Protein AF-0000000071356794 (afdb_homodimer)

Radius of gyration: 21.39 Å; Cα contacts (8 Å, |Δi|>4): 807; chains: 2; bounding box: 58×71×44 Å

InterPro domains:
  IPR003680 Flavodoxin-like fold [PF02525] (21-190)
  IPR029039 Flavoprotein-like superfamily [G3DSA:3.40.50.360] (2-197)
  IPR029039 Flavoprotein-like superfamily [SSF52218] (3-197)
  IPR052397 NADPH:quinone oxidoreductase MdaB [PTHR46305] (3-197)

Sequence (396 aa):
MIMTNVFIINGGHPFAHSPGEFNATLLEKTSSYLSSKDCYAVQTSSVGEKYDVLEEVEKFKWADIIVYHTPIWWFQLPFGFKEYIDRVITAGHQRGIYDSDGRSSKNPAINYGTGGRLQGKKYIVTTSWNAPKEAFELEGEFFRQQSVDDSILFGFHRMNAFIGLERLASMHFHDVEKNADIPQELERYALFLEKMFSMIMTNVFIINGGHPFAHSPGEFNATLLEKTSSYLSSKDCYAVQTSSVGEKYDVLEEVEKFKWADIIVYHTPIWWFQLPFGFKEYIDRVITAGHQRGIYDSDGRSSKNPAINYGTGGRLQGKKYIVTTSWNAPKEAFELEGEFFRQQSVDDSILFGFHRMNAFIGLERLASMHFHDVEKNADIPQELERYALFLEKMFS

Secondary structure (DSSP, 8-state):
--PEEEEEEE----BTTB--HHHHHHHHHHHHHHHTSTTEEEEEEETTS---HHHHHHHHHH-SEEEEEEE-BTTB--HHHHHHHHHHHHHTBTTTSBSS-S-BTTBTTS-TT--BS-TT-EEEEEEE-SS-THHHHSTTSTTTT--TTTTTTHHHHHHHHHTT-EEEEEEEE-STTTT--HHHHHHHHHHHHHHHH-/--PEEEEEEE----BTTB--HHHHHHHHHHHHHHHTSTTEEEEEEETTS---HHHHHHHHHH-SEEEEEEE-BTTB--HHHHHHHHHHHHHTBTTTSBSS-S-BTTBTTS-TT--BS-TT-EEEEEEE-SS-THHHHSTTSTTTT--TTTTTTHHHHHHHHHTT-EEEEEEEE-STTTT--HHHHHHHHHHHHHHHH-

Structure (mmCIF, N/CA/C/O backbone):
data_AF-0000000071356794-model_v1
#
loop_
_entity.id
_entity.type
_entity.pdbx_description
1 polymer 'Flavodoxin-like fold domain-containing protein'
#
loop_
_atom_site.group_PDB
_atom_site.id
_atom_site.type_symbol
_atom_site.label_atom_id
_atom_site.label_alt_id
_atom_site.label_comp_id
_atom_site.label_asym_id
_atom_site.label_entity_id
_atom_site.label_seq_id
_atom_site.pdbx_PDB_ins_code
_atom_site.Cartn_x
_atom_site.Cartn_y
_atom_site.Cartn_z
_atom_site.occupancy
_atom_site.B_iso_or_equiv
_atom_site.auth_seq_id
_atom_site.auth_comp_id
_atom_site.auth_asym_id
_atom_site.auth_atom_id
_atom_site.pdbx_PDB_model_num
ATOM 1 N N . MET A 1 1 ? -1.212 35.719 18.172 1 58.97 1 MET A N 1
ATOM 2 C CA . MET A 1 1 ? -0.994 35.25 16.797 1 58.97 1 MET A CA 1
ATOM 3 C C . MET A 1 1 ? -1.526 33.812 16.609 1 58.97 1 MET A C 1
ATOM 5 O O . MET A 1 1 ? -1.427 33 17.516 1 58.97 1 MET A O 1
ATOM 9 N N . ILE A 1 2 ? -2.414 33.562 15.688 1 79.19 2 ILE A N 1
ATOM 10 C CA . ILE A 1 2 ? -3.072 32.281 15.57 1 79.19 2 ILE A CA 1
ATOM 11 C C . ILE A 1 2 ? -2.043 31.203 15.227 1 79.19 2 ILE A C 1
ATOM 13 O O . ILE A 1 2 ? -1.243 31.375 14.305 1 79.19 2 ILE A O 1
ATOM 17 N N . MET A 1 3 ? -1.744 30.25 16.094 1 92.19 3 MET A N 1
ATOM 18 C CA . MET A 1 3 ? -0.764 29.188 15.953 1 92.19 3 MET A CA 1
ATOM 19 C C . MET A 1 3 ? -1.291 28.078 15.047 1 92.19 3 MET A C 1
ATOM 21 O O . MET A 1 3 ? -2.475 27.734 15.094 1 92.19 3 MET A O 1
ATOM 25 N N . THR A 1 4 ? -0.493 27.719 14.023 1 97.62 4 THR A N 1
ATOM 26 C CA . THR A 1 4 ? -0.786 26.547 13.211 1 97.62 4 THR A CA 1
ATOM 27 C C . THR A 1 4 ? -0.14 25.297 13.797 1 97.62 4 THR A C 1
ATOM 29 O O . THR A 1 4 ? 1.067 25.281 14.047 1 97.62 4 THR A O 1
ATOM 32 N N . ASN A 1 5 ? -0.929 24.25 14.094 1 98.69 5 ASN A N 1
ATOM 33 C CA . ASN A 1 5 ? -0.444 22.984 14.641 1 98.69 5 ASN A CA 1
ATOM 34 C C . ASN A 1 5 ? 0.005 22.031 13.531 1 98.69 5 ASN A C 1
ATOM 36 O O . ASN A 1 5 ? -0.785 21.672 12.656 1 98.69 5 ASN A O 1
ATOM 40 N N . VAL A 1 6 ? 1.29 21.609 13.562 1 98.88 6 VAL A N 1
ATOM 41 C CA . VAL A 1 6 ? 1.816 20.719 12.531 1 98.88 6 VAL A CA 1
ATOM 42 C C . VAL A 1 6 ? 2.252 19.391 13.156 1 98.88 6 VAL A C 1
ATOM 44 O O . VAL A 1 6 ? 3.033 19.375 14.117 1 98.88 6 VAL A O 1
ATOM 47 N N . PHE A 1 7 ? 1.711 18.297 12.648 1 98.94 7 PHE A N 1
ATOM 48 C CA . PHE A 1 7 ? 2.078 16.938 13.031 1 98.94 7 PHE A CA 1
ATOM 49 C C . PHE A 1 7 ? 2.951 16.297 11.961 1 98.94 7 PHE A C 1
ATOM 51 O O . PHE A 1 7 ? 2.529 16.156 10.812 1 98.94 7 PHE A O 1
ATOM 58 N N . ILE A 1 8 ? 4.203 15.984 12.281 1 98.94 8 ILE A N 1
ATOM 59 C CA . ILE A 1 8 ? 5.164 15.422 11.336 1 98.94 8 ILE A CA 1
ATOM 60 C C . ILE A 1 8 ? 5.387 13.945 11.648 1 98.94 8 ILE A C 1
ATOM 62 O O . ILE A 1 8 ? 5.715 13.578 12.773 1 98.94 8 ILE A O 1
ATOM 66 N N . ILE A 1 9 ? 5.242 13.109 10.641 1 98.94 9 ILE A N 1
ATOM 67 C CA . ILE A 1 9 ? 5.355 11.664 10.805 1 98.94 9 ILE A CA 1
ATOM 68 C C . ILE A 1 9 ? 6.496 11.133 9.938 1 98.94 9 ILE A C 1
ATOM 70 O O . ILE A 1 9 ? 6.516 11.359 8.727 1 98.94 9 ILE A O 1
ATOM 74 N N . ASN A 1 10 ? 7.438 10.484 10.57 1 98.81 10 ASN A N 1
ATOM 75 C CA . ASN A 1 10 ? 8.422 9.68 9.859 1 98.81 10 ASN A CA 1
ATOM 76 C C . ASN A 1 10 ? 7.93 8.25 9.648 1 98.81 10 ASN A C 1
ATOM 78 O O . ASN A 1 10 ? 7.902 7.449 10.586 1 98.81 10 ASN A O 1
ATOM 82 N N . GLY A 1 11 ? 7.594 7.949 8.367 1 98.44 11 GLY A N 1
ATOM 83 C CA . GLY A 1 11 ? 7.074 6.633 8.031 1 98.44 11 GLY A CA 1
ATOM 84 C C . GLY A 1 11 ? 8.164 5.617 7.73 1 98.44 11 GLY A C 1
ATOM 85 O O . GLY A 1 11 ? 7.871 4.449 7.473 1 98.44 11 GLY A O 1
ATOM 86 N N . GLY A 1 12 ? 9.398 6.082 7.715 1 97.38 12 GLY A N 1
ATOM 87 C CA . GLY A 1 12 ? 10.523 5.176 7.539 1 97.38 12 GLY A CA 1
ATOM 88 C C . GLY A 1 12 ? 10.977 4.52 8.828 1 97.38 12 GLY A C 1
ATOM 89 O O . GLY A 1 12 ? 10.695 5.023 9.922 1 97.38 12 GLY A O 1
ATOM 90 N N . HIS A 1 13 ? 11.562 3.375 8.75 1 96.81 13 HIS A N 1
ATOM 91 C CA . HIS A 1 13 ? 12.156 2.66 9.875 1 96.81 13 HIS A CA 1
ATOM 92 C C . HIS A 1 13 ? 13.234 1.688 9.398 1 96.81 13 HIS A C 1
ATOM 94 O O . HIS A 1 13 ? 13.273 1.329 8.219 1 96.81 13 HIS A O 1
ATOM 100 N N . PRO A 1 14 ? 14.133 1.339 10.281 1 93.75 14 PRO A N 1
ATOM 101 C CA . PRO A 1 14 ? 15.18 0.407 9.867 1 93.75 14 PRO A CA 1
ATOM 102 C C . PRO A 1 14 ? 14.625 -0.919 9.359 1 93.75 14 PRO A C 1
ATOM 104 O O . PRO A 1 14 ? 13.664 -1.449 9.922 1 93.75 14 PRO A O 1
ATOM 107 N N . PHE A 1 15 ? 15.164 -1.354 8.281 1 92.75 15 PHE A N 1
ATOM 108 C CA . PHE A 1 15 ? 14.781 -2.627 7.68 1 92.75 15 PHE A CA 1
ATOM 109 C C . PHE A 1 15 ? 15.867 -3.125 6.727 1 92.75 15 PHE A C 1
ATOM 111 O O . PHE A 1 15 ? 16.375 -2.361 5.902 1 92.75 15 PHE A O 1
ATOM 118 N N . ALA A 1 16 ? 16.234 -4.367 6.922 1 87.38 16 ALA A N 1
ATOM 119 C CA . ALA A 1 16 ? 17.266 -4.988 6.102 1 87.38 16 ALA A CA 1
ATOM 120 C C . ALA A 1 16 ? 18.516 -4.133 6.062 1 87.38 16 ALA A C 1
ATOM 122 O O . ALA A 1 16 ? 19.094 -3.822 7.105 1 87.38 16 ALA A O 1
ATOM 123 N N . HIS A 1 17 ? 19 -3.697 4.965 1 77.88 17 HIS A N 1
ATOM 124 C CA . HIS A 1 17 ? 20.25 -2.967 4.859 1 77.88 17 HIS A CA 1
ATOM 125 C C . HIS A 1 17 ? 20.016 -1.461 4.859 1 77.88 17 HIS A C 1
ATOM 127 O O . HIS A 1 17 ? 20.953 -0.683 4.637 1 77.88 17 HIS A O 1
ATOM 133 N N . SER A 1 18 ? 18.75 -1.131 5.172 1 78.06 18 SER A N 1
ATOM 134 C CA . SER A 1 18 ? 18.453 0.297 5.137 1 78.06 18 SER A CA 1
ATOM 135 C C . SER A 1 18 ? 18.281 0.856 6.547 1 78.06 18 SER A C 1
ATOM 137 O O . SER A 1 18 ? 17.391 0.426 7.281 1 78.06 18 SER A O 1
ATOM 139 N N . PRO A 1 19 ? 19.031 1.803 6.891 1 80.12 19 PRO A N 1
ATOM 140 C CA . PRO A 1 19 ? 18.938 2.35 8.242 1 80.12 19 PRO A CA 1
ATOM 141 C C . PRO A 1 19 ? 17.828 3.391 8.391 1 80.12 19 PRO A C 1
ATOM 143 O O . PRO A 1 19 ? 17.531 3.844 9.5 1 80.12 19 PRO A O 1
ATOM 146 N N . GLY A 1 20 ? 17.219 3.756 7.312 1 83.75 20 GLY A N 1
ATOM 147 C CA . GLY A 1 20 ? 16.125 4.715 7.379 1 83.75 20 GLY A CA 1
ATOM 148 C C . GLY A 1 20 ? 16.594 6.133 7.656 1 83.75 20 GLY A C 1
ATOM 149 O O . GLY A 1 20 ? 15.867 6.93 8.25 1 83.75 20 GLY A O 1
ATOM 150 N N . GLU A 1 21 ? 17.719 6.52 7.227 1 90 21 GLU A N 1
ATOM 151 C CA . GLU A 1 21 ? 18.359 7.762 7.633 1 90 21 GLU A CA 1
ATOM 152 C C . GLU A 1 21 ? 17.781 8.961 6.879 1 90 21 GLU A C 1
ATOM 154 O O . GLU A 1 21 ? 17.625 10.039 7.453 1 90 21 GLU A O 1
ATOM 159 N N . PHE A 1 22 ? 17.5 8.797 5.613 1 94.88 22 PHE A N 1
ATOM 160 C CA . PHE A 1 22 ? 17.078 9.938 4.801 1 94.88 22 PHE A CA 1
ATOM 161 C C . PHE A 1 22 ? 15.773 10.523 5.324 1 94.88 22 PHE A C 1
ATOM 163 O O . PHE A 1 22 ? 15.672 11.734 5.539 1 94.88 22 PHE A O 1
ATOM 170 N N . ASN A 1 23 ? 14.82 9.719 5.691 1 96.56 23 ASN A N 1
ATOM 171 C CA . ASN A 1 23 ? 13.531 10.203 6.168 1 96.56 23 ASN A CA 1
ATOM 172 C C . ASN A 1 23 ? 13.625 10.758 7.582 1 96.56 23 ASN A C 1
ATOM 174 O O . ASN A 1 23 ? 12.906 11.703 7.934 1 96.56 23 ASN A O 1
ATOM 178 N N . ALA A 1 24 ? 14.477 10.18 8.344 1 96.81 24 ALA A N 1
ATOM 179 C CA . ALA A 1 24 ? 14.75 10.758 9.656 1 96.81 24 ALA A CA 1
ATOM 180 C C . ALA A 1 24 ? 15.305 12.18 9.523 1 96.81 24 ALA A C 1
ATOM 182 O O . ALA A 1 24 ? 14.945 13.062 10.297 1 96.81 24 ALA A O 1
ATOM 183 N N . THR A 1 25 ? 16.188 12.344 8.555 1 97.19 25 THR A N 1
ATOM 184 C CA . THR A 1 25 ? 16.75 13.664 8.289 1 97.19 25 THR A CA 1
ATOM 185 C C . THR A 1 25 ? 15.672 14.641 7.852 1 97.19 25 THR A C 1
ATOM 187 O O . THR A 1 25 ? 15.664 15.797 8.281 1 97.19 25 THR A O 1
ATOM 190 N N . LEU A 1 26 ? 14.758 14.203 7.004 1 98.38 26 LEU A N 1
ATOM 191 C CA . LEU A 1 26 ? 13.656 15.055 6.574 1 98.38 26 LEU A CA 1
ATOM 192 C C . LEU A 1 26 ? 12.805 15.484 7.766 1 98.38 26 LEU A C 1
ATOM 194 O O . LEU A 1 26 ? 12.406 16.656 7.859 1 98.38 26 LEU A O 1
ATOM 198 N N . LEU A 1 27 ? 12.484 14.539 8.672 1 98.62 27 LEU A N 1
ATOM 199 C CA . LEU A 1 27 ? 11.734 14.859 9.875 1 98.62 27 LEU A CA 1
ATOM 200 C C . LEU A 1 27 ? 12.43 15.953 10.68 1 98.62 27 LEU A C 1
ATOM 202 O O . LEU A 1 27 ? 11.797 16.922 11.086 1 98.62 27 LEU A O 1
ATOM 206 N N . GLU A 1 28 ? 13.688 15.781 10.883 1 98.25 28 GLU A N 1
ATOM 207 C CA . GLU A 1 28 ? 14.461 16.734 11.68 1 98.25 28 GLU A CA 1
ATOM 208 C C . GLU A 1 28 ? 14.492 18.109 11.023 1 98.25 28 GLU A C 1
ATOM 210 O O . GLU A 1 28 ? 14.336 19.125 11.695 1 98.25 28 GLU A O 1
ATOM 215 N N . LYS A 1 29 ? 14.734 18.109 9.766 1 98.31 29 LYS A N 1
ATOM 216 C CA . LYS A 1 29 ? 14.789 19.359 9.023 1 98.31 29 LYS A CA 1
ATOM 217 C C . LYS A 1 29 ? 13.445 20.094 9.086 1 98.31 29 LYS A C 1
ATOM 219 O O . LYS A 1 29 ? 13.398 21.297 9.297 1 98.31 29 LYS A O 1
ATOM 224 N N . THR A 1 30 ? 12.359 19.359 8.883 1 98.81 30 THR A N 1
ATOM 225 C CA . THR A 1 30 ? 11.023 19.938 8.938 1 98.81 30 THR A CA 1
ATOM 226 C C . THR A 1 30 ? 10.734 20.5 10.328 1 98.81 30 THR A C 1
ATOM 228 O O . THR A 1 30 ? 10.297 21.641 10.461 1 98.81 30 THR A O 1
ATOM 231 N N . SER A 1 31 ? 11.008 19.656 11.32 1 98.69 31 SER A N 1
ATOM 232 C CA . SER A 1 31 ? 10.75 20.047 12.703 1 98.69 31 SER A CA 1
ATOM 233 C C . SER A 1 31 ? 11.547 21.281 13.086 1 98.69 31 SER A C 1
ATOM 235 O O . SER A 1 31 ? 11.008 22.219 13.68 1 98.69 31 SER A O 1
ATOM 237 N N . SER A 1 32 ? 12.82 21.312 12.719 1 98.06 32 SER A N 1
ATOM 238 C CA . SER A 1 32 ? 13.688 22.438 13.039 1 98.06 32 SER A CA 1
ATOM 239 C C . SER A 1 32 ? 13.219 23.719 12.352 1 98.06 32 SER A C 1
ATOM 241 O O . SER A 1 32 ? 13.18 24.781 12.961 1 98.06 32 SER A O 1
ATOM 243 N N . TYR A 1 33 ? 12.906 23.562 11.102 1 98.12 33 TYR A N 1
ATOM 244 C CA . TYR A 1 33 ? 12.445 24.719 10.336 1 98.12 33 TYR A CA 1
ATOM 245 C C . TYR A 1 33 ? 11.195 25.328 10.961 1 98.12 33 TYR A C 1
ATOM 247 O O . TYR A 1 33 ? 11.141 26.547 11.195 1 98.12 33 TYR A O 1
ATOM 255 N N . LEU A 1 34 ? 10.227 24.531 11.281 1 98.19 34 LEU A N 1
ATOM 256 C CA . LEU A 1 34 ? 8.945 25.016 11.773 1 98.19 34 LEU A CA 1
ATOM 257 C C . LEU A 1 34 ? 9.07 25.531 13.211 1 98.19 34 LEU A C 1
ATOM 259 O O . LEU A 1 34 ? 8.438 26.516 13.57 1 98.19 34 LEU A O 1
ATOM 263 N N . SER A 1 35 ? 9.906 24.828 13.977 1 96.81 35 SER A N 1
ATOM 264 C CA . SER A 1 35 ? 10.078 25.234 15.375 1 96.81 35 SER A CA 1
ATOM 265 C C . SER A 1 35 ? 10.812 26.562 15.484 1 96.81 35 SER A C 1
ATOM 267 O O . SER A 1 35 ? 10.766 27.219 16.516 1 96.81 35 SER A O 1
ATOM 269 N N . SER A 1 36 ? 11.539 26.922 14.469 1 95.75 36 SER A N 1
ATOM 270 C CA . SER A 1 36 ? 12.258 28.188 14.461 1 95.75 36 SER A CA 1
ATOM 271 C C . SER A 1 36 ? 11.312 29.359 14.195 1 95.75 36 SER A C 1
ATOM 273 O O . SER A 1 36 ? 11.688 30.516 14.375 1 95.75 36 SER A O 1
ATOM 275 N N . LYS A 1 37 ? 10.148 28.984 13.828 1 95 37 LYS A N 1
ATOM 276 C CA . LYS A 1 37 ? 9.125 29.984 13.578 1 95 37 LYS A CA 1
ATOM 277 C C . LYS A 1 37 ? 8.148 30.094 14.742 1 95 37 LYS A C 1
ATOM 279 O O . LYS A 1 37 ? 7.809 29.078 15.367 1 95 37 LYS A O 1
ATOM 284 N N . ASP A 1 38 ? 7.648 31.266 15.07 1 92.31 38 ASP A N 1
ATOM 285 C CA . ASP A 1 38 ? 6.82 31.516 16.25 1 92.31 38 ASP A CA 1
ATOM 286 C C . ASP A 1 38 ? 5.359 31.172 15.977 1 92.31 38 ASP A C 1
ATOM 288 O O . ASP A 1 38 ? 4.555 31.062 16.906 1 92.31 38 ASP A O 1
ATOM 292 N N . CYS A 1 39 ? 5.047 30.922 14.781 1 95.5 39 CYS A N 1
ATOM 293 C CA . CYS A 1 39 ? 3.637 30.766 14.438 1 95.5 39 CYS A CA 1
ATOM 294 C C . CYS A 1 39 ? 3.27 29.297 14.273 1 95.5 39 CYS A C 1
ATOM 296 O O . CYS A 1 39 ? 2.156 28.984 13.852 1 95.5 39 CYS A O 1
ATOM 298 N N . TYR A 1 40 ? 4.172 28.375 14.609 1 97.69 40 TYR A N 1
ATOM 299 C CA . TYR A 1 40 ? 3.873 26.953 14.484 1 97.69 40 TYR A CA 1
ATOM 300 C C . TYR A 1 40 ? 4.098 26.234 15.805 1 97.69 40 TYR A C 1
ATOM 302 O O . TYR A 1 40 ? 5.059 26.516 16.516 1 97.69 40 TYR A O 1
ATOM 310 N N . ALA A 1 41 ? 3.252 25.297 16.125 1 98.25 41 ALA A N 1
ATOM 311 C CA . ALA A 1 41 ? 3.451 24.25 17.125 1 98.25 41 ALA A CA 1
ATOM 312 C C . ALA A 1 41 ? 3.689 22.891 16.484 1 98.25 41 ALA A C 1
ATOM 314 O O . ALA A 1 41 ? 3.016 22.547 15.508 1 98.25 41 ALA A O 1
ATOM 315 N N . VAL A 1 42 ? 4.668 22.125 17.031 1 98.62 42 VAL A N 1
ATOM 316 C CA . VAL A 1 42 ? 5.078 20.938 16.297 1 98.62 42 VAL A CA 1
ATOM 317 C C . VAL A 1 42 ? 4.992 19.719 17.219 1 98.62 42 VAL A C 1
ATOM 319 O O . VAL A 1 42 ? 5.41 19.781 18.375 1 98.62 42 VAL A O 1
ATOM 322 N N . GLN A 1 43 ? 4.418 18.641 16.766 1 98.81 43 GLN A N 1
ATOM 323 C CA . GLN A 1 43 ? 4.5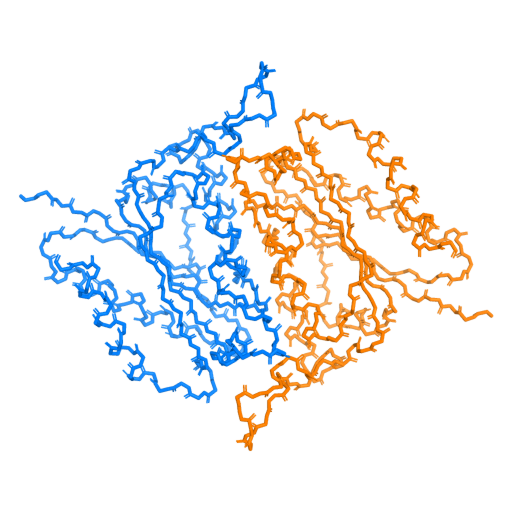27 17.297 17.312 1 98.81 43 GLN A CA 1
ATOM 324 C C . GLN A 1 43 ? 5.055 16.312 16.266 1 98.81 43 GLN A C 1
ATOM 326 O O . GLN A 1 43 ? 4.836 16.516 15.07 1 98.81 43 GLN A O 1
ATOM 331 N N . THR A 1 44 ? 5.766 15.32 16.734 1 98.88 44 THR A N 1
ATOM 332 C CA . THR A 1 44 ? 6.367 14.383 15.797 1 98.88 44 THR A CA 1
ATOM 333 C C . THR A 1 44 ? 6.113 12.945 16.234 1 98.88 44 THR A C 1
ATOM 335 O O . THR A 1 44 ? 5.867 12.68 17.422 1 98.88 44 THR A O 1
ATOM 338 N N . SER A 1 45 ? 6.074 12.039 15.305 1 98.81 45 SER A N 1
ATOM 339 C CA . SER A 1 45 ? 6.09 10.594 15.531 1 98.81 45 SER A CA 1
ATOM 340 C C . SER A 1 45 ? 6.996 9.883 14.539 1 98.81 45 SER A C 1
ATOM 342 O O . SER A 1 45 ? 7.133 10.328 13.391 1 98.81 45 SER A O 1
ATOM 344 N N . SER A 1 46 ? 7.617 8.883 14.984 1 98.38 46 SER A N 1
ATOM 345 C CA . SER A 1 46 ? 8.375 7.977 14.133 1 98.38 46 SER A CA 1
ATOM 346 C C . SER A 1 46 ? 7.883 6.543 14.273 1 98.38 46 SER A C 1
ATOM 348 O O . SER A 1 46 ? 7.879 5.988 15.375 1 98.38 46 SER A O 1
ATOM 350 N N . VAL A 1 47 ? 7.605 5.891 13.156 1 97.5 47 VAL A N 1
ATOM 351 C CA . VAL A 1 47 ? 6.938 4.594 13.227 1 97.5 47 VAL A CA 1
ATOM 352 C C . VAL A 1 47 ? 7.934 3.523 13.672 1 97.5 47 VAL A C 1
ATOM 354 O O . VAL A 1 47 ? 7.539 2.426 14.07 1 97.5 47 VAL A O 1
ATOM 357 N N . GLY A 1 48 ? 9.164 3.809 13.609 1 95.12 48 GLY A N 1
ATOM 358 C CA . GLY A 1 48 ? 10.188 2.904 14.102 1 95.12 48 GLY A CA 1
ATOM 359 C C . GLY A 1 48 ? 10.305 2.898 15.609 1 95.12 48 GLY A C 1
ATOM 360 O O . GLY A 1 48 ? 11.008 2.062 16.188 1 95.12 48 GLY A O 1
ATOM 361 N N . GLU A 1 49 ? 9.609 3.816 16.234 1 96.5 49 GLU A N 1
ATOM 362 C CA . GLU A 1 49 ? 9.609 3.924 17.688 1 96.5 49 GLU A CA 1
ATOM 363 C C . GLU A 1 49 ? 8.273 3.471 18.281 1 96.5 49 GLU A C 1
ATOM 365 O O . GLU A 1 49 ? 7.297 3.301 17.547 1 96.5 49 GLU A O 1
ATOM 370 N N . LYS A 1 50 ? 8.312 3.27 19.625 1 97 50 LYS A N 1
ATOM 371 C CA . LYS A 1 50 ? 7.07 2.928 20.297 1 97 50 LYS A CA 1
ATOM 372 C C . LYS A 1 50 ? 6.098 4.105 20.297 1 97 50 LYS A C 1
ATOM 374 O O . LYS A 1 50 ? 6.508 5.258 20.422 1 97 50 LYS A O 1
ATOM 379 N N . TYR A 1 51 ? 4.852 3.816 20.109 1 98.31 51 TYR A N 1
ATOM 380 C CA . TYR A 1 51 ? 3.814 4.84 20.141 1 98.31 51 TYR A CA 1
ATOM 381 C C . TYR A 1 51 ? 2.537 4.297 20.781 1 98.31 51 TYR A C 1
ATOM 383 O O . TYR A 1 51 ? 2.301 3.088 20.766 1 98.31 51 TYR A O 1
ATOM 391 N N . ASP A 1 52 ? 1.807 5.184 21.375 1 98.62 52 ASP A N 1
ATOM 392 C CA . ASP A 1 52 ? 0.468 4.891 21.875 1 98.62 52 ASP A CA 1
ATOM 393 C C . ASP A 1 52 ? -0.599 5.262 20.859 1 98.62 52 ASP A C 1
ATOM 395 O O . ASP A 1 52 ? -0.705 6.422 20.453 1 98.62 52 ASP A O 1
ATOM 399 N N . VAL A 1 53 ? -1.342 4.32 20.484 1 98.69 53 VAL A N 1
ATOM 400 C CA . VAL A 1 53 ? -2.289 4.453 19.391 1 98.69 53 VAL A CA 1
ATOM 401 C C . VAL A 1 53 ? -3.252 5.605 19.672 1 98.69 53 VAL A C 1
ATOM 403 O O . VAL A 1 53 ? -3.514 6.434 18.797 1 98.69 53 VAL A O 1
ATOM 406 N N . LEU A 1 54 ? -3.805 5.637 20.859 1 98.69 54 LEU A N 1
ATOM 407 C CA . LEU A 1 54 ? -4.785 6.668 21.188 1 98.69 54 LEU A CA 1
ATOM 408 C C . LEU A 1 54 ? -4.121 8.039 21.25 1 98.69 54 LEU A C 1
ATOM 410 O O . LEU A 1 54 ? -4.734 9.055 20.906 1 98.69 54 LEU A O 1
ATOM 414 N N . GLU A 1 55 ? -2.852 8.117 21.688 1 98.88 55 GLU A N 1
ATOM 415 C CA . GLU A 1 55 ? -2.111 9.375 21.625 1 98.88 55 GLU A CA 1
ATOM 416 C C . GLU A 1 55 ? -1.937 9.844 20.188 1 98.88 55 GLU A C 1
ATOM 418 O O . GLU A 1 55 ? -2.018 11.039 19.906 1 98.88 55 GLU A O 1
ATOM 423 N N . GLU A 1 56 ? -1.676 8.93 19.328 1 98.94 56 GLU A N 1
ATOM 424 C CA . GLU A 1 56 ? -1.531 9.273 17.922 1 98.94 56 GLU A CA 1
ATOM 425 C C . GLU A 1 56 ? -2.846 9.797 17.344 1 98.94 56 GLU A C 1
ATOM 427 O O . GLU A 1 56 ? -2.85 10.734 16.547 1 98.94 56 GLU A O 1
ATOM 432 N N . VAL A 1 57 ? -3.945 9.164 17.75 1 98.94 57 VAL A N 1
ATOM 433 C CA . VAL A 1 57 ? -5.254 9.664 17.344 1 98.94 57 VAL A CA 1
ATOM 434 C C . VAL A 1 57 ? -5.395 11.125 17.734 1 98.94 57 VAL A C 1
ATOM 436 O O . VAL A 1 57 ? -5.828 11.953 16.922 1 98.94 57 VAL A O 1
ATOM 439 N N . GLU A 1 58 ? -5.004 11.453 18.922 1 98.94 58 GLU A N 1
ATOM 440 C CA . GLU A 1 58 ? -5.105 12.82 19.406 1 98.94 58 GLU A CA 1
ATOM 441 C C . GLU A 1 58 ? -4.211 13.758 18.609 1 98.94 58 GLU A C 1
ATOM 443 O O . GLU A 1 58 ? -4.562 14.922 18.375 1 98.94 58 GLU A O 1
ATOM 448 N N . LYS A 1 59 ? -3.062 13.266 18.172 1 98.94 59 LYS A N 1
ATOM 449 C CA . LYS A 1 59 ? -2.184 14.094 17.344 1 98.94 59 LYS A CA 1
ATOM 450 C C . LYS A 1 59 ? -2.828 14.414 16 1 98.94 59 LYS A C 1
ATOM 452 O O . LYS A 1 59 ? -2.697 15.523 15.492 1 98.94 59 LYS A O 1
ATOM 457 N N . PHE A 1 60 ? -3.486 13.477 15.422 1 98.94 60 PHE A N 1
ATOM 458 C CA . PHE A 1 60 ? -4.211 13.711 14.18 1 98.94 60 PHE A CA 1
ATOM 459 C C . PHE A 1 60 ? -5.277 14.781 14.367 1 98.94 60 PHE A C 1
ATOM 461 O O . PHE A 1 60 ? -5.402 15.688 13.539 1 98.94 60 PHE A O 1
ATOM 468 N N . LYS A 1 61 ? -5.984 14.664 15.461 1 98.88 61 LYS A N 1
ATOM 469 C CA . LYS A 1 61 ? -7.047 15.617 15.75 1 98.88 61 LYS A CA 1
ATOM 470 C C . LYS A 1 61 ? -6.48 17.016 16 1 98.88 61 LYS A C 1
ATOM 472 O O . LYS A 1 61 ? -7.074 18.016 15.586 1 98.88 61 LYS A O 1
ATOM 477 N N . TRP A 1 62 ? -5.371 17.047 16.594 1 98.81 62 TRP A N 1
ATOM 478 C CA . TRP A 1 62 ? -4.707 18.266 17.016 1 98.81 62 TRP A CA 1
ATOM 479 C C . TRP A 1 62 ? -4.172 19.047 15.82 1 98.81 62 TRP A C 1
ATOM 481 O O . TRP A 1 62 ? -4.23 20.281 15.797 1 98.81 62 TRP A O 1
ATOM 491 N N . ALA A 1 63 ? -3.811 18.438 14.797 1 98.88 63 ALA A N 1
ATOM 492 C CA . ALA A 1 63 ? -3.025 19.016 13.711 1 98.88 63 ALA A CA 1
ATOM 493 C C . ALA A 1 63 ? -3.914 19.797 12.742 1 98.88 63 ALA A C 1
ATOM 495 O O . ALA A 1 63 ? -5.027 19.359 12.43 1 98.88 63 ALA A O 1
ATOM 496 N N . ASP A 1 64 ? -3.406 20.891 12.289 1 98.75 64 ASP A N 1
ATOM 497 C CA . ASP A 1 64 ? -3.967 21.609 11.148 1 98.75 64 ASP A CA 1
ATOM 498 C C . ASP A 1 64 ? -3.357 21.109 9.836 1 98.75 64 ASP A C 1
ATOM 500 O O . ASP A 1 64 ? -4.027 21.094 8.797 1 98.75 64 ASP A O 1
ATOM 504 N N . ILE A 1 65 ? -2.078 20.766 9.898 1 98.88 65 ILE A N 1
ATOM 505 C CA . ILE A 1 65 ? -1.331 20.203 8.781 1 98.88 65 ILE A CA 1
ATOM 506 C C . ILE A 1 65 ? -0.575 18.953 9.242 1 98.88 65 ILE A C 1
ATOM 508 O O . ILE A 1 65 ? 0.065 18.969 10.297 1 98.88 65 ILE A O 1
ATOM 512 N N . ILE A 1 66 ? -0.69 17.922 8.523 1 98.94 66 ILE A N 1
ATOM 513 C CA . ILE A 1 66 ? 0.08 16.703 8.75 1 98.94 66 ILE A CA 1
ATOM 514 C C . ILE A 1 66 ? 1.13 16.547 7.652 1 98.94 66 ILE A C 1
ATOM 516 O O . ILE A 1 66 ? 0.819 16.672 6.465 1 98.94 66 ILE A O 1
ATOM 520 N N . VAL A 1 67 ? 2.387 16.359 8 1 98.94 67 VAL A N 1
ATOM 521 C CA . VAL A 1 67 ? 3.477 16.125 7.059 1 98.94 67 VAL A CA 1
ATOM 522 C C . VAL A 1 67 ? 3.959 14.672 7.18 1 98.94 67 VAL A C 1
ATOM 524 O O . VAL A 1 67 ? 4.434 14.258 8.242 1 98.94 67 VAL A O 1
ATOM 527 N N . TYR A 1 68 ? 3.846 13.961 6.102 1 98.94 68 TYR A N 1
ATOM 528 C CA . TYR A 1 68 ? 4.344 12.594 6.039 1 98.94 68 TYR A CA 1
ATOM 529 C C . TYR A 1 68 ? 5.68 12.531 5.312 1 98.94 68 TYR A C 1
ATOM 531 O O . TYR A 1 68 ? 5.809 13.031 4.191 1 98.94 68 TYR A O 1
ATOM 539 N N . HIS A 1 69 ? 6.664 11.945 5.93 1 98.88 69 HIS A N 1
ATOM 540 C CA . HIS A 1 69 ? 7.883 11.508 5.25 1 98.88 69 HIS A CA 1
ATOM 541 C C . HIS A 1 69 ? 7.969 9.984 5.188 1 98.88 69 HIS A C 1
ATOM 543 O O . HIS A 1 69 ? 7.945 9.32 6.227 1 98.88 69 HIS A O 1
ATOM 549 N N . THR A 1 70 ? 8.07 9.445 3.975 1 98.56 70 THR A N 1
ATOM 550 C CA . THR A 1 70 ? 8.102 7.984 3.941 1 98.56 70 THR A CA 1
ATOM 551 C C . THR A 1 70 ? 8.875 7.488 2.725 1 98.56 70 THR A C 1
ATOM 553 O O . THR A 1 70 ? 8.773 8.062 1.64 1 98.56 70 THR A O 1
ATOM 556 N N . PRO A 1 71 ? 9.734 6.496 2.924 1 97.56 71 PRO A N 1
ATOM 557 C CA . PRO A 1 71 ? 10.211 5.758 1.752 1 97.56 71 PRO A CA 1
ATOM 558 C C . PRO A 1 71 ? 9.117 4.895 1.12 1 97.56 71 PRO A C 1
ATOM 560 O O . PRO A 1 71 ? 8.047 4.719 1.708 1 97.56 71 PRO A O 1
ATOM 563 N N . ILE A 1 72 ? 9.336 4.48 -0.092 1 97.88 72 ILE A N 1
ATOM 564 C CA . ILE A 1 72 ? 8.461 3.512 -0.747 1 97.88 72 ILE A CA 1
ATOM 565 C C . ILE A 1 72 ? 9.203 2.182 -0.907 1 97.88 72 ILE A C 1
ATOM 567 O O . ILE A 1 72 ? 10.297 2.137 -1.473 1 97.88 72 ILE A O 1
ATOM 571 N N . TRP A 1 73 ? 8.633 1.099 -0.285 1 97.69 73 TRP A N 1
ATOM 572 C CA . TRP A 1 73 ? 9.188 -0.248 -0.354 1 97.69 73 TRP A CA 1
ATOM 573 C C . TRP A 1 73 ? 8.328 -1.147 -1.236 1 97.69 73 TRP A C 1
ATOM 575 O O . TRP A 1 73 ? 7.145 -1.35 -0.961 1 97.69 73 TRP A O 1
ATOM 585 N N . TRP A 1 74 ? 8.977 -1.591 -2.316 1 98.25 74 TRP A N 1
ATOM 586 C CA . 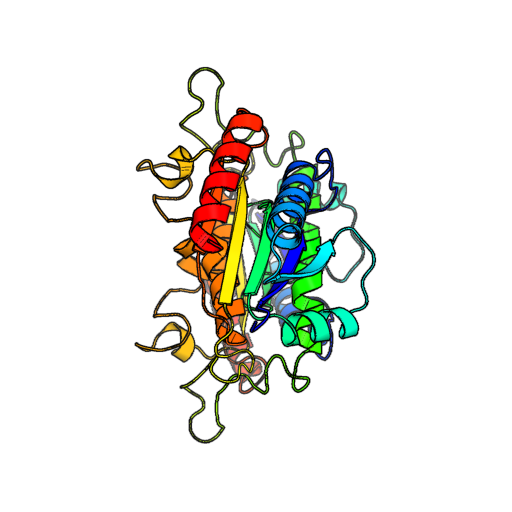TRP A 1 74 ? 8.273 -2.455 -3.254 1 98.25 74 TRP A CA 1
ATOM 587 C C . TRP A 1 74 ? 6.98 -1.797 -3.73 1 98.25 74 TRP A C 1
ATOM 589 O O . TRP A 1 74 ? 5.918 -2.424 -3.721 1 98.25 74 TRP A O 1
ATOM 599 N N . PHE A 1 75 ? 7.051 -0.537 -4.012 1 98.56 75 PHE A N 1
ATOM 600 C CA . PHE A 1 75 ? 6.074 0.318 -4.676 1 98.56 75 PHE A CA 1
ATOM 601 C C . PHE A 1 75 ? 4.812 0.455 -3.832 1 98.56 75 PHE A C 1
ATOM 603 O O . PHE A 1 75 ? 3.709 0.556 -4.367 1 98.56 75 PHE A O 1
ATOM 610 N N . GLN A 1 76 ? 4.961 0.39 -2.502 1 98.5 76 GLN A N 1
ATOM 611 C CA . GLN A 1 76 ? 3.939 0.614 -1.485 1 98.5 76 GLN A CA 1
ATOM 612 C C . GLN A 1 76 ? 4.543 1.221 -0.222 1 98.5 76 GLN A C 1
ATOM 614 O O . GLN A 1 76 ? 5.766 1.306 -0.091 1 98.5 76 GLN A O 1
ATOM 619 N N . LEU A 1 77 ? 3.68 1.664 0.678 1 98.75 77 LEU A N 1
ATOM 620 C CA . LEU A 1 77 ? 4.18 2.121 1.97 1 98.75 77 LEU A CA 1
ATOM 621 C C . LEU A 1 77 ? 4.898 0.995 2.705 1 98.75 77 LEU A C 1
ATOM 623 O O . LEU A 1 77 ? 4.496 -0.167 2.613 1 98.75 77 LEU A O 1
ATOM 627 N N . PRO A 1 78 ? 5.922 1.362 3.473 1 98.25 78 PRO A N 1
ATOM 628 C CA . PRO A 1 78 ? 6.57 0.35 4.309 1 98.25 78 PRO A CA 1
ATOM 629 C C . PRO A 1 78 ? 5.613 -0.294 5.309 1 98.25 78 PRO A C 1
ATOM 631 O O . PRO A 1 78 ? 4.715 0.372 5.824 1 98.25 78 PRO A O 1
ATOM 634 N N . PHE A 1 79 ? 5.883 -1.524 5.637 1 98.38 79 PHE A N 1
ATOM 635 C CA . PHE A 1 79 ? 4.949 -2.289 6.453 1 98.38 79 PHE A CA 1
ATOM 636 C C . PHE A 1 79 ? 4.766 -1.637 7.82 1 98.38 79 PHE A C 1
ATOM 638 O O . PHE A 1 79 ? 3.664 -1.637 8.367 1 98.38 79 PHE A O 1
ATOM 645 N N . GLY A 1 80 ? 5.832 -1.106 8.406 1 98.19 80 GLY A N 1
ATOM 646 C CA . GLY A 1 80 ? 5.691 -0.453 9.695 1 98.19 80 GLY A CA 1
ATOM 647 C C . GLY A 1 80 ? 4.797 0.771 9.648 1 98.19 80 GLY A C 1
ATOM 648 O O . GLY A 1 80 ? 4.008 1.004 10.57 1 98.19 80 GLY A O 1
ATOM 649 N N . PHE A 1 81 ? 4.949 1.583 8.602 1 98.81 81 PHE A N 1
ATOM 650 C CA . PHE A 1 81 ? 4.09 2.75 8.438 1 98.81 81 PHE A CA 1
ATOM 651 C C . PHE A 1 81 ? 2.648 2.33 8.18 1 98.81 81 PHE A C 1
ATOM 653 O O . PHE A 1 81 ? 1.715 2.93 8.719 1 98.81 81 PHE A O 1
ATOM 660 N N . LYS A 1 82 ? 2.465 1.275 7.379 1 98.75 82 LYS A N 1
ATOM 661 C CA . LYS A 1 82 ? 1.117 0.779 7.113 1 98.75 82 LYS A CA 1
ATOM 662 C C . LYS A 1 82 ? 0.462 0.259 8.391 1 98.75 82 LYS A C 1
ATOM 664 O O . LYS A 1 82 ? -0.75 0.395 8.57 1 98.75 82 LYS A O 1
ATOM 669 N N . GLU A 1 83 ? 1.228 -0.38 9.203 1 98.56 83 GLU A N 1
ATOM 670 C CA . GLU A 1 83 ? 0.688 -0.823 10.492 1 98.56 83 GLU A CA 1
ATOM 671 C C . GLU A 1 83 ? 0.224 0.361 11.328 1 98.56 83 GLU A C 1
ATOM 673 O O . GLU A 1 83 ? -0.862 0.329 11.914 1 98.56 83 GLU A O 1
ATOM 678 N N . TYR A 1 84 ? 1.07 1.376 11.422 1 98.88 84 TYR A N 1
ATOM 679 C CA . TYR A 1 84 ? 0.722 2.609 12.117 1 98.88 84 TYR A CA 1
ATOM 680 C C . TYR A 1 84 ? -0.598 3.172 11.602 1 98.88 84 TYR A C 1
ATOM 682 O O . TYR A 1 84 ? -1.495 3.482 12.391 1 98.88 84 TYR A O 1
ATOM 690 N N . ILE A 1 85 ? -0.742 3.271 10.297 1 98.81 85 ILE A N 1
ATOM 691 C CA . ILE A 1 85 ? -1.936 3.814 9.656 1 98.81 85 ILE A CA 1
ATOM 692 C C . ILE A 1 85 ? -3.143 2.941 9.992 1 98.81 85 ILE A C 1
ATOM 694 O O . ILE A 1 85 ? -4.18 3.445 10.43 1 98.81 85 ILE A O 1
ATOM 698 N N . ASP A 1 86 ? -2.992 1.632 9.781 1 98.56 86 ASP A N 1
ATOM 699 C CA . ASP A 1 86 ? -4.102 0.718 10.039 1 98.56 86 ASP A CA 1
ATOM 700 C C . ASP A 1 86 ? -4.578 0.828 11.484 1 98.56 86 ASP A C 1
ATOM 702 O O . ASP A 1 86 ? -5.781 0.897 11.75 1 98.56 86 ASP A O 1
ATOM 706 N N . ARG A 1 87 ? -3.688 0.898 12.406 1 98.5 87 ARG A N 1
ATOM 707 C CA . ARG A 1 87 ? -4.027 0.906 13.828 1 98.5 87 ARG A CA 1
ATOM 708 C C . ARG A 1 87 ? -4.605 2.254 14.242 1 98.5 87 ARG A C 1
ATOM 710 O O . ARG A 1 87 ? -5.648 2.314 14.891 1 98.5 87 ARG A O 1
ATOM 717 N N . VAL A 1 88 ? -3.984 3.34 13.844 1 98.88 88 VAL A N 1
ATOM 718 C CA . VAL A 1 88 ? -4.328 4.668 14.344 1 98.88 88 VAL A CA 1
ATOM 719 C C . VAL A 1 88 ? -5.648 5.125 13.719 1 98.88 88 VAL A C 1
ATOM 721 O O . VAL A 1 88 ? -6.531 5.621 14.422 1 98.88 88 VAL A O 1
ATOM 724 N N . ILE A 1 89 ? -5.82 4.941 12.414 1 98.75 89 ILE A N 1
ATOM 725 C CA . ILE A 1 89 ? -7.039 5.406 11.758 1 98.75 89 ILE A CA 1
ATOM 726 C C . ILE A 1 89 ? -8.219 4.555 12.211 1 98.75 89 ILE A C 1
ATOM 728 O O . ILE A 1 89 ? -9.312 5.078 12.445 1 98.75 89 ILE A O 1
ATOM 732 N N . THR A 1 90 ? -8.016 3.236 12.367 1 98.31 90 THR A N 1
ATOM 733 C CA . THR A 1 90 ? -9.078 2.385 12.883 1 98.31 90 THR A CA 1
ATOM 734 C C . THR A 1 90 ? -9.492 2.816 14.289 1 98.31 90 THR A C 1
ATOM 736 O O . THR A 1 90 ? -10.68 2.92 14.586 1 98.31 90 THR A O 1
ATOM 739 N N . ALA A 1 91 ? -8.523 3.111 15.141 1 98.44 91 ALA A N 1
ATOM 740 C CA . ALA A 1 91 ? -8.797 3.537 16.516 1 98.44 91 ALA A CA 1
ATOM 741 C C . ALA A 1 91 ? -9.484 4.898 16.547 1 98.44 91 ALA A C 1
ATOM 743 O O . ALA A 1 91 ? -10.117 5.262 17.531 1 98.44 91 ALA A O 1
ATOM 744 N N . GLY A 1 92 ? -9.359 5.621 15.461 1 98.69 92 GLY A N 1
ATOM 745 C CA . GLY A 1 92 ? -9.93 6.949 15.359 1 98.69 92 GLY A CA 1
ATOM 746 C C . GLY A 1 92 ? -11.414 6.938 15.047 1 98.69 92 GLY A C 1
ATOM 747 O O . GLY A 1 92 ? -12.062 7.984 15.055 1 98.69 92 GLY A O 1
ATOM 748 N N . HIS A 1 93 ? -11.984 5.781 14.742 1 98.38 93 HIS A N 1
ATOM 749 C CA . HIS A 1 93 ? -13.406 5.641 14.453 1 98.38 93 HIS A CA 1
ATOM 750 C C . HIS A 1 93 ? -14.258 6.148 15.609 1 98.38 93 HIS A C 1
ATOM 752 O O . HIS A 1 93 ? -14.148 5.656 16.734 1 98.38 93 HIS A O 1
ATOM 758 N N . GLN A 1 94 ? -15.07 7.133 15.336 1 98.19 94 GLN A N 1
ATOM 759 C CA . GLN A 1 94 ? -15.953 7.758 16.312 1 98.19 94 GLN A CA 1
ATOM 760 C C . GLN A 1 94 ? -15.148 8.367 17.469 1 98.19 94 GLN A C 1
ATOM 762 O O . GLN A 1 94 ? -15.633 8.469 18.594 1 98.19 94 GLN A O 1
ATOM 767 N N . ARG A 1 95 ? -13.914 8.633 17.219 1 98.44 95 ARG A N 1
ATOM 768 C CA . ARG A 1 95 ? -13.031 9.305 18.172 1 98.44 95 ARG A CA 1
ATOM 769 C C . ARG A 1 95 ? -12.398 10.547 17.547 1 98.44 95 ARG A C 1
ATOM 771 O O . ARG A 1 95 ? -11.25 10.883 17.859 1 98.44 95 ARG A O 1
ATOM 778 N N . GLY A 1 96 ? -13.102 11.016 16.547 1 98.75 96 GLY A N 1
ATOM 779 C CA . GLY A 1 96 ? -12.711 12.328 16.047 1 98.75 96 GLY A CA 1
ATOM 780 C C . GLY A 1 96 ? -12 12.273 14.711 1 98.75 96 GLY A C 1
ATOM 781 O O . GLY A 1 96 ? -11.781 13.305 14.078 1 98.75 96 GLY A O 1
ATOM 782 N N . ILE A 1 97 ? -11.648 11.102 14.188 1 98.88 97 ILE A N 1
ATOM 783 C CA . ILE A 1 97 ? -10.992 11.008 12.891 1 98.88 97 ILE A CA 1
ATOM 784 C C . ILE A 1 97 ? -12.031 10.75 11.805 1 98.88 97 ILE A C 1
ATOM 786 O O . ILE A 1 97 ? -12 11.383 10.742 1 98.88 97 ILE A O 1
ATOM 790 N N . TYR A 1 98 ? -12.969 9.852 12.008 1 98.75 98 TYR A N 1
ATOM 791 C CA . TYR A 1 98 ? -14.109 9.641 11.125 1 98.75 98 TYR A CA 1
ATOM 792 C C . TYR A 1 98 ? -15.273 8.992 11.875 1 98.75 98 TYR A C 1
ATOM 794 O O . TYR A 1 98 ? -15.062 8.336 12.898 1 98.75 98 TYR A O 1
ATOM 802 N N . ASP A 1 99 ? -16.516 9.078 11.336 1 98.06 99 ASP A N 1
ATOM 803 C CA . ASP A 1 99 ? -17.703 8.578 12.008 1 98.06 99 ASP A CA 1
ATOM 804 C C . ASP A 1 99 ? -18.234 7.316 11.328 1 98.06 99 ASP A C 1
ATOM 806 O O . ASP A 1 99 ? -18.75 6.418 11.992 1 98.06 99 ASP A O 1
ATOM 810 N N . SER A 1 100 ? -18.172 7.316 10.023 1 96.06 100 SER A N 1
ATOM 811 C CA . SER A 1 100 ? -18.672 6.234 9.18 1 96.06 100 SER A CA 1
ATOM 812 C C . SER A 1 100 ? -18.062 6.285 7.789 1 96.06 100 SER A C 1
ATOM 814 O O . SER A 1 100 ? -17.172 7.105 7.52 1 96.06 100 SER A O 1
ATOM 816 N N . ASP A 1 101 ? -18.406 5.418 6.98 1 96.12 101 ASP A N 1
ATOM 817 C CA . ASP A 1 101 ? -17.906 5.477 5.609 1 96.12 101 ASP A CA 1
ATOM 818 C C . ASP A 1 101 ? -18.734 6.453 4.766 1 96.12 101 ASP A C 1
ATOM 820 O O . ASP A 1 101 ? -18.516 6.578 3.561 1 96.12 101 ASP A O 1
ATOM 824 N N . GLY A 1 102 ? -19.641 7.168 5.352 1 95.88 102 GLY A N 1
ATOM 825 C CA . GLY A 1 102 ? -20.391 8.25 4.73 1 95.88 102 GLY A CA 1
ATOM 826 C C . GLY A 1 102 ? -21.703 7.793 4.098 1 95.88 102 GLY A C 1
ATOM 827 O O . GLY A 1 102 ? -22.562 8.617 3.773 1 95.88 102 GLY A O 1
ATOM 828 N N . ARG A 1 103 ? -21.938 6.465 3.941 1 94.44 103 ARG A N 1
ATOM 829 C CA . ARG A 1 103 ? -23.141 5.938 3.285 1 94.44 103 ARG A CA 1
ATOM 830 C C . ARG A 1 103 ? -24.297 5.836 4.266 1 94.44 103 ARG A C 1
ATOM 832 O O . ARG A 1 103 ? -24.094 5.746 5.477 1 94.44 103 ARG A O 1
ATOM 839 N N . SER A 1 104 ? -25.484 5.922 3.662 1 91.12 104 SER A N 1
ATOM 840 C CA . SER A 1 104 ? -26.703 5.691 4.414 1 91.12 104 SER A CA 1
ATOM 841 C C . SER A 1 104 ? -27.438 4.457 3.904 1 91.12 104 SER A C 1
ATOM 843 O O . SER A 1 104 ? -27.297 4.074 2.74 1 91.12 104 SER A O 1
ATOM 845 N N . SER A 1 105 ? -28.219 3.855 4.82 1 87.81 105 SER A N 1
ATOM 846 C CA . SER A 1 105 ? -29 2.699 4.414 1 87.81 105 SER A CA 1
ATOM 847 C C . SER A 1 105 ? -30.031 3.08 3.352 1 87.81 105 SER A C 1
ATOM 849 O O . SER A 1 105 ? -30.453 2.236 2.555 1 87.81 105 SER A O 1
ATOM 851 N N . LYS A 1 106 ? -30.422 4.316 3.355 1 90.81 106 LYS A N 1
ATOM 852 C CA . LYS A 1 106 ? -31.391 4.809 2.383 1 90.81 106 LYS A CA 1
ATOM 853 C C . LYS A 1 106 ? -30.75 4.973 1.006 1 90.81 106 LYS A C 1
ATOM 855 O O . LYS A 1 106 ? -31.438 4.887 -0.016 1 90.81 106 LYS A O 1
ATOM 860 N N . ASN A 1 107 ? -29.469 5.254 0.929 1 88.94 107 ASN A N 1
ATOM 861 C CA . ASN A 1 107 ? -28.719 5.418 -0.306 1 88.94 107 ASN A CA 1
ATOM 862 C C . ASN A 1 107 ? -27.344 4.766 -0.208 1 88.94 107 ASN A C 1
ATOM 864 O O . ASN A 1 107 ? -26.328 5.457 -0.131 1 88.94 107 ASN A O 1
ATOM 868 N N . PRO A 1 108 ? -27.359 3.469 -0.256 1 88.88 108 PRO A N 1
ATOM 869 C CA . PRO A 1 108 ? -26.125 2.734 0.039 1 88.88 108 PRO A CA 1
ATOM 870 C C . PRO A 1 108 ? -25.094 2.828 -1.087 1 88.88 108 PRO A C 1
ATOM 872 O O . PRO A 1 108 ? -23.938 2.477 -0.895 1 88.88 108 PRO A O 1
ATOM 875 N N . ALA A 1 109 ? -25.469 3.398 -2.227 1 89.5 109 ALA A N 1
ATOM 876 C CA . ALA A 1 109 ? -24.609 3.359 -3.408 1 89.5 109 ALA A CA 1
ATOM 877 C C . ALA A 1 109 ? -23.75 4.621 -3.51 1 89.5 109 ALA A C 1
ATOM 879 O O . ALA A 1 109 ? -22.797 4.672 -4.289 1 89.5 109 ALA A O 1
ATOM 880 N N . ILE A 1 110 ? -24.125 5.652 -2.715 1 93.12 110 ILE A N 1
ATOM 881 C CA . ILE A 1 110 ? -23.484 6.941 -2.961 1 93.12 110 ILE A CA 1
ATOM 882 C C . ILE A 1 110 ? -22.922 7.5 -1.651 1 93.12 110 ILE A C 1
ATOM 884 O O . ILE A 1 110 ? -23.25 7.004 -0.57 1 93.12 110 ILE A O 1
ATOM 888 N N . ASN A 1 111 ? -22.031 8.445 -1.734 1 95.5 111 ASN A N 1
ATOM 889 C CA . ASN A 1 111 ? -21.484 9.25 -0.646 1 95.5 111 ASN A CA 1
ATOM 890 C C . ASN A 1 111 ? -20.453 8.469 0.166 1 95.5 111 ASN A C 1
ATOM 892 O O . ASN A 1 111 ? -20.172 8.812 1.315 1 95.5 111 ASN A O 1
ATOM 896 N N . TYR A 1 112 ? -19.969 7.398 -0.415 1 97.06 112 TYR A N 1
ATOM 897 C CA . TYR A 1 112 ? -18.875 6.691 0.233 1 97.06 112 TYR A CA 1
ATOM 898 C C . TYR A 1 112 ? -17.688 7.621 0.48 1 97.06 112 TYR A C 1
ATOM 900 O O . TYR A 1 112 ? -17.312 8.398 -0.399 1 97.06 112 TYR A O 1
ATOM 908 N N . GLY A 1 113 ? -17.125 7.574 1.699 1 97.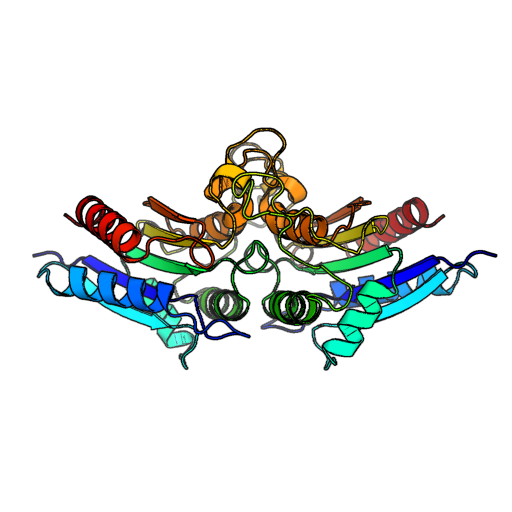44 113 GLY A N 1
ATOM 909 C CA . GLY A 1 113 ? -15.906 8.312 1.99 1 97.44 113 GLY A CA 1
ATOM 910 C C . GLY A 1 113 ? -16.156 9.727 2.473 1 97.44 113 GLY A C 1
ATOM 911 O O . GLY A 1 113 ? -15.258 10.562 2.484 1 97.44 113 GLY A O 1
ATOM 912 N N . THR A 1 114 ? -17.438 10.031 2.881 1 97.62 114 THR A N 1
ATOM 913 C CA . THR A 1 114 ? -17.766 11.398 3.256 1 97.62 114 THR A CA 1
ATOM 914 C C . THR A 1 114 ? -17.906 11.523 4.77 1 97.62 114 THR A C 1
ATOM 916 O O . THR A 1 114 ? -18.344 12.562 5.273 1 97.62 114 THR A O 1
ATOM 919 N N . GLY A 1 115 ? -17.547 10.531 5.523 1 98 115 GLY A N 1
ATOM 920 C CA . GLY A 1 115 ? -17.75 10.531 6.961 1 98 115 GLY A CA 1
ATOM 921 C C . GLY A 1 115 ? -16.547 11.031 7.734 1 98 115 GLY A C 1
ATOM 922 O O . GLY A 1 115 ? -16.5 10.914 8.961 1 98 115 GLY A O 1
ATOM 923 N N . GLY A 1 116 ? -15.531 11.57 7.078 1 98.69 116 GLY A N 1
ATOM 924 C CA . GLY A 1 116 ? -14.32 12.039 7.723 1 98.69 116 GLY A CA 1
ATOM 925 C C . GLY A 1 116 ? -14.539 13.273 8.578 1 98.69 116 GLY A C 1
ATOM 926 O O . GLY A 1 116 ? -15.352 14.133 8.242 1 98.69 116 GLY A O 1
ATOM 927 N N . ARG A 1 117 ? -13.766 13.398 9.617 1 98.81 117 ARG A N 1
ATOM 928 C CA . ARG A 1 117 ? -14.016 14.469 10.578 1 98.81 117 ARG A CA 1
ATOM 929 C C . ARG A 1 117 ? -12.875 15.477 10.594 1 98.81 117 ARG A C 1
ATOM 931 O O . ARG A 1 117 ? -12.906 16.453 11.359 1 98.81 117 ARG A O 1
ATOM 938 N N . LEU A 1 118 ? -11.906 15.258 9.773 1 98.88 118 LEU A N 1
ATOM 939 C CA . LEU A 1 118 ? -10.758 16.156 9.781 1 98.88 118 LEU A CA 1
ATOM 940 C C . LEU A 1 118 ? -10.852 17.172 8.648 1 98.88 118 LEU A C 1
ATOM 942 O O . LEU A 1 118 ? -9.836 17.578 8.078 1 98.88 118 LEU A O 1
ATOM 946 N N . GLN A 1 119 ? -12.078 17.516 8.281 1 98.5 119 GLN A N 1
ATOM 947 C CA . GLN A 1 119 ? -12.328 18.516 7.238 1 98.5 119 GLN A CA 1
ATOM 948 C C . GLN A 1 119 ? -11.664 19.844 7.57 1 98.5 119 GLN A C 1
ATOM 950 O O . GLN A 1 119 ? -11.656 20.266 8.727 1 98.5 119 GLN A O 1
ATOM 955 N N . GLY A 1 120 ? -11.156 20.469 6.547 1 98.38 120 GLY A N 1
ATOM 956 C CA . GLY A 1 120 ? -10.484 21.734 6.734 1 98.38 120 GLY A CA 1
ATOM 957 C C . GLY A 1 120 ? -9 21.609 7.02 1 98.38 120 GLY A C 1
ATOM 958 O O . GLY A 1 120 ? -8.25 22.578 6.941 1 98.38 120 GLY A O 1
ATOM 959 N N . LYS A 1 121 ? -8.547 20.453 7.406 1 98.81 121 LYS A N 1
ATOM 960 C CA . LYS A 1 121 ? -7.133 20.172 7.652 1 98.81 121 LYS A CA 1
ATOM 961 C C . LYS A 1 121 ? -6.445 19.656 6.391 1 98.81 121 LYS A C 1
ATOM 963 O O . LYS A 1 121 ? -7.109 19.203 5.453 1 98.81 121 LYS A O 1
ATOM 968 N N . LYS A 1 122 ? -5.121 19.797 6.344 1 98.88 122 LYS A N 1
ATOM 969 C CA . LYS A 1 122 ? -4.371 19.5 5.129 1 98.88 122 LYS A CA 1
ATOM 970 C C . LYS A 1 122 ? -3.213 18.547 5.422 1 98.88 122 LYS A C 1
ATOM 972 O O . LYS A 1 122 ? -2.896 18.281 6.586 1 98.88 122 LYS A O 1
ATOM 977 N N . TYR A 1 123 ? -2.65 18 4.324 1 98.88 123 TYR A N 1
ATOM 978 C CA . TYR A 1 123 ? -1.462 17.188 4.523 1 98.88 123 TYR A CA 1
ATOM 979 C C . TYR A 1 123 ? -0.47 17.375 3.381 1 98.88 123 TYR A C 1
ATOM 981 O O . TYR A 1 123 ? -0.842 17.828 2.299 1 98.88 123 TYR A O 1
ATOM 989 N N . ILE A 1 124 ? 0.776 17.172 3.656 1 98.94 124 ILE A N 1
ATOM 990 C CA . ILE A 1 124 ? 1.91 17.109 2.74 1 98.94 124 ILE A CA 1
ATOM 991 C C . ILE A 1 124 ? 2.557 15.727 2.82 1 98.94 124 ILE A C 1
ATOM 993 O O . ILE A 1 124 ? 2.668 15.148 3.904 1 98.94 124 ILE A O 1
ATOM 997 N N . VAL A 1 125 ? 2.949 15.211 1.643 1 98.94 125 VAL A N 1
ATOM 998 C CA . VAL A 1 125 ? 3.646 13.93 1.679 1 98.94 125 VAL A CA 1
ATOM 999 C C . VAL A 1 125 ? 4.922 14.008 0.845 1 98.94 125 VAL A C 1
ATOM 1001 O O . VAL A 1 125 ? 4.918 14.562 -0.258 1 98.94 125 VAL A O 1
ATOM 1004 N N . THR A 1 126 ? 6.004 13.602 1.428 1 98.81 126 THR A N 1
ATOM 1005 C CA . THR A 1 126 ? 7.234 13.352 0.681 1 98.81 126 THR A CA 1
ATOM 1006 C C . THR A 1 126 ? 7.535 11.859 0.62 1 98.81 126 THR A C 1
ATOM 1008 O O . THR A 1 126 ? 7.309 11.133 1.592 1 98.81 126 THR A O 1
ATOM 1011 N N . THR A 1 127 ? 8.008 11.43 -0.551 1 98.62 127 THR A N 1
ATOM 1012 C CA . THR A 1 127 ? 8.422 10.031 -0.674 1 98.62 127 THR A CA 1
ATOM 1013 C C . THR A 1 127 ? 9.844 9.93 -1.206 1 98.62 127 THR A C 1
ATOM 1015 O O . THR A 1 127 ? 10.312 10.828 -1.91 1 98.62 127 THR A O 1
ATOM 1018 N N . SER A 1 128 ? 10.539 8.922 -0.822 1 97.12 128 SER A N 1
ATOM 1019 C CA . SER A 1 128 ? 11.875 8.625 -1.338 1 97.12 128 SER A CA 1
ATOM 1020 C C . SER A 1 128 ? 11.914 7.27 -2.027 1 97.12 128 SER A C 1
ATOM 1022 O O . SER A 1 128 ? 11.281 6.316 -1.57 1 97.12 128 SER A O 1
ATOM 1024 N N . TRP A 1 129 ? 12.641 7.23 -3.174 1 96.25 129 TRP A N 1
ATOM 1025 C CA . TRP A 1 129 ? 12.641 6.094 -4.09 1 96.25 129 TRP A CA 1
ATOM 1026 C C . TRP A 1 129 ? 14.062 5.691 -4.465 1 96.25 129 TRP A C 1
ATOM 1028 O O . TRP A 1 129 ? 14.938 6.547 -4.602 1 96.25 129 TRP A O 1
ATOM 1038 N N . ASN A 1 130 ? 14.195 4.379 -4.621 1 93.69 130 ASN A N 1
ATOM 1039 C CA . ASN A 1 130 ? 15.352 3.914 -5.379 1 93.69 130 ASN A CA 1
ATOM 1040 C C . ASN A 1 130 ? 15.156 4.109 -6.879 1 93.69 130 ASN A C 1
ATOM 1042 O O . ASN A 1 130 ? 16.109 4.363 -7.609 1 93.69 130 ASN A O 1
ATOM 1046 N N . ALA A 1 131 ? 13.977 3.994 -7.402 1 96 131 ALA A N 1
ATOM 1047 C CA . ALA A 1 131 ? 13.648 4.164 -8.82 1 96 131 ALA A CA 1
ATOM 1048 C C . ALA A 1 131 ? 14.047 5.559 -9.305 1 96 131 ALA A C 1
ATOM 1050 O O . ALA A 1 131 ? 13.805 6.555 -8.625 1 96 131 ALA A O 1
ATOM 1051 N N . PRO A 1 132 ? 14.641 5.648 -10.453 1 95.44 132 PRO A N 1
ATOM 1052 C CA . PRO A 1 132 ? 14.922 6.961 -11.047 1 95.44 132 PRO A CA 1
ATOM 1053 C C . PRO A 1 132 ? 13.672 7.652 -11.57 1 95.44 132 PRO A C 1
ATOM 1055 O O . PRO A 1 132 ? 12.664 6.996 -11.836 1 95.44 132 PRO A O 1
ATOM 1058 N N . LYS A 1 133 ? 13.734 8.977 -11.695 1 95.19 133 LYS A N 1
ATOM 1059 C CA . LYS A 1 133 ? 12.602 9.742 -12.211 1 95.19 133 LYS A CA 1
ATOM 1060 C C . LYS A 1 133 ? 12.203 9.258 -13.602 1 95.19 133 LYS A C 1
ATOM 1062 O O . LYS A 1 133 ? 11.016 9.258 -13.945 1 95.19 133 LYS A O 1
ATOM 1067 N N . GLU A 1 134 ? 13.148 8.852 -14.391 1 96.31 134 GLU A N 1
ATOM 1068 C CA . GLU A 1 134 ? 12.945 8.414 -15.766 1 96.31 134 GLU A CA 1
ATOM 1069 C C . GLU A 1 134 ? 12.047 7.184 -15.828 1 96.31 134 GLU A C 1
ATOM 1071 O O . GLU A 1 134 ? 11.281 7.012 -16.781 1 96.31 134 GLU A O 1
ATOM 1076 N N . ALA A 1 135 ? 12.094 6.34 -14.812 1 97.25 135 ALA A N 1
ATOM 1077 C CA . ALA A 1 135 ? 11.242 5.152 -14.766 1 97.25 135 ALA A CA 1
ATOM 1078 C C . ALA A 1 135 ? 9.766 5.531 -14.781 1 97.25 135 ALA A C 1
ATOM 1080 O O . ALA A 1 135 ? 8.922 4.746 -15.227 1 97.25 135 ALA A O 1
ATOM 1081 N N . PHE A 1 136 ? 9.469 6.762 -14.32 1 97.56 136 PHE A N 1
ATOM 1082 C CA . PHE A 1 136 ? 8.102 7.262 -14.273 1 97.56 136 PHE A CA 1
ATOM 1083 C C . PHE A 1 136 ? 7.77 8.062 -15.523 1 97.56 136 PHE A C 1
ATOM 1085 O O . PHE A 1 136 ? 6.617 8.086 -15.961 1 97.56 136 PHE A O 1
ATOM 1092 N N . GLU A 1 137 ? 8.727 8.68 -16.109 1 97.06 137 GLU A N 1
ATOM 1093 C CA . GLU A 1 137 ? 8.438 9.758 -17.047 1 97.06 137 GLU A CA 1
ATOM 1094 C C . GLU A 1 137 ? 8.609 9.297 -18.484 1 97.06 137 GLU A C 1
ATOM 1096 O O . GLU A 1 137 ? 7.926 9.781 -19.391 1 97.06 137 GLU A O 1
ATOM 1101 N N . LEU A 1 138 ? 9.523 8.391 -18.688 1 96.94 138 LEU A N 1
ATOM 1102 C CA . LEU A 1 138 ? 9.844 8 -20.062 1 96.94 138 LEU A CA 1
ATOM 1103 C C . LEU A 1 138 ? 8.844 6.984 -20.578 1 96.94 138 LEU A C 1
ATOM 1105 O O . LEU A 1 138 ? 8.438 6.07 -19.859 1 96.94 138 LEU A O 1
ATOM 1109 N N . GLU A 1 139 ? 8.492 7.082 -21.812 1 96.81 139 GLU A N 1
ATOM 1110 C CA . GLU A 1 139 ? 7.621 6.125 -22.484 1 96.81 139 GLU A CA 1
ATOM 1111 C C . GLU A 1 139 ? 8.258 4.738 -22.531 1 96.81 139 GLU A C 1
ATOM 1113 O O . GLU A 1 139 ? 9.453 4.609 -22.812 1 96.81 139 GLU A O 1
ATOM 1118 N N . GLY A 1 140 ? 7.414 3.725 -22.203 1 96.12 140 GLY A N 1
ATOM 1119 C CA . GLY A 1 140 ? 7.895 2.355 -22.297 1 96.12 140 GLY A CA 1
ATOM 1120 C C . GLY A 1 140 ? 8.625 1.897 -21.047 1 96.12 140 GLY A C 1
ATOM 1121 O O . GLY A 1 140 ? 9.023 0.737 -20.938 1 96.12 140 GLY A O 1
ATOM 1122 N N . GLU A 1 141 ? 8.75 2.83 -20.078 1 97.38 141 GLU A N 1
ATOM 1123 C CA . GLU A 1 141 ? 9.461 2.469 -18.859 1 97.38 141 GLU A CA 1
ATOM 1124 C C . GLU A 1 141 ? 8.5 1.977 -17.781 1 97.38 141 GLU A C 1
ATOM 1126 O O . GLU A 1 141 ? 7.301 1.847 -18.031 1 97.38 141 GLU A O 1
ATOM 1131 N N . PHE A 1 142 ? 8.969 1.651 -16.734 1 98.06 142 PHE A N 1
ATOM 1132 C CA . PHE A 1 142 ? 8.43 0.711 -15.758 1 98.06 142 PHE A CA 1
ATOM 1133 C C . PHE A 1 142 ? 7.074 1.175 -15.242 1 98.06 142 PHE A C 1
ATOM 1135 O O . PHE A 1 142 ? 6.164 0.365 -15.062 1 98.06 142 PHE A O 1
ATOM 1142 N N . PHE A 1 143 ? 6.957 2.51 -15.031 1 98.25 143 PHE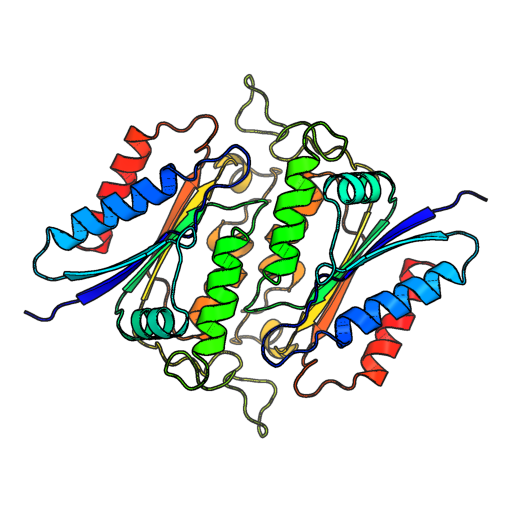 A N 1
ATOM 1143 C CA . PHE A 1 143 ? 5.746 2.99 -14.375 1 98.25 143 PHE A CA 1
ATOM 1144 C C . PHE A 1 143 ? 4.773 3.574 -15.391 1 98.25 143 PHE A C 1
ATOM 1146 O O . PHE A 1 143 ? 3.82 4.266 -15.023 1 98.25 143 PHE A O 1
ATOM 1153 N N . ARG A 1 144 ? 5.043 3.428 -16.656 1 96.88 144 ARG A N 1
ATOM 1154 C CA . ARG A 1 144 ? 4.109 3.664 -17.766 1 96.88 144 ARG A CA 1
ATOM 1155 C C . ARG A 1 144 ? 3.643 5.113 -17.781 1 96.88 144 ARG A C 1
ATOM 1157 O O . ARG A 1 144 ? 2.467 5.391 -18.031 1 96.88 144 ARG A O 1
ATOM 1164 N N . GLN A 1 145 ? 4.457 6 -17.344 1 97.19 145 GLN A N 1
ATOM 1165 C CA . GLN A 1 145 ? 4.238 7.441 -17.359 1 97.19 145 GLN A CA 1
ATOM 1166 C C . GLN A 1 145 ? 3.146 7.84 -16.359 1 97.19 145 GLN A C 1
ATOM 1168 O O . GLN A 1 145 ? 2.514 8.891 -16.516 1 97.19 145 GLN A O 1
ATOM 1173 N N . GLN A 1 146 ? 2.879 6.98 -15.43 1 96.44 146 GLN A N 1
ATOM 1174 C CA . GLN A 1 146 ? 1.958 7.348 -14.359 1 96.44 146 GLN A CA 1
ATOM 1175 C C . GLN A 1 146 ? 2.676 8.125 -13.258 1 96.44 146 GLN A C 1
ATOM 1177 O O . GLN A 1 146 ? 3.791 7.773 -12.867 1 96.44 146 GLN A O 1
ATOM 1182 N N . SER A 1 147 ? 2.02 9.188 -12.828 1 96.38 147 SER A N 1
ATOM 1183 C CA . SER A 1 147 ? 2.631 9.945 -11.742 1 96.38 147 SER A CA 1
ATOM 1184 C C . SER A 1 147 ? 2.574 9.172 -10.43 1 96.38 147 SER A C 1
ATOM 1186 O O . SER A 1 147 ? 1.681 8.344 -10.227 1 96.38 147 SER A O 1
ATOM 1188 N N . VAL A 1 148 ? 3.48 9.477 -9.562 1 97.88 148 VAL A N 1
ATOM 1189 C CA . VAL A 1 148 ? 3.535 8.852 -8.242 1 97.88 148 VAL A CA 1
ATOM 1190 C C . VAL A 1 148 ? 2.199 9.039 -7.527 1 97.88 148 VAL A C 1
ATOM 1192 O O . VAL A 1 148 ? 1.621 8.078 -7.02 1 97.88 148 VAL A O 1
ATOM 1195 N N . ASP A 1 149 ? 1.592 10.227 -7.605 1 98.31 149 ASP A N 1
ATOM 1196 C CA . ASP A 1 149 ? 0.423 10.602 -6.816 1 98.31 149 ASP A CA 1
ATOM 1197 C C . ASP A 1 149 ? -0.845 9.961 -7.367 1 98.31 149 ASP A C 1
ATOM 1199 O O . ASP A 1 149 ? -1.774 9.656 -6.613 1 98.31 149 ASP A O 1
ATOM 1203 N N . ASP A 1 150 ? -0.851 9.656 -8.648 1 96.75 150 ASP A N 1
ATOM 1204 C CA . ASP A 1 150 ? -2.076 9.148 -9.266 1 96.75 150 ASP A CA 1
ATOM 1205 C C . ASP A 1 150 ? -2.035 7.629 -9.398 1 96.75 150 ASP A C 1
ATOM 1207 O O . ASP A 1 150 ? -2.971 7.023 -9.93 1 96.75 150 ASP A O 1
ATOM 1211 N N . SER A 1 151 ? -0.966 7.051 -8.914 1 96.75 151 SER A N 1
ATOM 1212 C CA . SER A 1 151 ? -0.833 5.602 -9.047 1 96.75 151 SER A CA 1
ATOM 1213 C C . SER A 1 151 ? -0.424 4.965 -7.723 1 96.75 151 SER A C 1
ATOM 1215 O O . SER A 1 151 ? -1.277 4.637 -6.895 1 96.75 151 SER A O 1
ATOM 1217 N N . ILE A 1 152 ? 0.866 5.059 -7.43 1 98.25 152 ILE A N 1
ATOM 1218 C CA . ILE A 1 152 ? 1.408 4.367 -6.266 1 98.25 152 ILE A CA 1
ATOM 1219 C C . ILE A 1 152 ? 0.802 4.949 -4.992 1 98.25 152 ILE A C 1
ATOM 1221 O O . ILE A 1 152 ? 0.443 4.211 -4.074 1 98.25 152 ILE A O 1
ATOM 1225 N N . LEU A 1 153 ? 0.597 6.238 -4.988 1 98.75 153 LEU A N 1
ATOM 1226 C CA . LEU A 1 153 ? 0.114 6.887 -3.771 1 98.75 153 LEU A CA 1
ATOM 1227 C C . LEU A 1 153 ? -1.388 7.137 -3.85 1 98.75 153 LEU A C 1
ATOM 1229 O O . LEU A 1 153 ? -1.962 7.773 -2.963 1 98.75 153 LEU A O 1
ATOM 1233 N N . PHE A 1 154 ? -2.076 6.656 -4.887 1 98.75 154 PHE A N 1
ATOM 1234 C CA . PHE A 1 154 ? -3.504 6.918 -5.035 1 98.75 154 PHE A CA 1
ATOM 1235 C C . PHE A 1 154 ? -4.27 6.457 -3.805 1 98.75 154 PHE A C 1
ATOM 1237 O O . PHE A 1 154 ? -5.07 7.211 -3.246 1 98.75 154 PHE A O 1
ATOM 1244 N N . GLY A 1 155 ? -4.039 5.207 -3.342 1 98.69 155 GLY A N 1
ATOM 1245 C CA . GLY A 1 155 ? -4.707 4.699 -2.154 1 98.69 155 GLY A CA 1
ATOM 1246 C C . GLY A 1 155 ? -4.418 5.52 -0.911 1 98.69 155 GLY A C 1
ATOM 1247 O O . GLY A 1 155 ? -5.32 5.785 -0.114 1 98.69 155 GLY A O 1
ATOM 1248 N N . PHE A 1 156 ? -3.191 5.918 -0.756 1 98.94 156 PHE A N 1
ATOM 1249 C CA . PHE A 1 156 ? -2.783 6.762 0.361 1 98.94 156 PHE A CA 1
ATOM 1250 C C . PHE A 1 156 ? -3.551 8.078 0.355 1 98.94 156 PHE A C 1
ATOM 1252 O O . PHE A 1 156 ? -4.035 8.523 1.396 1 98.94 156 PHE A O 1
ATOM 1259 N N . HIS A 1 157 ? -3.631 8.68 -0.84 1 98.88 157 HIS A N 1
ATOM 1260 C CA . HIS A 1 157 ? -4.359 9.938 -0.967 1 98.88 157 HIS A CA 1
ATOM 1261 C C . HIS A 1 157 ? -5.848 9.742 -0.681 1 98.88 157 HIS A C 1
ATOM 1263 O O . HIS A 1 157 ? -6.477 10.594 -0.046 1 98.88 157 HIS A O 1
ATOM 1269 N N . ARG A 1 158 ? -6.406 8.609 -1.132 1 98.75 158 ARG A N 1
ATOM 1270 C CA . ARG A 1 158 ? -7.824 8.359 -0.876 1 98.75 158 ARG A CA 1
ATOM 1271 C C . ARG A 1 158 ? -8.078 8.102 0.607 1 98.75 158 ARG A C 1
ATOM 1273 O O . ARG A 1 158 ? -9.117 8.492 1.14 1 98.75 158 ARG A O 1
ATOM 1280 N N . MET A 1 159 ? -7.125 7.453 1.28 1 98.88 159 MET A N 1
ATOM 1281 C CA . MET A 1 159 ? -7.223 7.27 2.725 1 98.88 159 MET A CA 1
ATOM 1282 C C . MET A 1 159 ? -7.309 8.617 3.439 1 98.88 159 MET A C 1
ATOM 1284 O O . MET A 1 159 ? -8.164 8.805 4.305 1 98.88 159 MET A O 1
ATOM 1288 N N . ASN A 1 160 ? -6.422 9.531 3.055 1 98.94 160 ASN A N 1
ATOM 1289 C CA . ASN A 1 160 ? -6.434 10.859 3.66 1 98.94 160 ASN A CA 1
ATOM 1290 C C . ASN A 1 160 ? -7.73 11.609 3.346 1 98.94 160 ASN A C 1
ATOM 1292 O O . ASN A 1 160 ? -8.289 12.281 4.215 1 98.94 160 ASN A O 1
ATOM 1296 N N . ALA A 1 161 ? -8.211 11.461 2.137 1 98.81 161 ALA A N 1
ATOM 1297 C CA . ALA A 1 161 ? -9.484 12.062 1.763 1 98.81 161 ALA A CA 1
ATOM 1298 C C . ALA A 1 161 ? -10.625 11.469 2.582 1 98.81 161 ALA A C 1
ATOM 1300 O O . ALA A 1 161 ? -11.539 12.188 2.996 1 98.81 161 ALA A O 1
ATOM 1301 N N . PHE A 1 162 ? -10.641 10.188 2.814 1 98.88 162 PHE A N 1
ATOM 1302 C CA . PHE A 1 162 ? -11.672 9.484 3.559 1 98.88 162 PHE A CA 1
ATOM 1303 C C . PHE A 1 162 ? -11.828 10.062 4.957 1 98.88 162 PHE A C 1
ATOM 1305 O O . PHE A 1 162 ? -12.945 10.188 5.465 1 98.88 162 PHE A O 1
ATOM 1312 N N . ILE A 1 163 ? -10.703 10.469 5.57 1 98.88 163 ILE A N 1
ATOM 1313 C CA . ILE A 1 163 ? -10.773 10.969 6.941 1 98.88 163 ILE A CA 1
ATOM 1314 C C . ILE A 1 163 ? -10.93 12.484 6.938 1 98.88 163 ILE A C 1
ATOM 1316 O O . ILE A 1 163 ? -10.906 13.117 7.992 1 98.88 163 ILE A O 1
ATOM 1320 N N . GLY A 1 164 ? -11 13.062 5.691 1 98.81 164 GLY A N 1
ATOM 1321 C CA . GLY A 1 164 ? -11.406 14.453 5.578 1 98.81 164 GLY A CA 1
ATOM 1322 C C . GLY A 1 164 ? -10.273 15.383 5.199 1 98.81 164 GLY A C 1
ATOM 1323 O O . GLY A 1 164 ? -10.484 16.578 4.996 1 98.81 164 GLY A O 1
ATOM 1324 N N . LEU A 1 165 ? -9.047 14.875 5.043 1 98.94 165 LEU A N 1
ATOM 1325 C CA . LEU A 1 165 ? -7.895 15.734 4.789 1 98.94 165 LEU A CA 1
ATOM 1326 C C . LEU A 1 165 ? -7.82 16.125 3.318 1 98.94 165 LEU A C 1
ATOM 1328 O O . LEU A 1 165 ? -8.227 15.359 2.443 1 98.94 165 LEU A O 1
ATOM 1332 N N . GLU A 1 166 ? -7.27 17.266 3.098 1 98.75 166 GLU A N 1
ATOM 1333 C CA . GLU A 1 166 ? -6.98 17.766 1.754 1 98.75 166 GLU A CA 1
ATOM 1334 C C . GLU A 1 166 ? -5.48 17.781 1.486 1 98.75 166 GLU A C 1
ATOM 1336 O O . GLU A 1 166 ? -4.703 18.25 2.328 1 98.75 166 GLU A O 1
ATOM 1341 N N . ARG A 1 167 ? -5.121 17.328 0.35 1 98.88 167 ARG A N 1
ATOM 1342 C CA . ARG A 1 167 ? -3.707 17.344 -0.009 1 98.88 167 ARG A CA 1
ATOM 1343 C C . ARG A 1 167 ? -3.252 18.766 -0.322 1 98.88 167 ARG A C 1
ATOM 1345 O O . ARG A 1 167 ? -3.832 19.438 -1.181 1 98.88 167 ARG A O 1
ATOM 1352 N N . LEU A 1 168 ? -2.242 19.188 0.348 1 98.69 168 LEU A N 1
ATOM 1353 C CA . LEU A 1 168 ? -1.645 20.5 0.096 1 98.69 168 LEU A CA 1
ATOM 1354 C C . LEU A 1 168 ? -0.536 20.406 -0.947 1 98.69 168 LEU A C 1
ATOM 1356 O O . LEU A 1 168 ? -0.457 21.234 -1.857 1 98.69 168 LEU A O 1
ATOM 1360 N N . ALA A 1 169 ? 0.364 19.375 -0.798 1 98.69 169 ALA A N 1
ATOM 1361 C CA . ALA A 1 169 ? 1.487 19.219 -1.718 1 98.69 169 ALA A CA 1
ATOM 1362 C C . ALA A 1 169 ? 2.139 17.844 -1.556 1 98.69 169 ALA A C 1
ATOM 1364 O O . ALA A 1 169 ? 1.899 17.156 -0.565 1 98.69 169 ALA A O 1
ATOM 1365 N N . SER A 1 170 ? 2.84 17.438 -2.537 1 98.75 170 SER A N 1
ATOM 1366 C CA . SER A 1 170 ? 3.715 16.281 -2.49 1 98.75 170 SER A CA 1
ATOM 1367 C C . SER A 1 170 ? 5.078 16.578 -3.104 1 98.75 170 SER A C 1
ATOM 1369 O O . SER A 1 170 ? 5.195 17.453 -3.963 1 98.75 170 SER A O 1
ATOM 1371 N N . MET A 1 171 ? 6.031 15.969 -2.635 1 98.69 171 MET A N 1
ATOM 1372 C CA . MET A 1 171 ? 7.383 16.016 -3.182 1 98.69 171 MET A CA 1
ATOM 1373 C C . MET A 1 171 ? 8.031 14.625 -3.145 1 98.69 171 MET A C 1
ATOM 1375 O O . MET A 1 171 ? 7.965 13.938 -2.127 1 98.69 171 MET A O 1
ATOM 1379 N N . HIS A 1 172 ? 8.633 14.227 -4.262 1 98.19 172 HIS A N 1
ATOM 1380 C CA . HIS A 1 172 ? 9.195 12.883 -4.359 1 98.19 172 HIS A CA 1
ATOM 1381 C C . HIS A 1 172 ? 10.68 12.922 -4.703 1 98.19 172 HIS A C 1
ATOM 1383 O O . HIS A 1 172 ? 11.086 13.625 -5.625 1 98.19 172 HIS A O 1
ATOM 1389 N N . PHE A 1 173 ? 11.484 12.203 -3.934 1 97.38 173 PHE A N 1
ATOM 1390 C CA . PHE A 1 173 ? 12.93 12.094 -4.125 1 97.38 173 PHE A CA 1
ATOM 1391 C C . PHE A 1 173 ? 13.289 10.781 -4.805 1 97.38 173 PHE A C 1
ATOM 1393 O O . PHE A 1 173 ? 13 9.703 -4.277 1 97.38 173 PHE A O 1
ATOM 1400 N N . HIS A 1 174 ? 13.977 10.859 -5.906 1 95.25 174 HIS A N 1
ATOM 1401 C CA . HIS A 1 174 ? 14.305 9.672 -6.684 1 95.25 174 HIS A CA 1
ATOM 1402 C C . HIS A 1 174 ? 15.789 9.336 -6.582 1 95.25 174 HIS A C 1
ATOM 1404 O O . HIS A 1 174 ? 16.609 10.203 -6.25 1 95.25 174 HIS A O 1
ATOM 1410 N N . ASP A 1 175 ? 16.188 8.109 -6.801 1 92.19 175 ASP A N 1
ATOM 1411 C CA . ASP A 1 175 ? 17.547 7.598 -6.828 1 92.19 175 ASP A CA 1
ATOM 1412 C C . ASP A 1 175 ? 18.25 7.836 -5.492 1 92.19 175 ASP A C 1
ATOM 1414 O O . ASP A 1 175 ? 19.438 8.141 -5.457 1 92.19 175 ASP A O 1
ATOM 1418 N N . VAL A 1 176 ? 17.547 7.77 -4.391 1 87.81 176 VAL A N 1
ATOM 1419 C CA . VAL A 1 176 ? 18.062 8.148 -3.078 1 87.81 176 VAL A CA 1
ATOM 1420 C C . VAL A 1 176 ? 19.125 7.148 -2.633 1 87.81 176 VAL A C 1
ATOM 1422 O O . VAL A 1 176 ? 20.094 7.523 -1.971 1 87.81 176 VAL A O 1
ATOM 1425 N N . GLU A 1 177 ? 19.094 5.883 -2.98 1 77.62 177 GLU A N 1
ATOM 1426 C CA . GLU A 1 177 ? 20.062 4.883 -2.541 1 77.62 177 GLU A CA 1
ATOM 1427 C C . GLU A 1 177 ? 21.203 4.742 -3.545 1 77.62 177 GLU A C 1
ATOM 1429 O O . GLU A 1 177 ? 22.297 4.266 -3.199 1 77.62 177 GLU A O 1
ATOM 1434 N N . LYS A 1 178 ? 21 5.121 -4.691 1 75.06 178 LYS A N 1
ATOM 1435 C CA . LYS A 1 178 ? 21.984 4.773 -5.715 1 75.06 178 LYS A CA 1
ATOM 1436 C C . LYS A 1 178 ? 22.781 5.996 -6.156 1 75.06 178 LYS A C 1
ATOM 1438 O O . LYS A 1 178 ? 24 5.938 -6.277 1 75.06 178 LYS A O 1
ATOM 1443 N N . ASN A 1 179 ? 22.172 6.992 -6.445 1 69.31 179 ASN A N 1
ATOM 1444 C CA . ASN A 1 179 ? 22.875 8.086 -7.102 1 69.31 179 ASN A CA 1
ATOM 1445 C C . ASN A 1 179 ? 22.453 9.445 -6.543 1 69.31 179 ASN A C 1
ATOM 1447 O O . ASN A 1 179 ? 22.734 10.484 -7.148 1 69.31 179 ASN A O 1
ATOM 1451 N N . ALA A 1 180 ? 21.844 9.422 -5.441 1 72.06 180 ALA A N 1
ATOM 1452 C CA . ALA A 1 180 ? 21.297 10.695 -4.984 1 72.06 180 ALA A CA 1
ATOM 1453 C C . ALA A 1 180 ? 22.391 11.594 -4.41 1 72.06 180 ALA A C 1
ATOM 1455 O O . ALA A 1 180 ? 23.281 11.117 -3.709 1 72.06 180 ALA A O 1
ATOM 1456 N N . ASP A 1 181 ? 22.422 12.781 -4.883 1 88.5 181 ASP A N 1
ATOM 1457 C CA . ASP A 1 181 ? 23.141 13.859 -4.215 1 88.5 181 ASP A CA 1
ATOM 1458 C C . ASP A 1 181 ? 22.359 14.391 -3.02 1 88.5 181 ASP A C 1
ATOM 1460 O O . ASP A 1 181 ? 21.609 15.367 -3.146 1 88.5 181 ASP A O 1
ATOM 1464 N N . ILE A 1 182 ? 22.547 13.859 -1.829 1 90.44 182 ILE A N 1
ATOM 1465 C CA . ILE A 1 182 ? 21.703 14.062 -0.652 1 90.44 182 ILE A CA 1
ATOM 1466 C C . ILE A 1 182 ? 21.734 15.539 -0.25 1 90.44 182 ILE A C 1
ATOM 1468 O O . ILE A 1 182 ? 20.688 16.141 -0.008 1 90.44 182 ILE A O 1
ATOM 1472 N N . PRO A 1 183 ? 22.922 16.203 -0.281 1 92.69 183 PRO A N 1
ATOM 1473 C CA . PRO A 1 183 ? 22.938 17.625 0.039 1 92.69 183 PRO A CA 1
ATOM 1474 C C . PRO A 1 183 ? 22.062 18.453 -0.911 1 92.69 183 PRO A C 1
ATOM 1476 O O . PRO A 1 183 ? 21.344 19.344 -0.473 1 92.69 183 PRO A O 1
ATOM 1479 N N . GLN A 1 184 ? 22.125 18.156 -2.109 1 94.81 184 GLN A N 1
ATOM 1480 C CA . GLN A 1 184 ? 21.312 18.875 -3.09 1 94.81 184 GLN A CA 1
ATOM 1481 C C . GLN A 1 184 ? 19.828 18.625 -2.863 1 94.81 184 GLN A C 1
ATOM 1483 O O . GLN A 1 184 ? 19.016 19.547 -2.967 1 94.81 184 GLN A O 1
ATOM 1488 N N . GLU A 1 185 ? 19.469 17.406 -2.613 1 95.5 185 GLU A N 1
ATOM 1489 C CA . GLU A 1 185 ? 18.078 17.078 -2.359 1 95.5 185 GLU A CA 1
ATOM 1490 C C . GLU A 1 185 ? 17.562 17.766 -1.107 1 95.5 185 GLU A C 1
ATOM 1492 O O . GLU A 1 185 ? 16.406 18.219 -1.071 1 95.5 185 GLU A O 1
ATOM 1497 N N . LEU A 1 186 ? 18.391 17.922 -0.126 1 96.25 186 LEU A N 1
ATOM 1498 C CA . LEU A 1 186 ? 17.984 18.578 1.111 1 96.25 186 LEU A CA 1
ATOM 1499 C C . LEU A 1 186 ? 17.844 20.078 0.906 1 96.25 186 LEU A C 1
ATOM 1501 O O . LEU A 1 186 ? 16.984 20.719 1.525 1 96.25 186 LEU A O 1
ATOM 1505 N N . GLU A 1 187 ? 18.641 20.625 0.038 1 96.88 187 GLU A N 1
ATOM 1506 C CA . GLU A 1 187 ? 18.484 22.031 -0.322 1 96.88 187 GLU A CA 1
ATOM 1507 C C . GLU A 1 187 ? 17.156 22.266 -1.062 1 96.88 187 GLU A C 1
ATOM 1509 O O . GLU A 1 187 ? 16.453 23.234 -0.795 1 96.88 187 GLU A O 1
ATOM 1514 N N . ARG A 1 188 ? 16.891 21.359 -1.98 1 96.94 188 ARG A N 1
ATOM 1515 C CA . ARG A 1 188 ? 15.609 21.422 -2.682 1 96.94 188 ARG A CA 1
ATOM 1516 C C . ARG A 1 188 ? 14.445 21.344 -1.704 1 96.94 188 ARG A C 1
ATOM 1518 O O . ARG A 1 188 ? 13.453 22.062 -1.847 1 96.94 188 ARG A O 1
ATOM 1525 N N . TYR A 1 189 ? 14.586 20.516 -0.732 1 98.31 189 TYR A N 1
ATOM 1526 C CA . TYR A 1 189 ? 13.531 20.359 0.267 1 98.31 189 TYR A CA 1
ATOM 1527 C C . TYR A 1 189 ? 13.391 21.625 1.115 1 98.31 189 TYR A C 1
ATOM 1529 O O . TYR A 1 189 ? 12.281 22.016 1.487 1 98.31 189 TYR A O 1
ATOM 1537 N N . ALA A 1 190 ? 14.484 22.25 1.431 1 97.62 190 ALA A N 1
ATOM 1538 C CA . ALA A 1 190 ? 14.438 23.484 2.191 1 97.62 190 ALA A CA 1
ATOM 1539 C C . ALA A 1 190 ? 13.641 24.562 1.45 1 97.62 190 ALA A C 1
ATOM 1541 O O . ALA A 1 190 ? 12.836 25.266 2.055 1 97.62 190 ALA A O 1
ATOM 1542 N N . LEU A 1 191 ? 13.875 24.625 0.185 1 98.06 191 LEU A N 1
ATOM 1543 C CA . LEU A 1 191 ? 13.133 25.578 -0.632 1 98.06 191 LEU A CA 1
ATOM 1544 C C . LEU A 1 191 ? 11.648 25.234 -0.655 1 98.06 191 LEU A C 1
ATOM 1546 O O . LEU A 1 191 ? 10.797 26.125 -0.637 1 98.06 191 LEU A O 1
ATOM 1550 N N . PHE A 1 192 ? 11.359 24 -0.708 1 98.5 192 PHE A N 1
ATOM 1551 C CA . PHE A 1 192 ? 9.984 23.516 -0.655 1 98.5 192 PHE A CA 1
ATOM 1552 C C . PHE A 1 192 ? 9.305 23.938 0.643 1 98.5 192 PHE A C 1
ATOM 1554 O O . PHE A 1 192 ? 8.172 24.406 0.629 1 98.5 192 PHE A O 1
ATOM 1561 N N . LEU A 1 193 ? 9.992 23.781 1.785 1 97.94 193 LEU A N 1
ATOM 1562 C CA . LEU A 1 193 ? 9.461 24.172 3.086 1 97.94 193 LEU A CA 1
ATOM 1563 C C . LEU A 1 193 ? 9.148 25.672 3.115 1 97.94 193 LEU A C 1
ATOM 1565 O O . LEU A 1 193 ? 8.102 26.078 3.625 1 97.94 193 LEU A O 1
ATOM 1569 N N . GLU A 1 194 ? 10.047 26.391 2.596 1 96.88 194 GLU A N 1
ATOM 1570 C CA . GLU A 1 194 ? 9.852 27.844 2.553 1 96.88 194 GLU A CA 1
ATOM 1571 C C . GLU A 1 194 ? 8.602 28.203 1.762 1 96.88 194 GLU A C 1
ATOM 1573 O O . GLU A 1 194 ? 7.836 29.078 2.172 1 96.88 194 GLU A O 1
ATOM 1578 N N . LYS A 1 195 ? 8.461 27.547 0.718 1 97.25 195 LYS A N 1
ATOM 1579 C CA . LYS A 1 195 ? 7.316 27.812 -0.143 1 97.25 195 LYS A CA 1
ATOM 1580 C C . LYS A 1 195 ? 6.008 27.438 0.552 1 97.25 195 LYS A C 1
ATOM 1582 O O . LYS A 1 195 ? 5.012 28.156 0.436 1 97.25 195 LYS A O 1
ATOM 1587 N N . MET A 1 196 ? 6.004 26.328 1.302 1 96.56 196 MET A N 1
ATOM 1588 C CA . MET A 1 196 ? 4.781 25.781 1.897 1 96.56 196 MET A CA 1
ATOM 1589 C C . MET A 1 196 ? 4.441 26.516 3.189 1 96.56 196 MET A C 1
ATOM 1591 O O . MET A 1 196 ? 3.266 26.641 3.547 1 96.56 196 MET A O 1
ATOM 1595 N N . PHE A 1 197 ? 5.445 26.984 3.924 1 94.88 197 PHE A N 1
ATOM 1596 C CA . PHE A 1 197 ? 5.223 27.469 5.281 1 94.88 197 PHE A CA 1
ATOM 1597 C C . PHE A 1 197 ? 5.738 28.906 5.438 1 94.88 197 PHE A C 1
ATOM 1599 O O . PHE A 1 197 ? 5.879 29.391 6.559 1 94.88 197 PHE A O 1
ATOM 1606 N N . SER A 1 198 ? 5.934 29.672 4.449 1 83.44 198 SER A N 1
ATOM 1607 C CA . SER A 1 198 ? 6.371 31.062 4.57 1 83.44 198 SER A CA 1
ATOM 1608 C C . SER A 1 198 ? 5.309 31.922 5.242 1 83.44 198 SER A C 1
ATOM 1610 O O . SER A 1 198 ? 4.113 31.641 5.125 1 83.44 198 SER A O 1
ATOM 1612 N N . MET B 1 1 ? 1.937 -36.531 -16.938 1 58.91 1 MET B N 1
ATOM 1613 C CA . MET B 1 1 ? 1.173 -35.312 -17.156 1 58.91 1 MET B CA 1
ATOM 1614 C C . MET B 1 1 ? 1.866 -34.094 -16.516 1 58.91 1 MET B C 1
ATOM 1616 O O . MET B 1 1 ? 2.447 -34.219 -15.43 1 58.91 1 MET B O 1
ATOM 1620 N N . ILE B 1 2 ? 2.193 -33.062 -17.219 1 79.06 2 ILE B N 1
ATOM 1621 C CA . ILE B 1 2 ? 2.994 -31.953 -16.703 1 79.06 2 ILE B CA 1
ATOM 1622 C C . ILE B 1 2 ? 2.225 -31.234 -15.586 1 79.06 2 ILE B C 1
ATOM 1624 O O . ILE B 1 2 ? 1.056 -30.891 -15.766 1 79.06 2 ILE B O 1
ATOM 1628 N N . MET B 1 3 ? 2.648 -31.281 -14.344 1 92.25 3 MET B N 1
ATOM 1629 C CA . MET B 1 3 ? 2.027 -30.703 -13.156 1 92.25 3 MET B CA 1
ATOM 1630 C C . MET B 1 3 ? 2.262 -29.188 -13.102 1 92.25 3 MET B C 1
ATOM 1632 O O . MET B 1 3 ? 3.348 -28.719 -13.438 1 92.25 3 MET B O 1
ATOM 1636 N N . THR B 1 4 ? 1.171 -28.422 -12.945 1 97.62 4 THR B N 1
ATOM 1637 C CA . THR B 1 4 ? 1.274 -27 -12.68 1 97.62 4 THR B CA 1
ATOM 1638 C C . THR B 1 4 ? 1.342 -26.719 -11.18 1 97.62 4 THR B C 1
ATOM 1640 O O . THR B 1 4 ? 0.479 -27.172 -10.422 1 97.62 4 THR B O 1
ATOM 1643 N N . ASN B 1 5 ? 2.396 -26.031 -10.695 1 98.69 5 ASN B N 1
ATOM 1644 C CA . ASN B 1 5 ? 2.578 -25.672 -9.289 1 98.69 5 ASN B CA 1
ATOM 1645 C C . ASN B 1 5 ? 1.867 -24.375 -8.938 1 98.69 5 ASN B C 1
ATOM 1647 O O . ASN B 1 5 ? 2.152 -23.328 -9.531 1 98.69 5 ASN B O 1
ATOM 1651 N N . VAL B 1 6 ? 0.927 -24.422 -7.969 1 98.88 6 VAL B N 1
ATOM 1652 C CA . VAL B 1 6 ? 0.178 -23.219 -7.586 1 98.88 6 VAL B CA 1
ATOM 1653 C C . VAL B 1 6 ? 0.455 -22.891 -6.121 1 98.88 6 VAL B C 1
ATOM 1655 O O . VAL B 1 6 ? 0.301 -23.734 -5.242 1 98.88 6 VAL B O 1
ATOM 1658 N N . PHE B 1 7 ? 0.907 -21.656 -5.871 1 98.94 7 PHE B N 1
ATOM 1659 C CA . PHE B 1 7 ? 1.126 -21.109 -4.539 1 98.94 7 PHE B CA 1
ATOM 1660 C C . PHE B 1 7 ? 0.015 -20.141 -4.168 1 98.94 7 PHE B C 1
ATOM 1662 O O . PHE B 1 7 ? -0.186 -19.125 -4.848 1 98.94 7 PHE B O 1
ATOM 1669 N N . ILE B 1 8 ? -0.78 -20.438 -3.145 1 98.94 8 ILE B N 1
ATOM 1670 C CA . ILE B 1 8 ? -1.921 -19.641 -2.729 1 98.94 8 ILE B CA 1
ATOM 1671 C C . ILE B 1 8 ? -1.595 -18.906 -1.423 1 98.94 8 ILE B C 1
ATOM 1673 O O . ILE B 1 8 ? -1.2 -19.547 -0.44 1 98.94 8 ILE B O 1
ATOM 1677 N N . ILE B 1 9 ? -1.782 -17.625 -1.4 1 98.94 9 ILE B N 1
ATOM 1678 C CA . ILE B 1 9 ? -1.445 -16.797 -0.245 1 98.94 9 ILE B CA 1
ATOM 1679 C C . ILE B 1 9 ? -2.701 -16.094 0.278 1 98.94 9 ILE B C 1
ATOM 1681 O O . ILE B 1 9 ? -3.396 -15.414 -0.472 1 98.94 9 ILE B O 1
ATOM 1685 N N . ASN B 1 10 ? -3.012 -16.328 1.529 1 98.81 10 ASN B N 1
ATOM 1686 C CA . ASN B 1 10 ? -3.994 -15.531 2.248 1 98.81 10 ASN B CA 1
ATOM 1687 C C . ASN B 1 10 ? -3.352 -14.305 2.895 1 98.81 10 ASN B C 1
ATOM 1689 O O . ASN B 1 10 ? -2.662 -14.422 3.908 1 98.81 10 ASN B O 1
ATOM 1693 N N . GLY B 1 11 ? -3.652 -13.117 2.305 1 98.5 11 GLY B N 1
ATOM 1694 C CA . GLY B 1 11 ? -3.08 -11.875 2.797 1 98.5 11 GLY B CA 1
ATOM 1695 C C . GLY B 1 11 ? -3.889 -11.25 3.92 1 98.5 11 GLY B C 1
ATOM 1696 O O . GLY B 1 11 ? -3.498 -10.227 4.477 1 98.5 11 GLY B O 1
ATOM 1697 N N . GLY B 1 12 ? -5.031 -11.852 4.219 1 97.38 12 GLY B N 1
ATOM 1698 C CA . GLY B 1 12 ? -5.836 -11.391 5.34 1 97.38 12 GLY B CA 1
ATOM 1699 C C . GLY B 1 12 ? -5.395 -11.969 6.668 1 97.38 12 GLY B C 1
ATOM 1700 O O . GLY B 1 12 ? -4.734 -13.016 6.707 1 97.38 12 GLY B O 1
ATOM 1701 N N . HIS B 1 13 ? -5.633 -11.289 7.734 1 96.88 13 HIS B N 1
ATOM 1702 C CA . HIS B 1 13 ? -5.379 -11.75 9.094 1 96.88 13 HIS B CA 1
ATOM 1703 C C . HIS B 1 13 ? -6.273 -11.023 10.094 1 96.88 13 HIS B C 1
ATOM 1705 O O . HIS B 1 13 ? -6.82 -9.961 9.789 1 96.88 13 HIS B O 1
ATOM 1711 N N . PRO B 1 14 ? -6.484 -11.633 11.234 1 93.88 14 PRO B N 1
ATOM 1712 C CA . PRO B 1 14 ? -7.34 -10.969 12.219 1 93.88 14 PRO B CA 1
ATOM 1713 C C . PRO B 1 14 ? -6.82 -9.586 12.617 1 93.88 14 PRO B C 1
ATOM 1715 O O . PRO B 1 14 ? -5.609 -9.398 12.773 1 93.88 14 PRO B O 1
ATOM 1718 N N . PHE B 1 15 ? -7.711 -8.672 12.664 1 92.81 15 PHE B N 1
ATOM 1719 C CA . PHE B 1 15 ? -7.395 -7.305 13.07 1 92.81 15 PHE B CA 1
ATOM 1720 C C . PHE B 1 15 ? -8.648 -6.566 13.508 1 92.81 15 PHE B C 1
ATOM 1722 O O . PHE B 1 15 ? -9.68 -6.613 12.828 1 92.81 15 PHE B O 1
ATOM 1729 N N . ALA B 1 16 ? -8.539 -5.957 14.664 1 87.44 16 ALA B N 1
ATOM 1730 C CA . ALA B 1 16 ? -9.664 -5.211 15.227 1 87.44 16 ALA B CA 1
ATOM 1731 C C . ALA B 1 16 ? -10.93 -6.062 15.258 1 87.44 16 ALA B C 1
ATOM 1733 O O . ALA B 1 16 ? -10.938 -7.148 15.844 1 87.44 16 ALA B O 1
ATOM 1734 N N . HIS B 1 17 ? -11.984 -5.695 14.68 1 77.94 17 HIS B N 1
ATOM 1735 C CA . HIS B 1 17 ? -13.25 -6.418 14.773 1 77.94 17 HIS B CA 1
ATOM 1736 C C . HIS B 1 17 ? -13.43 -7.371 13.594 1 77.94 17 HIS B C 1
ATOM 1738 O O . HIS B 1 17 ? -14.5 -7.965 13.43 1 77.94 17 HIS B O 1
ATOM 1744 N N . SER B 1 18 ? -12.312 -7.5 12.859 1 78.5 18 SER B N 1
ATOM 1745 C CA . SER B 1 18 ? -12.438 -8.367 11.688 1 78.5 18 SER B CA 1
ATOM 1746 C C . SER B 1 18 ? -11.703 -9.68 11.891 1 78.5 18 SER B C 1
ATOM 1748 O O . SER B 1 18 ? -10.484 -9.695 12.109 1 78.5 18 SER B O 1
ATOM 1750 N N . PRO B 1 19 ? -12.352 -10.734 11.773 1 80.31 19 PRO B N 1
ATOM 1751 C CA . PRO B 1 19 ? -11.711 -12.031 12.008 1 80.31 19 PRO B CA 1
ATOM 1752 C C . PRO B 1 19 ? -10.977 -12.562 10.781 1 80.31 19 PRO B C 1
ATOM 1754 O O . PRO B 1 19 ? -10.281 -13.578 10.852 1 80.31 19 PRO B O 1
ATOM 1757 N N . GLY B 1 20 ? -11.117 -11.891 9.68 1 83.94 20 GLY B N 1
ATOM 1758 C CA . GLY B 1 20 ? -10.422 -12.312 8.477 1 83.94 20 GLY B CA 1
ATOM 1759 C C . GLY B 1 20 ? -11.008 -13.57 7.855 1 83.94 20 GLY B C 1
ATOM 1760 O O . GLY B 1 20 ? -10.289 -14.336 7.215 1 83.94 20 GLY B O 1
ATOM 1761 N N . GLU B 1 21 ? -12.242 -13.789 7.934 1 90.12 21 GLU B N 1
ATOM 1762 C CA . GLU B 1 21 ? -12.867 -15.062 7.594 1 90.12 21 GLU B CA 1
ATOM 1763 C C . GLU B 1 21 ? -13.062 -15.195 6.086 1 90.12 21 GLU B C 1
ATOM 1765 O O . GLU B 1 21 ? -12.891 -16.281 5.523 1 90.12 21 GLU B O 1
ATOM 1770 N N . PHE B 1 22 ? -13.438 -14.141 5.422 1 95.06 22 PHE B N 1
ATOM 1771 C CA . PHE B 1 22 ? -13.781 -14.227 4.004 1 95.06 22 PHE B CA 1
ATOM 1772 C C . PHE B 1 22 ? -12.578 -14.672 3.186 1 95.06 22 PHE B C 1
ATOM 1774 O O . PHE B 1 22 ? -12.672 -15.609 2.391 1 95.06 22 PHE B O 1
ATOM 1781 N N . ASN B 1 23 ? -11.414 -14.164 3.439 1 96.69 23 ASN B N 1
ATOM 1782 C CA . ASN B 1 23 ? -10.219 -14.508 2.676 1 96.69 23 ASN B CA 1
ATOM 1783 C C . ASN B 1 23 ? -9.711 -15.898 3.029 1 96.69 23 ASN B C 1
ATOM 1785 O O . ASN B 1 23 ? -9.164 -16.609 2.174 1 96.69 23 ASN B O 1
ATOM 1789 N N . ALA B 1 24 ? -9.883 -16.25 4.254 1 96.88 24 ALA B N 1
ATOM 1790 C CA . ALA B 1 24 ? -9.578 -17.625 4.633 1 96.88 24 ALA B CA 1
ATOM 1791 C C . ALA B 1 24 ? -10.445 -18.609 3.855 1 96.88 24 ALA B C 1
ATOM 1793 O O . ALA B 1 24 ? -9.969 -19.672 3.426 1 96.88 24 ALA B O 1
ATOM 1794 N N . THR B 1 25 ? -11.703 -18.25 3.705 1 97.25 25 THR B N 1
ATOM 1795 C CA . THR B 1 25 ? -12.625 -19.078 2.943 1 97.25 25 THR B CA 1
ATOM 1796 C C . THR B 1 25 ? -12.195 -19.172 1.481 1 97.25 25 THR B C 1
ATOM 1798 O O . THR B 1 25 ? -12.25 -20.25 0.877 1 97.25 25 THR B O 1
ATOM 1801 N N . LEU B 1 26 ? -11.773 -18.078 0.9 1 98.38 26 LEU B N 1
ATOM 1802 C CA . LEU B 1 26 ? -11.289 -18.078 -0.476 1 98.38 26 LEU B CA 1
ATOM 1803 C C . LEU B 1 26 ? -10.078 -19 -0.625 1 98.38 26 LEU B C 1
ATOM 1805 O O . LEU B 1 26 ? -9.984 -19.75 -1.6 1 98.38 26 LEU B O 1
ATOM 1809 N N . LEU B 1 27 ? -9.125 -18.906 0.327 1 98.62 27 LEU B N 1
ATOM 1810 C CA . LEU B 1 27 ? -7.961 -19.797 0.313 1 98.62 27 LEU B CA 1
ATOM 1811 C C . LEU B 1 27 ? -8.383 -21.25 0.298 1 98.62 27 LEU B C 1
ATOM 1813 O O . LEU B 1 27 ? -7.895 -22.047 -0.517 1 98.62 27 LEU B O 1
ATOM 1817 N N . GLU B 1 28 ? -9.281 -21.594 1.167 1 98.31 28 GLU B N 1
ATOM 1818 C CA . GLU B 1 28 ? -9.734 -22.969 1.285 1 98.31 28 GLU B CA 1
ATOM 1819 C C . GLU B 1 28 ? -10.43 -23.438 0.008 1 98.31 28 GLU B C 1
ATOM 1821 O O . GLU B 1 28 ? -10.203 -24.562 -0.456 1 98.31 28 GLU B O 1
ATOM 1826 N N . LYS B 1 29 ? -11.281 -22.609 -0.495 1 98.31 29 LYS B N 1
ATOM 1827 C CA . LYS B 1 29 ? -12 -22.953 -1.72 1 98.31 29 LYS B CA 1
ATOM 1828 C C . LYS B 1 29 ? -11.039 -23.156 -2.885 1 98.31 29 LYS B C 1
ATOM 1830 O O . LYS B 1 29 ? -11.18 -24.094 -3.66 1 98.31 29 LYS B O 1
ATOM 1835 N N . THR B 1 30 ? -10.07 -22.25 -3.021 1 98.81 30 THR B N 1
ATOM 1836 C CA . THR B 1 30 ? -9.078 -22.359 -4.082 1 98.81 30 THR B CA 1
ATOM 1837 C C . THR B 1 30 ? -8.266 -23.641 -3.941 1 98.81 30 THR B C 1
ATOM 1839 O O . THR B 1 30 ? -8.117 -24.406 -4.906 1 98.81 30 THR B O 1
ATOM 1842 N N . SER B 1 31 ? -7.773 -23.844 -2.725 1 98.69 31 SER B N 1
ATOM 1843 C CA . SER B 1 31 ? -6.949 -25.016 -2.443 1 98.69 31 SER B CA 1
ATOM 1844 C C . SER B 1 31 ? -7.715 -26.312 -2.717 1 98.69 31 SER B C 1
ATOM 1846 O O . SER B 1 31 ? -7.195 -27.219 -3.359 1 98.69 31 SER B O 1
ATOM 1848 N N . SER B 1 32 ? -8.961 -26.375 -2.266 1 98.06 32 SER B N 1
ATOM 1849 C CA . SER B 1 32 ? -9.789 -27.562 -2.455 1 98.06 32 SER B CA 1
ATOM 1850 C C . SER B 1 32 ? -10.062 -27.812 -3.934 1 98.06 32 SER B C 1
ATOM 1852 O O . SER B 1 32 ? -9.977 -28.953 -4.402 1 98.06 32 SER B O 1
ATOM 1854 N N . TYR B 1 33 ? -10.406 -26.766 -4.617 1 98.12 33 TYR B N 1
ATOM 1855 C CA . TYR B 1 33 ? -10.695 -26.891 -6.039 1 98.12 33 TYR B CA 1
ATOM 1856 C C . TYR B 1 33 ? -9.492 -27.453 -6.797 1 98.12 33 TYR B C 1
ATOM 1858 O O . TYR B 1 33 ? -9.625 -28.406 -7.559 1 98.12 33 TYR B O 1
ATOM 1866 N N . LEU B 1 34 ? -8.328 -26.906 -6.574 1 98.19 34 LEU B N 1
ATOM 1867 C CA . LEU B 1 34 ? -7.133 -27.266 -7.332 1 98.19 34 LEU B CA 1
ATOM 1868 C C . LEU B 1 34 ? -6.629 -28.641 -6.918 1 98.19 34 LEU B C 1
ATOM 1870 O O . LEU B 1 34 ? -6.168 -29.422 -7.762 1 98.19 34 LEU B O 1
ATOM 1874 N N . SER B 1 35 ? -6.746 -28.922 -5.617 1 96.81 35 SER B N 1
ATOM 1875 C CA . SER B 1 35 ? -6.27 -30.203 -5.121 1 96.81 35 SER B CA 1
ATOM 1876 C C . SER B 1 35 ? -7.145 -31.344 -5.625 1 96.81 35 SER B C 1
ATOM 1878 O O . SER B 1 35 ? -6.734 -32.5 -5.59 1 96.81 35 SER B O 1
ATOM 1880 N N . SER B 1 36 ? -8.352 -31.062 -6.008 1 95.75 36 SER B N 1
ATOM 1881 C CA . SER B 1 36 ? -9.258 -32.062 -6.535 1 95.75 36 SER B CA 1
ATOM 1882 C C . SER B 1 36 ? -8.898 -32.438 -7.969 1 95.75 36 SER B C 1
ATOM 1884 O O . SER B 1 36 ? -9.398 -33.438 -8.5 1 95.75 36 SER B O 1
ATOM 1886 N N . LYS B 1 37 ? -8.039 -31.656 -8.484 1 95 37 LYS B N 1
ATOM 1887 C CA . LYS B 1 37 ? -7.57 -31.922 -9.844 1 95 37 LYS B CA 1
ATOM 1888 C C . LYS B 1 37 ? -6.191 -32.562 -9.836 1 95 37 LYS B C 1
ATOM 1890 O O . LYS B 1 37 ? -5.348 -32.25 -8.992 1 95 37 LYS B O 1
ATOM 1895 N N . ASP B 1 38 ? -5.891 -33.469 -10.766 1 92.31 38 ASP B N 1
ATOM 1896 C CA . ASP B 1 38 ? -4.668 -34.281 -10.781 1 92.31 38 ASP B CA 1
ATOM 1897 C C . ASP B 1 38 ? -3.514 -33.5 -11.414 1 92.31 38 ASP B C 1
ATOM 1899 O O . ASP B 1 38 ? -2.352 -33.906 -11.281 1 92.31 38 ASP B O 1
ATOM 1903 N N . CYS B 1 39 ? -3.797 -32.438 -12 1 95.5 39 CYS B N 1
ATOM 1904 C CA . CYS B 1 39 ? -2.77 -31.75 -12.781 1 95.5 39 CYS B CA 1
ATOM 1905 C C . CYS B 1 39 ? -2.199 -30.562 -12.016 1 95.5 39 CYS B C 1
ATOM 1907 O O . CYS B 1 39 ? -1.412 -29.781 -12.562 1 95.5 39 CYS B O 1
ATOM 1909 N N . TYR B 1 40 ? -2.551 -30.391 -10.742 1 97.69 40 TYR B N 1
ATOM 1910 C CA . TYR B 1 40 ? -2.027 -29.281 -9.961 1 97.69 40 TYR B CA 1
ATOM 1911 C C . TYR B 1 40 ? -1.365 -29.766 -8.68 1 97.69 40 TYR B C 1
ATOM 1913 O O . TYR B 1 40 ? -1.86 -30.703 -8.039 1 97.69 40 TYR B O 1
ATOM 1921 N N . ALA B 1 41 ? -0.271 -29.172 -8.297 1 98.25 41 ALA B N 1
ATOM 1922 C CA . ALA B 1 41 ? 0.328 -29.234 -6.965 1 98.25 41 ALA B CA 1
ATOM 1923 C C . ALA B 1 41 ? 0.123 -27.922 -6.211 1 98.25 41 ALA B C 1
ATOM 1925 O O . ALA B 1 41 ? 0.276 -26.828 -6.785 1 98.25 41 ALA B O 1
ATOM 1926 N N . VAL B 1 42 ? -0.232 -28.031 -4.898 1 98.62 42 VAL B N 1
ATOM 1927 C CA . VAL B 1 42 ? -0.652 -26.812 -4.207 1 98.62 42 VAL B CA 1
ATOM 1928 C C . VAL B 1 42 ? 0.177 -26.625 -2.939 1 98.62 42 VAL B C 1
ATOM 1930 O O . VAL B 1 42 ? 0.404 -27.578 -2.193 1 98.62 42 VAL B O 1
ATOM 1933 N N . GLN B 1 43 ? 0.68 -25.438 -2.693 1 98.81 43 GLN B N 1
ATOM 1934 C CA . GLN B 1 43 ? 1.189 -24.953 -1.419 1 98.81 43 GLN B CA 1
ATOM 1935 C C . GLN B 1 43 ? 0.452 -23.688 -0.985 1 98.81 43 GLN B C 1
ATOM 1937 O O . GLN B 1 43 ? -0.023 -22.922 -1.824 1 98.81 43 GLN B O 1
ATOM 1942 N N . THR B 1 44 ? 0.341 -23.516 0.318 1 98.88 44 THR B N 1
ATOM 1943 C CA . THR B 1 44 ? -0.409 -22.375 0.821 1 98.88 44 THR B CA 1
ATOM 1944 C C . THR B 1 44 ? 0.367 -21.656 1.924 1 98.88 44 THR B C 1
ATOM 1946 O O . THR B 1 44 ? 1.234 -22.266 2.564 1 98.88 44 THR B O 1
ATOM 1949 N N . SER B 1 45 ? 0.151 -20.391 2.074 1 98.81 45 SER B N 1
ATOM 1950 C CA . SER B 1 45 ? 0.601 -19.594 3.211 1 98.81 45 SER B CA 1
ATOM 1951 C C . SER B 1 45 ? -0.486 -18.625 3.678 1 98.81 45 SER B C 1
ATOM 1953 O O . SER B 1 45 ? -1.286 -18.141 2.871 1 98.81 45 SER B O 1
ATOM 1955 N N . SER B 1 46 ? -0.54 -18.406 4.926 1 98.38 46 SER B N 1
ATOM 1956 C CA . SER B 1 46 ? -1.383 -17.391 5.531 1 98.38 46 SER B CA 1
ATOM 1957 C C . SER B 1 46 ? -0.555 -16.406 6.359 1 98.38 46 SER B C 1
ATOM 1959 O O . SER B 1 46 ? 0.148 -16.812 7.285 1 98.38 46 SER B O 1
ATOM 1961 N N . VAL B 1 47 ? -0.735 -15.117 6.125 1 97.56 47 VAL B N 1
ATOM 1962 C CA . VAL B 1 47 ? 0.163 -14.141 6.727 1 97.56 47 VAL B CA 1
ATOM 1963 C C . VAL B 1 47 ? -0.17 -13.977 8.211 1 97.56 47 VAL B C 1
ATOM 1965 O O . VAL B 1 47 ? 0.625 -13.43 8.977 1 97.56 47 VAL B O 1
ATOM 1968 N N . GLY B 1 48 ? -1.284 -14.43 8.602 1 95.25 48 GLY B N 1
ATOM 1969 C CA . GLY B 1 48 ? -1.657 -14.414 10.008 1 95.25 48 GLY B CA 1
ATOM 1970 C C . GLY B 1 48 ? -0.974 -15.5 10.82 1 95.25 48 GLY B C 1
ATOM 1971 O O . GLY B 1 48 ? -1.053 -15.508 12.047 1 95.25 48 GLY B O 1
ATOM 1972 N N . GLU B 1 49 ? -0.311 -16.391 10.133 1 96.56 49 GLU B N 1
ATOM 1973 C CA . GLU B 1 49 ? 0.409 -17.484 10.773 1 96.56 49 GLU B CA 1
ATOM 1974 C C . GLU B 1 49 ? 1.918 -17.281 10.695 1 96.56 49 GLU B C 1
ATOM 1976 O O . GLU B 1 49 ? 2.395 -16.422 9.953 1 96.56 49 GLU B O 1
ATOM 1981 N N . LYS B 1 50 ? 2.607 -18.094 11.523 1 97.06 50 LYS B N 1
ATOM 1982 C CA . LYS B 1 50 ? 4.066 -18.047 11.461 1 97.06 50 LYS B CA 1
ATOM 1983 C C . LYS B 1 50 ? 4.578 -18.594 10.133 1 97.06 50 LYS B C 1
ATOM 1985 O O . LYS B 1 50 ? 4.031 -19.562 9.602 1 97.06 50 LYS B O 1
ATOM 1990 N N . TYR B 1 51 ? 5.586 -17.953 9.617 1 98.31 51 TYR B N 1
ATOM 1991 C CA . TYR B 1 51 ? 6.215 -18.422 8.383 1 98.31 51 TYR B CA 1
ATOM 1992 C C . TYR B 1 51 ? 7.723 -18.188 8.43 1 98.31 51 TYR B C 1
ATOM 1994 O O . TYR B 1 51 ? 8.203 -17.328 9.156 1 98.31 51 TYR B O 1
ATOM 2002 N N . ASP B 1 52 ? 8.43 -19.031 7.727 1 98.62 52 ASP B N 1
ATOM 2003 C CA . ASP B 1 52 ? 9.859 -18.875 7.5 1 98.62 52 ASP B CA 1
ATOM 2004 C C . ASP B 1 52 ? 10.125 -18.141 6.188 1 98.62 52 ASP B C 1
ATOM 2006 O O . ASP B 1 52 ? 9.734 -18.609 5.117 1 98.62 52 ASP B O 1
ATOM 2010 N N . VAL B 1 53 ? 10.781 -17.078 6.273 1 98.69 53 VAL B N 1
ATOM 2011 C CA . VAL B 1 53 ? 10.969 -16.156 5.148 1 98.69 53 VAL B CA 1
ATOM 2012 C C . VAL B 1 53 ? 11.633 -16.891 3.988 1 98.69 53 VAL B C 1
ATOM 2014 O O . VAL B 1 53 ? 11.195 -16.781 2.84 1 98.69 53 VAL B O 1
ATOM 2017 N N . LEU B 1 54 ? 12.695 -17.625 4.281 1 98.69 54 LEU B N 1
ATOM 2018 C CA . LEU B 1 54 ? 13.414 -18.297 3.215 1 98.69 54 LEU B CA 1
ATOM 2019 C C . LEU B 1 54 ? 12.578 -19.422 2.625 1 98.69 54 LEU B C 1
ATOM 2021 O O . LEU B 1 54 ? 12.664 -19.719 1.429 1 98.69 54 LEU B O 1
ATOM 2025 N N . GLU B 1 55 ? 11.734 -20.094 3.436 1 98.88 55 GLU B N 1
ATOM 2026 C CA . GLU B 1 55 ? 10.797 -21.078 2.9 1 98.88 55 GLU B CA 1
ATOM 2027 C C . GLU B 1 55 ? 9.797 -20.422 1.946 1 98.88 55 GLU B C 1
ATOM 2029 O O . GLU B 1 55 ? 9.438 -21 0.924 1 98.88 55 GLU B O 1
ATOM 2034 N N . GLU B 1 56 ? 9.367 -19.266 2.289 1 98.94 56 GLU B N 1
ATOM 2035 C CA . GLU B 1 56 ? 8.445 -18.547 1.423 1 98.94 56 GLU B CA 1
ATOM 2036 C C . GLU B 1 56 ? 9.102 -18.172 0.1 1 98.94 56 GLU B C 1
ATOM 2038 O O . GLU B 1 56 ? 8.477 -18.234 -0.958 1 98.94 56 GLU B O 1
ATOM 2043 N N . VAL B 1 57 ? 10.375 -17.75 0.183 1 98.94 57 VAL B N 1
ATOM 2044 C CA . VAL B 1 57 ? 11.125 -17.484 -1.037 1 98.94 57 VAL B CA 1
ATOM 2045 C C . VAL B 1 57 ? 11.094 -18.719 -1.944 1 98.94 57 VAL B C 1
ATOM 2047 O O . VAL B 1 57 ? 10.836 -18.609 -3.146 1 98.94 57 VAL B O 1
ATOM 2050 N N . GLU B 1 58 ? 11.297 -19.859 -1.382 1 98.94 58 GLU B N 1
ATOM 2051 C CA . GLU B 1 58 ? 11.305 -21.094 -2.158 1 98.94 58 GLU B CA 1
ATOM 2052 C C . GLU B 1 58 ? 9.93 -21.375 -2.758 1 98.94 58 GLU B C 1
ATOM 2054 O O . GLU B 1 58 ? 9.828 -21.922 -3.863 1 98.94 58 GLU B O 1
ATOM 2059 N N . LYS B 1 59 ? 8.875 -21.031 -2.041 1 98.94 59 LYS B N 1
ATOM 2060 C CA . LYS B 1 59 ? 7.527 -21.203 -2.578 1 98.94 59 LYS B CA 1
ATOM 2061 C C . LYS B 1 59 ? 7.297 -20.328 -3.797 1 98.94 59 LYS B C 1
ATOM 2063 O O . LYS B 1 59 ? 6.66 -20.734 -4.766 1 98.94 59 LYS B O 1
ATOM 2068 N N . PHE B 1 60 ? 7.77 -19.125 -3.768 1 98.94 60 PHE B N 1
ATOM 2069 C CA . PHE B 1 60 ? 7.676 -18.234 -4.918 1 98.94 60 PHE B CA 1
ATOM 2070 C C . PHE B 1 60 ? 8.391 -18.828 -6.125 1 98.94 60 PHE B C 1
ATOM 2072 O O . PHE B 1 60 ? 7.859 -18.812 -7.234 1 98.94 60 PHE B O 1
ATOM 2079 N N . LYS B 1 61 ? 9.57 -19.344 -5.852 1 98.88 61 LYS B N 1
ATOM 2080 C CA . LYS B 1 61 ? 10.367 -19.922 -6.926 1 98.88 61 LYS B CA 1
ATOM 2081 C C . LYS B 1 61 ? 9.695 -21.172 -7.5 1 98.88 61 LYS B C 1
ATOM 2083 O O . LYS B 1 61 ? 9.727 -21.406 -8.711 1 98.88 61 LYS B O 1
ATOM 2088 N N . TRP B 1 62 ? 9.086 -21.891 -6.656 1 98.81 62 TRP B N 1
ATOM 2089 C CA . TRP B 1 62 ? 8.461 -23.172 -6.973 1 98.81 62 TRP B CA 1
ATOM 2090 C C . TRP B 1 62 ? 7.219 -22.969 -7.836 1 98.81 62 TRP B C 1
ATOM 2092 O O . TRP B 1 62 ? 6.961 -23.766 -8.75 1 98.81 62 TRP B O 1
ATOM 2102 N N . ALA B 1 63 ? 6.539 -21.922 -7.734 1 98.88 63 ALA B N 1
ATOM 2103 C CA . ALA B 1 63 ? 5.195 -21.734 -8.273 1 98.88 63 ALA B CA 1
ATOM 2104 C C . ALA B 1 63 ? 5.25 -21.359 -9.758 1 98.88 63 ALA B C 1
ATOM 2106 O O . ALA B 1 63 ? 6.113 -20.594 -10.18 1 98.88 63 ALA B O 1
ATOM 2107 N N . ASP B 1 64 ? 4.336 -21.906 -10.492 1 98.75 64 ASP B N 1
ATOM 2108 C CA . ASP B 1 64 ? 4.043 -21.453 -11.844 1 98.75 64 ASP B CA 1
ATOM 2109 C C . ASP B 1 64 ? 2.988 -20.344 -11.836 1 98.75 64 ASP B C 1
ATOM 2111 O O . ASP B 1 64 ? 3.016 -19.438 -12.672 1 98.75 64 ASP B O 1
ATOM 2115 N N . ILE B 1 65 ? 2.047 -20.453 -10.906 1 98.88 65 ILE B N 1
ATOM 2116 C CA . ILE B 1 65 ? 0.994 -19.469 -10.672 1 98.88 65 ILE B CA 1
ATOM 2117 C C . ILE B 1 65 ? 0.907 -19.156 -9.188 1 98.88 65 ILE B C 1
ATOM 2119 O O . ILE B 1 65 ? 0.914 -20.047 -8.344 1 98.88 65 ILE B O 1
ATOM 2123 N N . ILE B 1 66 ? 0.881 -17.922 -8.875 1 98.94 66 ILE B N 1
ATOM 2124 C CA . ILE B 1 66 ? 0.655 -17.453 -7.512 1 98.94 66 ILE B CA 1
ATOM 2125 C C . ILE B 1 66 ? -0.733 -16.828 -7.406 1 98.94 66 ILE B C 1
ATOM 2127 O O . ILE B 1 66 ? -1.112 -16 -8.234 1 98.94 66 ILE B O 1
ATOM 2131 N N . VAL B 1 67 ? -1.551 -17.25 -6.457 1 98.94 67 VAL B N 1
ATOM 2132 C CA . VAL B 1 67 ? -2.873 -16.688 -6.203 1 98.94 67 VAL B CA 1
ATOM 2133 C C . VAL B 1 67 ? -2.863 -15.922 -4.879 1 98.94 67 VAL B C 1
ATOM 2135 O O . VAL B 1 67 ? -2.609 -16.516 -3.822 1 98.94 67 VAL B O 1
ATOM 2138 N N . TYR B 1 68 ? -3.152 -14.664 -4.957 1 98.94 68 TYR B N 1
ATOM 2139 C CA . TYR B 1 68 ? -3.266 -13.82 -3.771 1 98.94 68 TYR B CA 1
ATOM 2140 C C . TYR B 1 68 ? -4.727 -13.586 -3.408 1 98.94 68 TYR B C 1
ATOM 2142 O O . TYR B 1 68 ? -5.523 -13.172 -4.25 1 98.94 68 TYR B O 1
ATOM 2150 N N . HIS B 1 69 ? -5.086 -13.859 -2.186 1 98.88 69 HIS B N 1
ATOM 2151 C CA . HIS B 1 69 ? -6.332 -13.383 -1.6 1 98.88 69 HIS B CA 1
ATOM 2152 C C . HIS B 1 69 ? -6.066 -12.344 -0.516 1 98.88 69 HIS B C 1
ATOM 2154 O O . HIS B 1 69 ? -5.359 -12.617 0.455 1 98.88 69 HIS B O 1
ATOM 2160 N N . THR B 1 70 ? -6.633 -11.141 -0.674 1 98.62 70 THR B N 1
ATOM 2161 C CA . THR B 1 70 ? -6.328 -10.148 0.351 1 98.62 70 THR B CA 1
ATOM 2162 C C . THR B 1 70 ? -7.469 -9.148 0.496 1 98.62 70 THR B C 1
ATOM 2164 O O . THR B 1 70 ? -8.078 -8.75 -0.497 1 98.62 70 THR B O 1
ATOM 2167 N N . PRO B 1 71 ? -7.836 -8.828 1.729 1 97.69 71 PRO B N 1
ATOM 2168 C CA . PRO B 1 71 ? -8.648 -7.625 1.913 1 97.69 71 PRO B CA 1
ATOM 2169 C C . PRO B 1 71 ? -7.859 -6.34 1.648 1 97.69 71 PRO B C 1
ATOM 2171 O O . PRO B 1 71 ? -6.637 -6.379 1.519 1 97.69 71 PRO B O 1
ATOM 2174 N N . ILE B 1 72 ? -8.555 -5.266 1.449 1 97.94 72 ILE B N 1
ATOM 2175 C CA . ILE B 1 72 ? -7.938 -3.949 1.362 1 97.94 72 ILE B CA 1
ATOM 2176 C C . ILE B 1 72 ? -8.305 -3.123 2.594 1 97.94 72 ILE B C 1
ATOM 2178 O O . ILE B 1 72 ? -9.492 -2.953 2.9 1 97.94 72 ILE B O 1
ATOM 2182 N N . TRP B 1 73 ? -7.266 -2.701 3.371 1 97.69 73 TRP B N 1
ATOM 2183 C CA . TRP B 1 73 ? -7.438 -1.887 4.57 1 97.69 73 TRP B CA 1
ATOM 2184 C C . TRP B 1 73 ? -6.965 -0.457 4.324 1 97.69 73 TRP B C 1
ATOM 2186 O O . TRP B 1 73 ? -5.797 -0.228 3.996 1 97.69 73 TRP B O 1
ATOM 2196 N N . TRP B 1 74 ? -7.949 0.433 4.43 1 98.25 74 TRP B N 1
ATOM 2197 C CA . TRP B 1 74 ? -7.637 1.841 4.211 1 98.25 74 TRP B CA 1
ATOM 2198 C C . TRP B 1 74 ? -6.969 2.047 2.855 1 98.25 74 TRP B C 1
ATOM 2200 O O . TRP B 1 74 ? -5.938 2.719 2.758 1 98.25 74 TRP B O 1
ATOM 2210 N N . PHE B 1 75 ? -7.457 1.385 1.868 1 98.56 75 PHE B N 1
ATOM 2211 C CA . PHE B 1 75 ? -7.195 1.515 0.44 1 98.56 75 PHE B CA 1
ATOM 2212 C C . PHE B 1 75 ? -5.754 1.138 0.118 1 98.56 75 PHE B C 1
ATOM 2214 O O . PHE B 1 75 ? -5.145 1.711 -0.787 1 98.56 75 PHE B O 1
ATOM 2221 N N . GLN B 1 76 ? -5.191 0.225 0.905 1 98.5 76 GLN B N 1
ATOM 2222 C CA . GLN B 1 76 ? -3.881 -0.393 0.728 1 98.5 76 GLN B CA 1
ATOM 2223 C C . GLN B 1 76 ? -3.881 -1.835 1.229 1 98.5 76 GLN B C 1
ATOM 2225 O O . GLN B 1 76 ? -4.848 -2.281 1.852 1 98.5 76 GLN B O 1
ATOM 2230 N N . LEU B 1 77 ? -2.828 -2.561 0.917 1 98.75 77 LEU B N 1
ATOM 2231 C CA . LEU B 1 77 ? -2.695 -3.896 1.486 1 98.75 77 LEU B CA 1
ATOM 2232 C C . LEU B 1 77 ? -2.643 -3.836 3.01 1 98.75 77 LEU B C 1
ATOM 2234 O O . LEU B 1 77 ? -2.08 -2.898 3.58 1 98.75 77 LEU B O 1
ATOM 2238 N N . PRO B 1 78 ? -3.178 -4.871 3.65 1 98.25 78 PRO B N 1
ATOM 2239 C CA . PRO B 1 78 ? -3.049 -4.941 5.105 1 98.25 78 PRO B CA 1
ATOM 2240 C C . PRO B 1 78 ? -1.593 -4.984 5.566 1 98.25 78 PRO B C 1
ATOM 2242 O O . PRO B 1 78 ? -0.746 -5.574 4.895 1 98.25 78 PRO B O 1
ATOM 2245 N N . PHE B 1 79 ? -1.358 -4.457 6.734 1 98.38 79 PHE B N 1
ATOM 2246 C CA . PHE B 1 79 ? 0.013 -4.297 7.203 1 98.38 79 PHE B CA 1
ATOM 2247 C C . PHE B 1 79 ? 0.704 -5.648 7.324 1 98.38 79 PHE B C 1
ATOM 2249 O O . PHE B 1 79 ? 1.897 -5.773 7.039 1 98.38 79 PHE B O 1
ATOM 2256 N N . GLY B 1 80 ? -0.003 -6.676 7.781 1 98.25 80 GLY B N 1
ATOM 2257 C CA . GLY B 1 80 ? 0.615 -7.988 7.883 1 98.25 80 GLY B CA 1
ATOM 2258 C C . GLY B 1 80 ? 1.037 -8.555 6.539 1 98.25 80 GLY B C 1
ATOM 2259 O O . GLY B 1 80 ? 2.102 -9.164 6.426 1 98.25 80 GLY B O 1
ATOM 2260 N N . PHE B 1 81 ? 0.18 -8.398 5.531 1 98.81 81 PHE B N 1
ATOM 2261 C CA . PHE B 1 81 ? 0.523 -8.859 4.188 1 98.81 81 PHE B CA 1
ATOM 2262 C C . PHE B 1 81 ? 1.684 -8.047 3.621 1 98.81 81 PHE B C 1
ATOM 2264 O O . PHE B 1 81 ? 2.584 -8.602 2.988 1 98.81 81 PHE B O 1
ATOM 2271 N N . LYS B 1 82 ? 1.68 -6.734 3.877 1 98.75 82 LYS B N 1
ATOM 2272 C CA . LYS B 1 82 ? 2.777 -5.891 3.408 1 98.75 82 LYS B CA 1
ATOM 2273 C C . LYS B 1 82 ? 4.094 -6.285 4.074 1 98.75 82 LYS B C 1
ATOM 2275 O O . LYS B 1 82 ? 5.156 -6.211 3.449 1 98.75 82 LYS B O 1
ATOM 2280 N N . GLU B 1 83 ? 4.023 -6.617 5.312 1 98.56 83 GLU B N 1
ATOM 2281 C CA . GLU B 1 83 ? 5.227 -7.094 5.984 1 98.56 83 GLU B CA 1
ATOM 2282 C C . GLU B 1 83 ? 5.758 -8.367 5.332 1 98.56 83 GLU B C 1
ATOM 2284 O O . GLU B 1 83 ? 6.957 -8.492 5.086 1 98.56 83 GLU B O 1
ATOM 2289 N N . TYR B 1 84 ? 4.863 -9.312 5.09 1 98.88 84 TYR B N 1
ATOM 2290 C CA . TYR B 1 84 ? 5.211 -10.539 4.391 1 98.88 84 TYR B CA 1
ATOM 2291 C C . TYR B 1 84 ? 5.902 -10.242 3.068 1 98.88 84 TYR B C 1
ATOM 2293 O O . TYR B 1 84 ? 6.973 -10.789 2.781 1 98.88 84 TYR B O 1
ATOM 2301 N N . ILE B 1 85 ? 5.336 -9.344 2.279 1 98.81 85 ILE B N 1
ATOM 2302 C CA . ILE B 1 85 ? 5.863 -8.977 0.973 1 98.81 85 ILE B CA 1
ATOM 2303 C C . ILE B 1 85 ? 7.238 -8.328 1.136 1 98.81 85 ILE B C 1
ATOM 2305 O O . ILE B 1 85 ? 8.195 -8.727 0.468 1 98.81 85 ILE B O 1
ATOM 2309 N N . ASP B 1 86 ? 7.32 -7.352 2.031 1 98.56 86 ASP B N 1
ATOM 2310 C CA . ASP B 1 86 ? 8.586 -6.652 2.236 1 98.56 86 ASP B CA 1
ATOM 2311 C C . ASP B 1 86 ? 9.695 -7.629 2.633 1 98.56 86 ASP B C 1
ATOM 2313 O O . ASP B 1 86 ? 10.805 -7.562 2.1 1 98.56 86 ASP B O 1
ATOM 2317 N N . ARG B 1 87 ? 9.414 -8.539 3.484 1 98.5 87 ARG B N 1
ATOM 2318 C CA . ARG B 1 87 ? 10.414 -9.461 4.004 1 98.5 87 ARG B CA 1
ATOM 2319 C C . ARG B 1 87 ? 10.781 -10.516 2.967 1 98.5 87 ARG B C 1
ATOM 2321 O O . ARG B 1 87 ? 11.961 -10.766 2.715 1 98.5 87 ARG B O 1
ATOM 2328 N N . VAL B 1 88 ? 9.812 -11.109 2.328 1 98.88 88 VAL B N 1
ATOM 2329 C CA . VAL B 1 88 ? 10.023 -12.266 1.462 1 98.88 88 VAL B CA 1
ATOM 2330 C C . VAL B 1 88 ? 10.688 -11.82 0.162 1 98.88 88 VAL B C 1
ATOM 2332 O O . VAL B 1 88 ? 11.656 -12.43 -0.292 1 98.88 88 VAL B O 1
ATOM 2335 N N . ILE B 1 89 ? 10.203 -10.734 -0.449 1 98.75 89 ILE B N 1
ATOM 2336 C CA . ILE B 1 89 ? 10.766 -10.289 -1.722 1 98.75 89 ILE B CA 1
ATOM 2337 C C . ILE B 1 89 ? 12.18 -9.758 -1.506 1 98.75 89 ILE B C 1
ATOM 2339 O O . ILE B 1 89 ? 13.07 -10.008 -2.318 1 98.75 89 ILE B O 1
ATOM 2343 N N . THR B 1 90 ? 12.406 -9.039 -0.402 1 98.25 90 THR B N 1
ATOM 2344 C CA . THR B 1 90 ? 13.758 -8.57 -0.095 1 98.25 90 THR B CA 1
ATOM 2345 C C . THR B 1 90 ? 14.711 -9.75 0.09 1 98.25 90 THR B C 1
ATOM 2347 O O . THR B 1 90 ? 15.82 -9.742 -0.443 1 98.25 90 THR B O 1
ATOM 2350 N N . ALA B 1 91 ? 14.281 -10.781 0.8 1 98.44 91 ALA B N 1
ATOM 2351 C CA . ALA B 1 91 ? 15.109 -11.961 1.042 1 98.44 91 ALA B CA 1
ATOM 2352 C C . ALA B 1 91 ? 15.359 -12.727 -0.254 1 98.44 91 ALA B C 1
ATOM 2354 O O . ALA B 1 91 ? 16.297 -13.523 -0.34 1 98.44 91 ALA B O 1
ATOM 2355 N N . GLY B 1 92 ? 14.523 -12.492 -1.228 1 98.69 92 GLY B N 1
ATOM 2356 C CA . GLY B 1 92 ? 14.625 -13.18 -2.508 1 98.69 92 GLY B CA 1
ATOM 2357 C C . GLY B 1 92 ? 15.695 -12.594 -3.412 1 98.69 92 GLY B C 1
ATOM 2358 O O . GLY B 1 92 ? 15.984 -13.141 -4.477 1 98.69 92 GLY B O 1
ATOM 2359 N N . HIS B 1 93 ? 16.281 -11.461 -3.047 1 98.38 93 HIS B N 1
ATOM 2360 C CA . HIS B 1 93 ? 17.344 -10.82 -3.818 1 98.38 93 HIS B CA 1
ATOM 2361 C C . HIS B 1 93 ? 18.516 -11.773 -4.039 1 98.38 93 HIS B C 1
ATOM 2363 O O . HIS B 1 93 ? 19.109 -12.258 -3.076 1 98.38 93 HIS B O 1
ATOM 2369 N N . GLN B 1 94 ? 18.812 -12.031 -5.277 1 98.19 94 GLN B N 1
ATOM 2370 C CA . GLN B 1 94 ? 19.891 -12.93 -5.68 1 98.19 94 GLN B CA 1
ATOM 2371 C C . GLN B 1 94 ? 19.672 -14.336 -5.129 1 98.19 94 GLN B C 1
ATOM 2373 O O . GLN B 1 94 ? 20.625 -15.07 -4.891 1 98.19 94 GLN B O 1
ATOM 2378 N N . ARG B 1 95 ? 18.469 -14.641 -4.801 1 98.44 95 ARG B N 1
ATOM 2379 C CA . ARG B 1 95 ? 18.078 -15.969 -4.355 1 98.44 95 ARG B CA 1
ATOM 2380 C C . ARG B 1 95 ? 16.938 -16.516 -5.211 1 98.44 95 ARG B C 1
ATOM 2382 O O . ARG B 1 95 ? 16.062 -17.219 -4.707 1 98.44 95 ARG B O 1
ATOM 2389 N N . GLY B 1 96 ? 16.875 -15.969 -6.391 1 98.69 96 GLY B N 1
ATOM 2390 C CA . GLY B 1 96 ? 15.992 -16.594 -7.355 1 98.69 96 GLY B CA 1
ATOM 2391 C C . GLY B 1 96 ? 14.734 -15.781 -7.621 1 98.69 96 GLY B C 1
ATOM 2392 O O . GLY B 1 96 ? 13.977 -16.078 -8.547 1 98.69 96 GLY B O 1
ATOM 2393 N N . ILE B 1 97 ? 14.453 -14.703 -6.887 1 98.88 97 ILE B N 1
ATOM 2394 C CA . ILE B 1 97 ? 13.273 -13.883 -7.129 1 98.88 97 ILE B CA 1
ATOM 2395 C C . ILE B 1 97 ? 13.641 -12.703 -8.023 1 98.88 97 ILE B C 1
ATOM 2397 O O . ILE B 1 97 ? 12.922 -12.391 -8.977 1 98.88 97 ILE B O 1
ATOM 2401 N N . TYR B 1 98 ? 14.734 -12.016 -7.773 1 98.75 98 TYR B N 1
ATOM 2402 C CA . TYR B 1 98 ? 15.273 -10.977 -8.648 1 98.75 98 TYR B CA 1
ATOM 2403 C C . TYR B 1 98 ? 16.766 -10.797 -8.414 1 98.75 98 TYR B C 1
ATOM 2405 O O . TYR B 1 98 ? 17.281 -11.125 -7.344 1 98.75 98 TYR B O 1
ATOM 2413 N N . ASP B 1 99 ? 17.5 -10.18 -9.383 1 98.06 99 ASP B N 1
ATOM 2414 C CA . ASP B 1 99 ? 18.953 -10.023 -9.305 1 98.06 99 ASP B CA 1
ATOM 2415 C C . ASP B 1 99 ? 19.344 -8.578 -9.016 1 98.06 99 ASP B C 1
ATOM 2417 O O . ASP B 1 99 ? 20.312 -8.32 -8.32 1 98.06 99 ASP B O 1
ATOM 2421 N N . SER B 1 100 ? 18.625 -7.672 -9.625 1 96.06 100 SER B N 1
ATOM 2422 C CA . SER B 1 100 ? 18.875 -6.238 -9.539 1 96.06 100 SER B CA 1
ATOM 2423 C C . SER B 1 100 ? 17.641 -5.438 -9.953 1 96.06 100 SER B C 1
ATOM 2425 O O . SER B 1 100 ? 16.578 -6.012 -10.211 1 96.06 100 SER B O 1
ATOM 2427 N N . ASP B 1 101 ? 17.719 -4.207 -9.93 1 96.12 101 ASP B N 1
ATOM 2428 C CA . ASP B 1 101 ? 16.594 -3.404 -10.391 1 96.12 101 ASP B CA 1
ATOM 2429 C C . ASP B 1 101 ? 16.609 -3.27 -11.914 1 96.12 101 ASP B C 1
ATOM 2431 O O . ASP B 1 101 ? 15.773 -2.561 -12.484 1 96.12 101 ASP B O 1
ATOM 2435 N N . GLY B 1 102 ? 17.5 -3.932 -12.594 1 95.88 102 GLY B N 1
ATOM 2436 C CA . GLY B 1 102 ? 17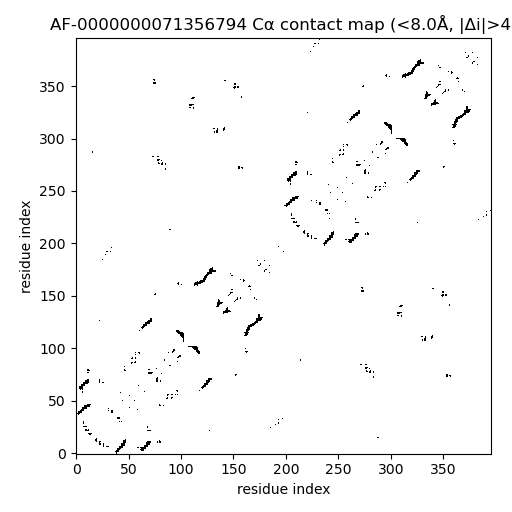.531 -4.039 -14.047 1 95.88 102 GLY B CA 1
ATOM 2437 C C . GLY B 1 102 ? 18.391 -2.98 -14.695 1 95.88 102 GLY B C 1
ATOM 2438 O O . GLY B 1 102 ? 18.75 -3.096 -15.875 1 95.88 102 GLY B O 1
ATOM 2439 N N . ARG B 1 103 ? 18.828 -1.924 -13.969 1 94.44 103 ARG B N 1
ATOM 2440 C CA . ARG B 1 103 ? 19.609 -0.825 -14.531 1 94.44 103 ARG B CA 1
ATOM 2441 C C . ARG B 1 103 ? 21.094 -1.163 -14.555 1 94.44 103 ARG B C 1
ATOM 2443 O O . ARG B 1 103 ? 21.562 -2.002 -13.781 1 94.44 103 ARG B O 1
ATOM 2450 N N . SER B 1 104 ? 21.75 -0.513 -15.516 1 91.12 104 SER B N 1
ATOM 2451 C CA . SER B 1 104 ? 23.203 -0.589 -15.594 1 91.12 104 SER B CA 1
ATOM 2452 C C . SER B 1 104 ? 23.844 0.775 -15.359 1 91.12 104 SER B C 1
ATOM 2454 O O . SER B 1 104 ? 23.203 1.81 -15.586 1 91.12 104 SER B O 1
ATOM 2456 N N . SER B 1 105 ? 25.094 0.722 -14.883 1 87.88 105 SER B N 1
ATOM 2457 C CA . SER B 1 105 ? 25.812 1.975 -14.68 1 87.88 105 SER B CA 1
ATOM 2458 C C . SER B 1 105 ? 26.016 2.709 -16 1 87.88 105 SER B C 1
ATOM 2460 O O . SER B 1 105 ? 26.156 3.934 -16.016 1 87.88 105 SER B O 1
ATOM 2462 N N . LYS B 1 106 ? 26.047 1.955 -17.062 1 90.69 106 LYS B N 1
ATOM 2463 C CA . LYS B 1 106 ? 26.234 2.539 -18.391 1 90.69 106 LYS B CA 1
ATOM 2464 C C . LYS B 1 106 ? 24.969 3.24 -18.859 1 90.69 106 LYS B C 1
ATOM 2466 O O . LYS B 1 106 ? 25.031 4.18 -19.656 1 90.69 106 LYS B O 1
ATOM 2471 N N . ASN B 1 107 ? 23.812 2.807 -18.438 1 89.12 107 ASN B N 1
ATOM 2472 C CA . ASN B 1 107 ? 22.516 3.381 -18.781 1 89.12 107 ASN B CA 1
ATOM 2473 C C . ASN B 1 107 ? 21.594 3.422 -17.562 1 89.12 107 ASN B C 1
ATOM 2475 O O . ASN B 1 107 ? 20.625 2.65 -17.484 1 89.12 107 ASN B O 1
ATOM 2479 N N . PRO B 1 108 ? 21.891 4.336 -16.688 1 88.94 108 PRO B N 1
ATOM 2480 C CA . PRO B 1 108 ? 21.188 4.324 -15.398 1 88.94 108 PRO B CA 1
ATOM 2481 C C . PRO B 1 108 ? 19.75 4.805 -15.5 1 88.94 108 PRO B C 1
ATOM 2483 O O . PRO B 1 108 ? 18.969 4.629 -14.562 1 88.94 108 PRO B O 1
ATOM 2486 N N . ALA B 1 109 ? 19.328 5.312 -16.641 1 89.5 109 ALA B N 1
ATOM 2487 C CA . ALA B 1 109 ? 18.031 5.961 -16.766 1 89.5 109 ALA B CA 1
ATOM 2488 C C . ALA B 1 109 ? 16.969 4.984 -17.266 1 89.5 109 ALA B C 1
ATOM 2490 O O . ALA B 1 109 ? 15.773 5.27 -17.203 1 89.5 109 ALA B O 1
ATOM 2491 N N . ILE B 1 110 ? 17.422 3.828 -17.797 1 93.31 110 ILE B N 1
ATOM 2492 C CA . ILE B 1 110 ? 16.469 2.988 -18.5 1 93.31 110 ILE B CA 1
ATOM 2493 C C . ILE B 1 110 ? 16.531 1.561 -17.969 1 93.31 110 ILE B C 1
ATOM 2495 O O . ILE B 1 110 ? 17.469 1.208 -17.25 1 93.31 110 ILE B O 1
ATOM 2499 N N . ASN B 1 111 ? 15.523 0.768 -18.219 1 95.56 111 ASN B N 1
ATOM 2500 C CA . ASN B 1 111 ? 15.438 -0.667 -17.969 1 95.56 111 ASN B CA 1
ATOM 2501 C C . ASN B 1 111 ? 15.188 -0.961 -16.5 1 95.56 111 ASN B C 1
ATOM 2503 O O . ASN B 1 111 ? 15.461 -2.066 -16.016 1 95.56 111 ASN B O 1
ATOM 2507 N N . TYR B 1 112 ? 14.742 0.043 -15.781 1 97 112 TYR B N 1
ATOM 2508 C CA . TYR B 1 112 ? 14.336 -0.2 -14.398 1 97 112 TYR B CA 1
ATOM 2509 C C . TYR B 1 112 ? 13.266 -1.282 -14.328 1 97 112 TYR B C 1
ATOM 2511 O O . TYR B 1 112 ? 12.312 -1.276 -15.109 1 97 112 TYR B O 1
ATOM 2519 N N . GLY B 1 113 ? 13.438 -2.246 -13.406 1 97.44 113 GLY B N 1
ATOM 2520 C CA . GLY B 1 113 ? 12.406 -3.242 -13.156 1 97.44 113 GLY B CA 1
ATOM 2521 C C . GLY B 1 113 ? 12.531 -4.465 -14.047 1 97.44 113 GLY B C 1
ATOM 2522 O O . GLY B 1 113 ? 11.594 -5.25 -14.164 1 97.44 113 GLY B O 1
ATOM 2523 N N . THR B 1 114 ? 13.719 -4.648 -14.695 1 97.62 114 THR B N 1
ATOM 2524 C CA . THR B 1 114 ? 13.859 -5.75 -15.648 1 97.62 114 THR B CA 1
ATOM 2525 C C . THR B 1 114 ? 14.719 -6.859 -15.055 1 97.62 114 THR B C 1
ATOM 2527 O O . THR B 1 114 ? 15.094 -7.805 -15.758 1 97.62 114 THR B O 1
ATOM 2530 N N . GLY B 1 115 ? 15.047 -6.812 -13.797 1 98 115 GLY B N 1
ATOM 2531 C CA . GLY B 1 115 ? 15.953 -7.777 -13.188 1 98 115 GLY B CA 1
ATOM 2532 C C . GLY B 1 115 ? 15.227 -8.945 -12.539 1 98 115 GLY B C 1
ATOM 2533 O O . GLY B 1 115 ? 15.844 -9.742 -11.828 1 98 115 GLY B O 1
ATOM 2534 N N . GLY B 1 116 ? 13.922 -9.078 -12.719 1 98.69 116 GLY B N 1
ATOM 2535 C CA . GLY B 1 116 ? 13.133 -10.141 -12.117 1 98.69 116 GLY B CA 1
ATOM 2536 C C . GLY B 1 116 ? 13.461 -11.516 -12.672 1 98.69 116 GLY B C 1
ATOM 2537 O O . GLY B 1 116 ? 13.758 -11.656 -13.859 1 98.69 116 GLY B O 1
ATOM 2538 N N . ARG B 1 117 ? 13.32 -12.516 -11.852 1 98.81 117 ARG B N 1
ATOM 2539 C CA . ARG B 1 117 ? 13.758 -13.844 -12.258 1 98.81 117 ARG B CA 1
ATOM 2540 C C . ARG B 1 117 ? 12.578 -14.805 -12.367 1 98.81 117 ARG B C 1
ATOM 2542 O O . ARG B 1 117 ? 12.766 -15.984 -12.68 1 98.81 117 ARG B O 1
ATOM 2549 N N . LEU B 1 118 ? 11.422 -14.312 -12.125 1 98.88 118 LEU B N 1
ATOM 2550 C CA . LEU B 1 118 ? 10.258 -15.195 -12.164 1 98.88 118 LEU B CA 1
ATOM 2551 C C . LEU B 1 118 ? 9.516 -15.047 -13.492 1 98.88 118 LEU B C 1
ATOM 2553 O O . LEU B 1 118 ? 8.289 -15.156 -13.531 1 98.88 118 LEU B O 1
ATOM 2557 N N . GLN B 1 119 ? 10.258 -14.742 -14.539 1 98.56 119 GLN B N 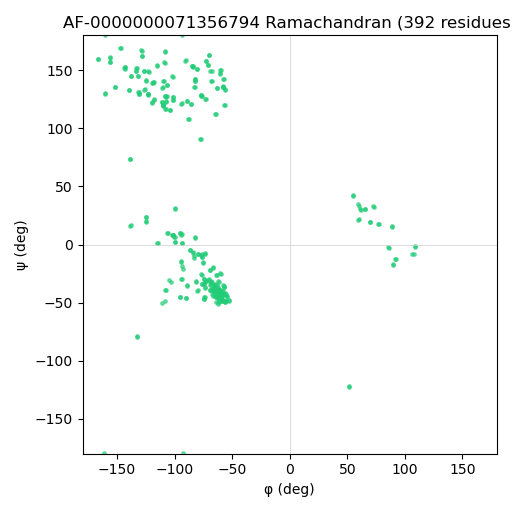1
ATOM 2558 C CA . GLN B 1 119 ? 9.695 -14.609 -15.883 1 98.56 119 GLN B CA 1
ATOM 2559 C C . GLN B 1 119 ? 9 -15.898 -16.312 1 98.56 119 GLN B C 1
ATOM 2561 O O . GLN B 1 119 ? 9.484 -17 -16.031 1 98.56 119 GLN B O 1
ATOM 2566 N N . GLY B 1 120 ? 7.906 -15.719 -17 1 98.38 120 GLY B N 1
ATOM 2567 C CA . GLY B 1 120 ? 7.145 -16.859 -17.469 1 98.38 120 GLY B CA 1
ATOM 2568 C C . GLY B 1 120 ? 6.102 -17.328 -16.469 1 98.38 120 GLY B C 1
ATOM 2569 O O . GLY B 1 120 ? 5.211 -18.109 -16.812 1 98.38 120 GLY B O 1
ATOM 2570 N N . LYS B 1 121 ? 6.195 -16.938 -15.242 1 98.81 121 LYS B N 1
ATOM 2571 C CA . LYS B 1 121 ? 5.227 -17.266 -14.195 1 98.81 121 LYS B CA 1
ATOM 2572 C C . LYS B 1 121 ? 4.133 -16.203 -14.117 1 98.81 121 LYS B C 1
ATOM 2574 O O . LYS B 1 121 ? 4.316 -15.078 -14.594 1 98.81 121 LYS B O 1
ATOM 2579 N N . LYS B 1 122 ? 2.98 -16.578 -13.547 1 98.88 122 LYS B N 1
ATOM 2580 C CA . LYS B 1 122 ? 1.814 -15.695 -13.555 1 98.88 122 LYS B CA 1
ATOM 2581 C C . LYS B 1 122 ? 1.234 -15.547 -12.148 1 98.88 122 LYS B C 1
ATOM 2583 O O . LYS B 1 122 ? 1.626 -16.266 -11.227 1 98.88 122 LYS B O 1
ATOM 2588 N N . TYR B 1 123 ? 0.337 -14.547 -12.016 1 98.88 123 TYR B N 1
ATOM 2589 C CA . TYR B 1 123 ? -0.347 -14.43 -10.734 1 98.88 123 TYR B CA 1
ATOM 2590 C C . TYR B 1 123 ? -1.794 -13.992 -10.93 1 98.88 123 TYR B C 1
ATOM 2592 O O . TYR B 1 123 ? -2.148 -13.438 -11.977 1 98.88 123 TYR B O 1
ATOM 2600 N N . ILE B 1 124 ? -2.637 -14.359 -10.008 1 98.94 124 ILE B N 1
ATOM 2601 C CA . ILE B 1 124 ? -4.023 -13.938 -9.836 1 98.94 124 ILE B CA 1
ATOM 2602 C C . ILE B 1 124 ? -4.184 -13.227 -8.492 1 98.94 124 ILE B C 1
ATOM 2604 O O . ILE B 1 124 ? -3.584 -13.633 -7.492 1 98.94 124 ILE B O 1
ATOM 2608 N N . VAL B 1 125 ? -4.984 -12.141 -8.508 1 98.94 125 VAL B N 1
ATOM 2609 C CA . VAL B 1 125 ? -5.23 -11.477 -7.234 1 98.94 125 VAL B CA 1
ATOM 2610 C C . VAL B 1 125 ? -6.73 -11.25 -7.051 1 98.94 125 VAL B C 1
ATOM 2612 O O . VAL B 1 125 ? -7.418 -10.836 -7.984 1 98.94 125 VAL B O 1
ATOM 2615 N N . THR B 1 126 ? -7.223 -11.641 -5.922 1 98.88 126 THR B N 1
ATOM 2616 C CA . THR B 1 126 ? -8.555 -11.242 -5.488 1 98.88 126 THR B CA 1
ATOM 2617 C C . THR B 1 126 ? -8.477 -10.273 -4.312 1 98.88 126 THR B C 1
ATOM 2619 O O . THR B 1 126 ? -7.617 -10.414 -3.439 1 98.88 126 THR B O 1
ATOM 2622 N N . THR B 1 127 ? -9.375 -9.281 -4.348 1 98.62 127 THR B N 1
ATOM 2623 C CA . THR B 1 127 ? -9.438 -8.359 -3.219 1 98.62 127 THR B CA 1
ATOM 2624 C C . THR B 1 127 ? -10.859 -8.266 -2.68 1 98.62 127 THR B C 1
ATOM 2626 O O . THR B 1 127 ? -11.828 -8.484 -3.416 1 98.62 127 THR B O 1
ATOM 2629 N N . SER B 1 128 ? -11 -8.023 -1.418 1 97.19 128 SER B N 1
ATOM 2630 C CA . SER B 1 128 ? -12.289 -7.789 -0.786 1 97.19 128 SER B CA 1
ATOM 2631 C C . SER B 1 128 ? -12.352 -6.402 -0.15 1 97.19 128 SER B C 1
ATOM 2633 O O . SER B 1 128 ? -11.367 -5.934 0.423 1 97.19 128 SER B O 1
ATOM 2635 N N . TRP B 1 129 ? -13.523 -5.742 -0.317 1 96.38 129 TRP B N 1
ATOM 2636 C CA . TRP B 1 129 ? -13.711 -4.34 0.028 1 96.38 129 TRP B CA 1
ATOM 2637 C C . TRP B 1 129 ? -14.984 -4.148 0.848 1 96.38 129 TRP B C 1
ATOM 2639 O O . TRP B 1 129 ? -15.984 -4.832 0.622 1 96.38 129 TRP B O 1
ATOM 2649 N N . ASN B 1 130 ? -14.859 -3.189 1.768 1 93.81 130 ASN B N 1
ATOM 2650 C CA . ASN B 1 130 ? -16.094 -2.621 2.309 1 93.81 130 ASN B CA 1
ATOM 2651 C C . ASN B 1 130 ? -16.75 -1.656 1.323 1 93.81 130 ASN B C 1
ATOM 2653 O O . ASN B 1 130 ? -17.969 -1.555 1.269 1 93.81 130 ASN B O 1
ATOM 2657 N N . ALA B 1 131 ? -16.016 -0.931 0.546 1 96.06 131 ALA B N 1
ATOM 2658 C CA . ALA B 1 131 ? -16.5 0.025 -0.442 1 96.06 131 ALA B CA 1
ATOM 2659 C C . ALA B 1 131 ? -17.422 -0.659 -1.46 1 96.06 131 ALA B C 1
ATOM 2661 O O . ALA B 1 131 ? -17.094 -1.745 -1.951 1 96.06 131 ALA B O 1
ATOM 2662 N N . PRO B 1 132 ? -18.516 -0.058 -1.785 1 95.44 132 PRO B N 1
ATOM 2663 C CA . PRO B 1 132 ? -19.359 -0.591 -2.854 1 95.44 132 PRO B CA 1
ATOM 2664 C C . PRO B 1 132 ? -18.766 -0.383 -4.242 1 95.44 132 PRO B C 1
ATOM 2666 O O . PRO B 1 132 ? -17.906 0.485 -4.426 1 95.44 132 PRO B O 1
ATOM 2669 N N . LYS B 1 133 ? -19.188 -1.194 -5.199 1 95.25 133 LYS B N 1
ATOM 2670 C CA . LYS B 1 133 ? -18.703 -1.072 -6.57 1 95.25 133 LYS B CA 1
ATOM 2671 C C . LYS B 1 133 ? -18.953 0.324 -7.125 1 95.25 133 LYS B C 1
ATOM 2673 O O . LY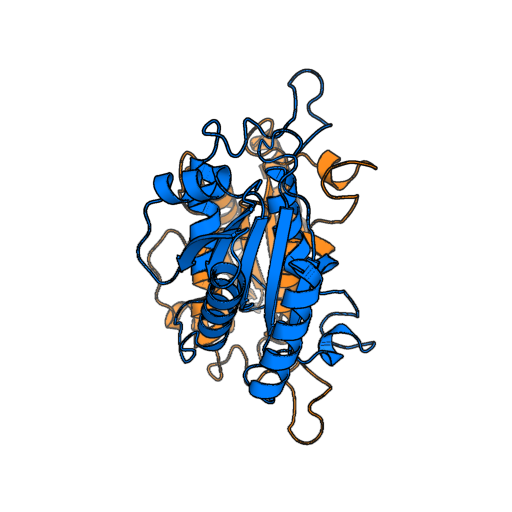S B 1 133 ? -18.156 0.853 -7.898 1 95.25 133 LYS B O 1
ATOM 2678 N N . GLU B 1 134 ? -20.047 0.921 -6.754 1 96.38 134 GLU B N 1
ATOM 2679 C CA . GLU B 1 134 ? -20.484 2.23 -7.23 1 96.38 134 GLU B CA 1
ATOM 2680 C C . GLU B 1 134 ? -19.469 3.314 -6.855 1 96.38 134 GLU B C 1
ATOM 2682 O O . GLU B 1 134 ? -19.281 4.281 -7.594 1 96.38 134 GLU B O 1
ATOM 2687 N N . ALA B 1 135 ? -18.797 3.168 -5.734 1 97.31 135 ALA B N 1
ATOM 2688 C CA . ALA B 1 135 ? -17.781 4.133 -5.305 1 97.31 135 ALA B CA 1
ATOM 2689 C C . ALA B 1 135 ? -16.656 4.246 -6.332 1 97.31 135 ALA B C 1
ATOM 2691 O O . ALA B 1 135 ? -16 5.285 -6.434 1 97.31 135 ALA B O 1
ATOM 2692 N N . PHE B 1 136 ? -1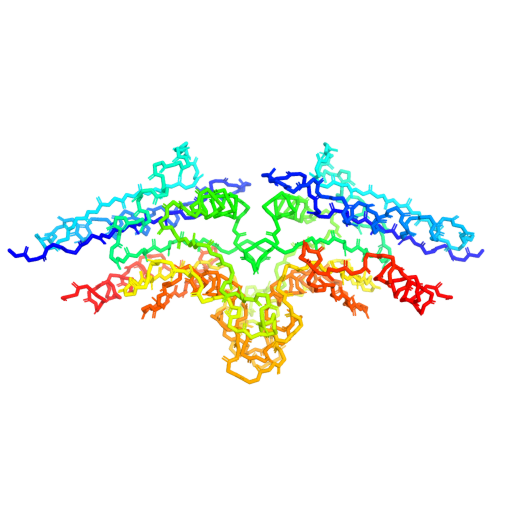6.469 3.162 -7.113 1 97.56 136 PHE B N 1
ATOM 2693 C CA . PHE B 1 136 ? -15.438 3.119 -8.141 1 97.56 136 PHE B CA 1
ATOM 2694 C C . PHE B 1 136 ? -15.992 3.543 -9.492 1 97.56 136 PHE B C 1
ATOM 2696 O O . PHE B 1 136 ? -15.273 4.105 -10.32 1 97.56 136 PHE B O 1
ATOM 2703 N N . GLU B 1 137 ? -17.234 3.322 -9.727 1 97.06 137 GLU B N 1
ATOM 2704 C CA . GLU B 1 137 ? -17.734 3.328 -11.102 1 97.06 137 GLU B CA 1
ATOM 2705 C C . GLU B 1 137 ? -18.516 4.613 -11.398 1 97.06 137 GLU B C 1
ATOM 2707 O O . GLU B 1 137 ? -18.516 5.086 -12.539 1 97.06 137 GLU B O 1
ATOM 2712 N N . LEU B 1 138 ? -19.141 5.141 -10.391 1 96.94 138 LEU B N 1
ATOM 2713 C CA . LEU B 1 138 ? -20.016 6.281 -10.625 1 96.94 138 LEU B CA 1
ATOM 2714 C C . LEU B 1 138 ? -19.203 7.578 -10.688 1 96.94 138 LEU B C 1
ATOM 2716 O O . LEU B 1 138 ? -18.281 7.777 -9.891 1 96.94 138 LEU B O 1
ATOM 2720 N N . GLU B 1 139 ? -19.578 8.461 -11.547 1 96.81 139 GLU B N 1
ATOM 2721 C CA . GLU B 1 139 ? -18.969 9.781 -11.656 1 96.81 139 GLU B CA 1
ATOM 2722 C C . GLU B 1 139 ? -19.172 10.594 -10.383 1 96.81 139 GLU B C 1
ATOM 2724 O O . GLU B 1 139 ? -20.266 10.586 -9.812 1 96.81 139 GLU B O 1
ATOM 2729 N N . GLY B 1 140 ? -18.078 11.242 -9.938 1 96.12 140 GLY B N 1
ATOM 2730 C CA . GLY B 1 140 ? -18.188 12.109 -8.773 1 96.12 140 GLY B CA 1
ATOM 2731 C C . GLY B 1 140 ? -18.031 11.359 -7.457 1 96.12 140 GLY B C 1
ATOM 2732 O O . GLY B 1 140 ? -18.031 11.969 -6.387 1 96.12 140 GLY B O 1
ATOM 2733 N N . GLU B 1 141 ? -17.891 10.031 -7.574 1 97.38 141 GLU B N 1
ATOM 2734 C CA . GLU B 1 141 ? -17.766 9.25 -6.348 1 97.38 141 GLU B CA 1
ATOM 2735 C C . GLU B 1 141 ? -16.297 9.047 -5.961 1 97.38 141 GLU B C 1
ATOM 2737 O O . GLU B 1 141 ? -15.398 9.586 -6.613 1 97.38 141 GLU B O 1
ATOM 2742 N N . PHE B 1 142 ? -16.062 8.414 -4.977 1 98.06 142 PHE B N 1
ATOM 2743 C CA . PHE B 1 142 ? -14.898 8.484 -4.102 1 98.06 142 PHE B CA 1
ATOM 2744 C C . PHE B 1 142 ? -13.625 8.133 -4.867 1 98.06 142 PHE B C 1
ATOM 2746 O O . PHE B 1 142 ? -12.586 8.773 -4.676 1 98.06 142 PHE B O 1
ATOM 2753 N N . PHE B 1 143 ? -13.742 7.125 -5.762 1 98.25 143 PHE B N 1
ATOM 2754 C CA . PHE B 1 143 ? -12.523 6.629 -6.391 1 98.25 143 PHE B CA 1
ATOM 2755 C C . PHE B 1 143 ? -12.383 7.188 -7.805 1 98.25 143 PHE B C 1
ATOM 2757 O O . PHE B 1 143 ? -11.57 6.691 -8.594 1 98.25 143 PHE B O 1
ATOM 2764 N N . ARG B 1 144 ? -13.219 8.109 -8.203 1 96.94 144 ARG B N 1
ATOM 2765 C CA . ARG B 1 144 ? -13.07 8.945 -9.383 1 96.94 144 ARG B CA 1
ATOM 2766 C C . ARG B 1 144 ? -13.039 8.102 -10.656 1 96.94 144 ARG B C 1
ATOM 2768 O O . ARG B 1 144 ? -12.258 8.375 -11.57 1 96.94 144 ARG B O 1
ATOM 2775 N N . GLN B 1 145 ? -13.695 7.004 -10.641 1 97.19 145 GLN B N 1
ATOM 2776 C CA . GLN B 1 145 ? -13.867 6.098 -11.773 1 97.19 145 GLN B CA 1
ATOM 2777 C C . GLN B 1 145 ? -12.555 5.402 -12.125 1 97.19 145 GLN B C 1
ATOM 2779 O O . GLN B 1 145 ? -12.367 4.953 -13.258 1 97.19 145 GLN B O 1
ATOM 2784 N N . GLN B 1 146 ? -11.641 5.398 -11.195 1 96.44 146 GLN B N 1
ATOM 2785 C CA . GLN B 1 146 ? -10.43 4.617 -11.398 1 96.44 146 GLN B CA 1
ATOM 2786 C C . GLN B 1 146 ? -10.648 3.152 -11.039 1 96.44 146 GLN B C 1
ATOM 2788 O O . GLN B 1 146 ? -11.289 2.842 -10.039 1 96.44 146 GLN B O 1
ATOM 2793 N N . SER B 1 147 ? -10.141 2.303 -11.914 1 96.38 147 SER B N 1
ATOM 2794 C CA . SER B 1 147 ? -10.273 0.885 -11.602 1 96.38 147 SER B CA 1
ATOM 2795 C C . SER B 1 147 ? -9.367 0.493 -10.438 1 96.38 147 SER B C 1
ATOM 2797 O O . SER B 1 147 ? -8.328 1.114 -10.211 1 96.38 147 SER B O 1
ATOM 2799 N N . VAL B 1 148 ? -9.75 -0.541 -9.758 1 97.94 148 VAL B N 1
ATOM 2800 C CA . VAL B 1 148 ? -8.977 -1.061 -8.633 1 97.94 148 VAL B CA 1
ATOM 2801 C C . VAL B 1 148 ? -7.555 -1.372 -9.094 1 97.94 148 VAL B C 1
ATOM 2803 O O . VAL B 1 148 ? -6.586 -0.95 -8.453 1 97.94 148 VAL B O 1
ATOM 2806 N N . ASP B 1 149 ? -7.367 -1.968 -10.281 1 98.31 149 ASP B N 1
ATOM 2807 C CA . ASP B 1 149 ? -6.09 -2.496 -10.742 1 98.31 149 ASP B CA 1
ATOM 2808 C C . ASP B 1 149 ? -5.168 -1.371 -11.211 1 98.31 149 ASP B C 1
ATOM 2810 O O . ASP B 1 149 ? -3.945 -1.479 -11.109 1 98.31 149 ASP B O 1
ATOM 2814 N N . ASP B 1 150 ? -5.746 -0.265 -11.633 1 96.75 150 ASP B N 1
ATOM 2815 C CA . ASP B 1 150 ? -4.926 0.8 -12.203 1 96.75 150 ASP B CA 1
ATOM 2816 C C . ASP B 1 150 ? -4.668 1.901 -11.172 1 96.75 150 ASP B C 1
ATOM 2818 O O . ASP B 1 150 ? -4.02 2.904 -11.484 1 96.75 150 ASP B O 1
ATOM 2822 N N . SER B 1 151 ? -5.168 1.689 -9.984 1 96.75 151 SER B N 1
ATOM 2823 C CA . SER B 1 151 ? -5 2.717 -8.961 1 96.75 151 SER B CA 1
ATOM 2824 C C . SER B 1 151 ? -4.516 2.113 -7.652 1 96.75 151 SER B C 1
ATOM 2826 O O . SER B 1 151 ? -3.311 1.97 -7.438 1 96.75 151 SER B O 1
ATOM 2828 N N . ILE B 1 152 ? -5.453 1.528 -6.922 1 98.25 152 ILE B N 1
ATOM 2829 C CA . ILE B 1 152 ? -5.145 1.043 -5.582 1 98.25 152 ILE B CA 1
ATOM 2830 C C . ILE B 1 152 ? -4.133 -0.097 -5.668 1 98.25 152 ILE B C 1
ATOM 2832 O O . ILE B 1 152 ? -3.189 -0.159 -4.871 1 98.25 152 ILE B O 1
ATOM 2836 N N . LEU B 1 153 ? -4.266 -0.906 -6.684 1 98.75 153 LEU B N 1
ATOM 2837 C CA . LEU B 1 153 ? -3.402 -2.076 -6.785 1 98.75 153 LEU B CA 1
ATOM 2838 C C . LEU B 1 153 ? -2.262 -1.829 -7.766 1 98.75 153 LEU B C 1
ATOM 2840 O O . LEU B 1 153 ? -1.49 -2.742 -8.07 1 98.75 153 LEU B O 1
ATOM 2844 N N . PHE B 1 154 ? -2.104 -0.604 -8.289 1 98.75 154 PHE B N 1
ATOM 2845 C CA . PHE B 1 154 ? -1.064 -0.329 -9.281 1 98.75 154 PHE B CA 1
ATOM 2846 C C . PHE B 1 154 ? 0.31 -0.702 -8.734 1 98.75 154 PHE B C 1
ATOM 2848 O O . PHE B 1 154 ? 1.076 -1.403 -9.398 1 98.75 154 PHE B O 1
ATOM 2855 N N . GLY B 1 155 ? 0.646 -0.25 -7.512 1 98.69 155 GLY B N 1
ATOM 2856 C CA . GLY B 1 155 ? 1.924 -0.586 -6.906 1 98.69 155 GLY B CA 1
ATOM 2857 C C . GLY B 1 155 ? 2.125 -2.078 -6.727 1 98.69 155 GLY B C 1
ATOM 2858 O O . GLY B 1 155 ? 3.211 -2.6 -6.984 1 98.69 155 GLY B O 1
ATOM 2859 N N . PHE B 1 156 ? 1.102 -2.748 -6.297 1 98.94 156 PHE B N 1
ATOM 2860 C CA . PHE B 1 156 ? 1.135 -4.195 -6.129 1 98.94 156 PHE B CA 1
ATOM 2861 C C . PHE B 1 156 ? 1.445 -4.887 -7.449 1 98.94 156 PHE B C 1
ATOM 2863 O O . PHE B 1 156 ? 2.27 -5.801 -7.496 1 98.94 156 PHE B O 1
ATOM 2870 N N . HIS B 1 157 ? 0.755 -4.43 -8.5 1 98.88 157 HIS B N 1
ATOM 2871 C CA . HIS B 1 157 ? 0.987 -5.008 -9.82 1 98.88 157 HIS B CA 1
ATOM 2872 C C . HIS B 1 157 ? 2.404 -4.723 -10.305 1 98.88 157 HIS B C 1
ATOM 2874 O O . HIS B 1 157 ? 3.045 -5.586 -10.914 1 98.88 157 HIS B O 1
ATOM 2880 N N . ARG B 1 158 ? 2.91 -3.514 -10.023 1 98.75 158 ARG B N 1
ATOM 2881 C CA . ARG B 1 158 ? 4.27 -3.186 -10.445 1 98.75 158 ARG B CA 1
ATOM 2882 C C . ARG B 1 158 ? 5.297 -4 -9.664 1 98.75 158 ARG B C 1
ATOM 2884 O O . ARG B 1 158 ? 6.332 -4.383 -10.211 1 98.75 158 ARG B O 1
ATOM 2891 N N . MET B 1 159 ? 5.008 -4.262 -8.383 1 98.88 159 MET B N 1
ATOM 2892 C CA . MET B 1 159 ? 5.875 -5.133 -7.594 1 98.88 159 MET B CA 1
ATOM 2893 C C . MET B 1 159 ? 5.988 -6.512 -8.234 1 98.88 159 MET B C 1
ATOM 2895 O O . MET B 1 159 ? 7.09 -7.047 -8.383 1 98.88 159 MET B O 1
ATOM 2899 N N . ASN B 1 160 ? 4.84 -7.07 -8.609 1 98.94 160 ASN B N 1
ATOM 2900 C CA . ASN B 1 160 ? 4.84 -8.383 -9.25 1 98.94 160 ASN B CA 1
ATOM 2901 C C . ASN B 1 160 ? 5.566 -8.352 -10.594 1 98.94 160 ASN B C 1
ATOM 2903 O O . ASN B 1 160 ? 6.305 -9.281 -10.93 1 98.94 160 ASN B O 1
ATOM 2907 N N . ALA B 1 161 ? 5.383 -7.289 -11.344 1 98.81 161 ALA B N 1
ATOM 2908 C CA . ALA B 1 161 ? 6.102 -7.121 -12.602 1 98.81 161 ALA B CA 1
ATOM 2909 C C . ALA B 1 161 ? 7.605 -7.027 -12.367 1 98.81 161 ALA B C 1
ATOM 2911 O O . ALA B 1 161 ? 8.398 -7.582 -13.133 1 98.81 161 ALA B O 1
ATOM 2912 N N . PHE B 1 162 ? 8.031 -6.332 -11.352 1 98.81 162 PHE B N 1
ATOM 2913 C CA . PHE B 1 162 ? 9.438 -6.133 -11.016 1 98.81 162 PHE B CA 1
ATOM 2914 C C . PHE B 1 162 ? 10.141 -7.473 -10.812 1 98.81 162 PHE B C 1
ATOM 2916 O O . PHE B 1 162 ? 11.289 -7.641 -11.219 1 98.81 162 PHE B O 1
ATOM 2923 N N . ILE B 1 163 ? 9.438 -8.445 -10.227 1 98.88 163 ILE B N 1
ATOM 2924 C CA . ILE B 1 163 ? 10.078 -9.727 -9.93 1 98.88 163 ILE B CA 1
ATOM 2925 C C . ILE B 1 163 ? 9.836 -10.695 -11.086 1 98.88 163 ILE B C 1
ATOM 2927 O O . ILE B 1 163 ? 10.219 -11.867 -11 1 98.88 163 ILE B O 1
ATOM 2931 N N . GLY B 1 164 ? 9.125 -10.203 -12.133 1 98.81 164 GLY B N 1
ATOM 2932 C CA . GLY B 1 164 ? 9.078 -10.953 -13.375 1 98.81 164 GLY B CA 1
ATOM 2933 C C . GLY B 1 164 ? 7.719 -11.578 -13.641 1 98.81 164 GLY B C 1
ATOM 2934 O O . GLY B 1 164 ? 7.5 -12.172 -14.703 1 98.81 164 GLY B O 1
ATOM 2935 N N . LEU B 1 165 ? 6.746 -11.422 -12.734 1 98.94 165 LEU B N 1
ATOM 2936 C CA . LEU B 1 165 ? 5.457 -12.094 -12.875 1 98.94 165 LEU B CA 1
ATOM 2937 C C . LEU B 1 165 ? 4.555 -11.336 -13.844 1 98.94 165 LEU B C 1
ATOM 2939 O O . LEU B 1 165 ? 4.637 -10.109 -13.953 1 98.94 165 LEU B O 1
ATOM 2943 N N . GLU B 1 166 ? 3.705 -12.078 -14.469 1 98.75 166 GLU B N 1
ATOM 2944 C CA . GLU B 1 166 ? 2.662 -11.531 -15.328 1 98.75 166 GLU B CA 1
ATOM 2945 C C . GLU B 1 166 ? 1.279 -11.719 -14.711 1 98.75 166 GLU B C 1
ATOM 2947 O O . GLU B 1 166 ? 0.96 -12.805 -14.219 1 98.75 166 GLU B O 1
ATOM 2952 N N . ARG B 1 167 ? 0.517 -10.695 -14.758 1 98.88 167 ARG B N 1
ATOM 2953 C CA . ARG B 1 167 ? -0.841 -10.805 -14.234 1 98.88 167 ARG B CA 1
ATOM 2954 C C . ARG B 1 167 ? -1.719 -11.641 -15.156 1 98.88 167 ARG B C 1
ATOM 2956 O O . ARG B 1 167 ? -1.838 -11.344 -16.344 1 98.88 167 ARG B O 1
ATOM 2963 N N . LEU B 1 168 ? -2.307 -12.633 -14.602 1 98.69 168 LEU B N 1
ATOM 2964 C CA . LEU B 1 168 ? -3.242 -13.477 -15.336 1 98.69 168 LEU B CA 1
ATOM 2965 C C . LEU B 1 168 ? -4.664 -12.945 -15.211 1 98.69 168 LEU B C 1
ATOM 2967 O O . LEU B 1 168 ? -5.398 -12.883 -16.203 1 98.69 168 LEU B O 1
ATOM 2971 N N . ALA B 1 169 ? -5.09 -12.578 -13.969 1 98.69 169 ALA B N 1
ATOM 2972 C CA . ALA B 1 169 ? -6.449 -12.102 -13.742 1 98.69 169 ALA B CA 1
ATOM 2973 C C . ALA B 1 169 ? -6.574 -11.453 -12.367 1 98.69 169 ALA B C 1
ATOM 2975 O O . ALA B 1 169 ? -5.707 -11.633 -11.508 1 98.69 169 ALA B O 1
ATOM 2976 N N . SER B 1 170 ? -7.551 -10.656 -12.195 1 98.75 170 SER B N 1
ATOM 2977 C CA . SER B 1 170 ? -7.973 -10.125 -10.906 1 98.75 170 SER B CA 1
ATOM 2978 C C . SER B 1 170 ? -9.484 -10.227 -10.727 1 98.75 170 SER B C 1
ATOM 2980 O O . SER B 1 170 ? -10.227 -10.234 -11.711 1 98.75 170 SER B O 1
ATOM 2982 N N . MET B 1 171 ? -9.891 -10.375 -9.57 1 98.69 171 MET B N 1
ATOM 2983 C CA . MET B 1 171 ? -11.297 -10.344 -9.18 1 98.69 171 MET B CA 1
ATOM 2984 C C . MET B 1 171 ? -11.477 -9.602 -7.859 1 98.69 171 MET B C 1
ATOM 2986 O O . MET B 1 171 ? -10.742 -9.836 -6.898 1 98.69 171 MET B O 1
ATOM 2990 N N . HIS B 1 172 ? -12.453 -8.695 -7.82 1 98.25 172 HIS B N 1
ATOM 2991 C CA . HIS B 1 172 ? -12.641 -7.863 -6.637 1 98.25 172 HIS B CA 1
ATOM 2992 C C . HIS B 1 172 ? -14.047 -8.008 -6.078 1 98.25 172 HIS B C 1
ATOM 2994 O O . HIS B 1 172 ? -15.031 -7.922 -6.82 1 98.25 172 HIS B O 1
ATOM 3000 N N . PHE B 1 173 ? -14.156 -8.266 -4.781 1 97.44 173 PHE B N 1
ATOM 3001 C CA . PHE B 1 173 ? -15.422 -8.414 -4.062 1 97.44 173 PHE B CA 1
ATOM 3002 C C . PHE B 1 173 ? -15.75 -7.141 -3.291 1 97.44 173 PHE B C 1
ATOM 3004 O O . PHE B 1 173 ? -14.984 -6.719 -2.418 1 97.44 173 PHE B O 1
ATOM 3011 N N . HIS B 1 174 ? -16.906 -6.586 -3.539 1 95.38 174 HIS B N 1
ATOM 3012 C CA . HIS B 1 174 ? -17.281 -5.32 -2.92 1 95.38 174 HIS B CA 1
ATOM 3013 C C . HIS B 1 174 ? -18.375 -5.523 -1.88 1 95.38 174 HIS B C 1
ATOM 3015 O O . HIS B 1 174 ? -19.094 -6.527 -1.914 1 95.38 174 HIS B O 1
ATOM 3021 N N . ASP B 1 175 ? -18.516 -4.641 -0.928 1 92.25 175 ASP B N 1
ATOM 3022 C CA . ASP B 1 175 ? -19.547 -4.613 0.114 1 92.25 175 ASP B CA 1
ATOM 3023 C C . ASP B 1 175 ? -19.484 -5.879 0.969 1 92.25 175 ASP B C 1
ATOM 3025 O O . ASP B 1 175 ? -20.531 -6.398 1.384 1 92.25 175 ASP B O 1
ATOM 3029 N N . VAL B 1 176 ? -18.344 -6.438 1.196 1 88.31 176 VAL B N 1
ATOM 3030 C CA . VAL B 1 176 ? -18.172 -7.734 1.845 1 88.31 176 VAL B CA 1
ATOM 3031 C C . VAL B 1 176 ? -18.594 -7.637 3.311 1 88.31 176 VAL B C 1
ATOM 3033 O O . VAL B 1 176 ? -19.141 -8.594 3.871 1 88.31 176 VAL B O 1
ATOM 3036 N N . GLU B 1 177 ? -18.438 -6.523 4.016 1 78.31 177 GLU B N 1
ATOM 3037 C CA . GLU B 1 177 ? -18.766 -6.398 5.43 1 78.31 177 GLU B CA 1
ATOM 3038 C C . GLU B 1 177 ? -20.188 -5.855 5.621 1 78.31 177 GLU B C 1
ATOM 3040 O O . GLU B 1 177 ? -20.766 -6 6.695 1 78.31 177 GLU B O 1
ATOM 3045 N N . LYS B 1 178 ? -20.703 -5.289 4.664 1 75.88 178 LYS B N 1
ATOM 3046 C CA . LYS B 1 178 ? -21.953 -4.559 4.906 1 75.88 178 LYS B CA 1
ATOM 3047 C C . LYS B 1 178 ? -23.125 -5.246 4.23 1 75.88 178 LYS B C 1
ATOM 3049 O O . LYS B 1 178 ? -24.188 -5.43 4.848 1 75.88 178 LYS B O 1
ATOM 3054 N N . ASN B 1 179 ? -23.031 -5.555 3.061 1 70.12 179 ASN B N 1
ATOM 3055 C CA . ASN B 1 179 ? -24.203 -6 2.326 1 70.12 179 ASN B CA 1
ATOM 3056 C C . ASN B 1 179 ? -23.891 -7.195 1.432 1 70.12 179 ASN B C 1
ATOM 3058 O O . ASN B 1 179 ? -24.656 -7.516 0.523 1 70.12 179 ASN B O 1
ATOM 3062 N N . ALA B 1 180 ? -22.828 -7.809 1.703 1 73.81 180 ALA B N 1
ATOM 3063 C CA . ALA B 1 180 ? -22.438 -8.852 0.763 1 73.81 180 ALA B CA 1
ATOM 3064 C C . ALA B 1 180 ? -23.266 -10.117 0.967 1 73.81 180 ALA B C 1
ATOM 3066 O O . ALA B 1 180 ? -23.562 -10.5 2.104 1 73.81 180 ALA B O 1
ATOM 3067 N N . ASP B 1 181 ? -23.812 -10.586 -0.102 1 89.12 181 ASP B N 1
ATOM 3068 C CA . ASP B 1 181 ? -24.328 -11.953 -0.155 1 89.12 181 ASP B CA 1
ATOM 3069 C C . ASP B 1 181 ? -23.188 -12.961 -0.341 1 89.12 181 ASP B C 1
ATOM 3071 O O . ASP B 1 181 ? -22.875 -13.352 -1.469 1 89.12 181 ASP B O 1
ATOM 3075 N N . ILE B 1 182 ? -22.609 -13.484 0.729 1 90.81 182 ILE B N 1
ATOM 3076 C CA . ILE B 1 182 ? -21.359 -14.25 0.74 1 90.81 182 ILE B CA 1
ATOM 3077 C C . ILE B 1 182 ? -21.531 -15.523 -0.076 1 90.81 182 ILE B C 1
ATOM 3079 O O . ILE B 1 182 ? -20.688 -15.852 -0.917 1 90.81 182 ILE B O 1
ATOM 3083 N N . PRO B 1 183 ? -22.688 -16.234 0.058 1 92.94 183 PRO B N 1
ATOM 3084 C CA . PRO B 1 183 ? -22.875 -17.422 -0.78 1 92.94 183 PRO B CA 1
ATOM 3085 C C . PRO B 1 183 ? -22.844 -17.109 -2.273 1 92.94 183 PRO B C 1
ATOM 3087 O O . PRO B 1 183 ? -22.234 -17.844 -3.055 1 92.94 183 PRO B O 1
ATOM 3090 N N . GLN B 1 184 ? -23.438 -16.078 -2.639 1 94.94 184 GLN B N 1
ATOM 3091 C CA . GLN B 1 184 ? -23.438 -15.688 -4.043 1 94.94 184 GLN B CA 1
ATOM 3092 C C . GLN B 1 184 ? -22.031 -15.32 -4.516 1 94.94 184 GLN B C 1
ATOM 3094 O O . GLN B 1 184 ? -21.641 -15.672 -5.633 1 94.94 184 GLN B O 1
ATOM 3099 N N . GLU B 1 185 ? -21.328 -14.586 -3.715 1 95.62 185 GLU B N 1
ATOM 3100 C CA . GLU B 1 185 ? -19.969 -14.195 -4.062 1 95.62 185 GLU B CA 1
ATOM 3101 C C . GLU B 1 185 ? -19.062 -15.422 -4.203 1 95.62 185 GLU B C 1
ATOM 3103 O O . GLU B 1 185 ? -18.203 -15.469 -5.082 1 95.62 185 GLU B O 1
ATOM 3108 N N . LEU B 1 186 ? -19.281 -16.406 -3.379 1 96.38 186 LEU B N 1
ATOM 3109 C CA . LEU B 1 186 ? -18.469 -17.609 -3.438 1 96.38 186 LEU B CA 1
ATOM 3110 C C . LEU B 1 186 ? -18.812 -18.453 -4.668 1 96.38 186 LEU B C 1
ATOM 3112 O O . LEU B 1 186 ? -17.938 -19.109 -5.246 1 96.38 186 LEU B O 1
ATOM 3116 N N . GLU B 1 187 ? -20.047 -18.391 -5.078 1 96.94 187 GLU B N 1
ATOM 3117 C CA . GLU B 1 187 ? -20.438 -19.047 -6.324 1 96.94 187 GLU B CA 1
ATOM 3118 C C . GLU B 1 187 ? -19.797 -18.359 -7.527 1 96.94 187 GLU B C 1
ATOM 3120 O O . GLU B 1 187 ? -19.312 -19.031 -8.438 1 96.94 187 GLU B O 1
ATOM 3125 N N . ARG B 1 188 ? -19.812 -17.047 -7.492 1 97 188 ARG B N 1
ATOM 3126 C CA . ARG B 1 188 ? -19.141 -16.297 -8.539 1 97 188 ARG B CA 1
ATOM 3127 C C . ARG B 1 188 ? -17.656 -16.656 -8.594 1 97 188 ARG B C 1
ATOM 3129 O O . ARG B 1 188 ? -17.078 -16.797 -9.68 1 97 188 ARG B O 1
ATOM 3136 N N . TYR B 1 189 ? -17.062 -16.812 -7.473 1 98.38 189 TYR B N 1
ATOM 3137 C CA . TYR B 1 189 ? -15.648 -17.156 -7.402 1 98.38 189 TYR B CA 1
ATOM 3138 C C . TYR B 1 189 ? -15.406 -18.562 -7.938 1 98.38 189 TYR B C 1
ATOM 3140 O O . TYR B 1 189 ? -14.398 -18.812 -8.594 1 98.38 189 TYR B O 1
ATOM 3148 N N . ALA B 1 190 ? -16.297 -19.469 -7.656 1 97.69 190 ALA B N 1
ATOM 3149 C CA . ALA B 1 190 ? -16.172 -20.828 -8.172 1 97.69 190 ALA B CA 1
ATOM 3150 C C . ALA B 1 190 ? -16.156 -20.828 -9.703 1 97.69 190 ALA B C 1
ATOM 3152 O O . ALA B 1 190 ? -15.359 -21.547 -10.312 1 97.69 190 ALA B O 1
ATOM 3153 N N . LEU B 1 191 ? -17.016 -20.031 -10.266 1 98.12 191 LEU B N 1
ATOM 3154 C CA . LEU B 1 191 ? -17.047 -19.922 -11.719 1 98.12 191 LEU B CA 1
ATOM 3155 C C . LEU B 1 191 ? -15.75 -19.312 -12.242 1 98.12 191 LEU B C 1
ATOM 3157 O O . LEU B 1 191 ? -15.25 -19.719 -13.297 1 98.12 191 LEU B O 1
ATOM 3161 N N . PHE B 1 192 ? -15.234 -18.391 -11.555 1 98.5 192 PHE B N 1
ATOM 3162 C CA . PHE B 1 192 ? -13.961 -17.766 -11.883 1 98.5 192 PHE B CA 1
ATOM 3163 C C . PHE B 1 192 ? -12.844 -18.797 -11.891 1 98.5 192 PHE B C 1
ATOM 3165 O O . PHE B 1 192 ? -12.023 -18.828 -12.812 1 98.5 192 PHE B O 1
ATOM 3172 N N . LEU B 1 193 ? -12.781 -19.656 -10.859 1 98 193 LEU B N 1
ATOM 3173 C CA . LEU B 1 193 ? -11.773 -20.719 -10.766 1 98 193 LEU B CA 1
ATOM 3174 C C . LEU B 1 193 ? -11.867 -21.656 -11.953 1 98 193 LEU B C 1
ATOM 3176 O O . LEU B 1 193 ? -10.844 -22.047 -12.523 1 98 193 LEU B O 1
ATOM 3180 N N . GLU B 1 194 ? -13.055 -22 -12.258 1 97 194 GLU B N 1
ATOM 3181 C CA . GLU B 1 194 ? -13.266 -22.891 -13.398 1 97 194 GLU B CA 1
ATOM 3182 C C . GLU B 1 194 ? -12.727 -22.281 -14.688 1 97 194 GLU B C 1
ATOM 3184 O O . GLU B 1 194 ? -12.086 -22.969 -15.484 1 97 194 GLU B O 1
ATOM 3189 N N . LYS B 1 195 ? -12.984 -21.062 -14.82 1 97.25 195 LYS B N 1
ATOM 3190 C CA . LYS B 1 195 ? -12.539 -20.359 -16.016 1 97.25 195 LYS B CA 1
ATOM 3191 C C . LYS B 1 195 ? -11.023 -20.281 -16.078 1 97.25 195 LYS B C 1
ATOM 3193 O O . LYS B 1 195 ? -10.43 -20.453 -17.156 1 97.25 195 LYS B O 1
ATOM 3198 N N . MET B 1 196 ? -10.359 -20.062 -14.938 1 96.56 196 MET B N 1
ATOM 3199 C CA . MET B 1 196 ? -8.922 -19.828 -14.891 1 96.56 196 MET B CA 1
ATOM 3200 C C . MET B 1 196 ? -8.148 -21.141 -14.953 1 96.56 196 MET B C 1
ATOM 3202 O O . MET B 1 196 ? -7.023 -21.188 -15.461 1 96.56 196 MET B O 1
ATOM 3206 N N . PHE B 1 197 ? -8.711 -22.219 -14.414 1 94.88 197 PHE B N 1
ATOM 3207 C CA . PHE B 1 197 ? -7.945 -23.438 -14.203 1 94.88 197 PHE B CA 1
ATOM 3208 C C . PHE B 1 197 ? -8.617 -24.625 -14.883 1 94.88 197 PHE B C 1
ATOM 3210 O O . PHE B 1 197 ? -8.289 -25.781 -14.594 1 94.88 197 PHE B O 1
ATOM 3217 N N . SER B 1 198 ? -9.469 -24.469 -15.812 1 83.44 198 SER B N 1
ATOM 3218 C CA . SER B 1 198 ? -10.086 -25.594 -16.531 1 83.44 198 SER B CA 1
ATOM 3219 C C . SER B 1 198 ? -9.07 -26.312 -17.406 1 83.44 198 SER B C 1
ATOM 3221 O O . SER B 1 198 ? -8.102 -25.703 -17.875 1 83.44 198 SER B O 1
#

Solvent-accessible surface area (backbone atoms only — not comparable to full-atom values): 20428 Å² total; per-residue (Å²): 129,86,66,45,32,36,30,39,35,24,34,34,44,68,52,93,96,39,74,35,57,69,35,52,48,50,48,50,52,53,51,51,57,43,63,74,36,91,51,40,44,81,49,76,49,48,52,68,49,91,79,55,56,71,61,50,34,50,45,62,64,62,28,45,32,37,38,40,28,26,48,50,48,73,48,33,69,31,29,59,29,38,37,50,48,56,52,26,58,58,67,10,54,69,62,60,35,24,70,52,57,38,52,40,92,91,43,67,65,46,55,48,43,62,22,26,53,34,60,91,22,34,29,35,41,35,38,38,28,65,59,46,65,42,28,28,63,35,85,88,31,69,47,64,50,44,52,61,64,66,17,55,37,27,16,57,53,49,39,41,36,30,32,23,33,39,80,74,49,71,50,77,45,48,17,58,80,77,70,45,58,62,71,59,54,51,50,53,47,51,54,50,48,46,70,75,67,107,129,84,66,45,32,35,31,39,36,24,34,35,43,68,51,93,94,38,73,36,57,69,35,51,50,50,46,50,51,51,52,52,58,44,64,73,37,90,52,41,43,81,50,77,49,47,52,68,48,92,79,55,55,70,59,50,33,50,46,60,64,63,30,43,32,38,38,39,28,26,48,50,48,73,50,33,68,31,30,58,32,39,37,50,48,57,52,27,57,60,67,10,54,71,62,61,35,23,70,53,56,39,53,40,91,91,44,67,63,46,54,49,43,62,22,25,54,34,61,91,22,34,29,36,40,36,40,39,27,65,59,45,64,42,28,29,63,35,86,90,32,68,47,64,49,43,52,60,64,68,17,54,36,28,15,58,54,48,38,40,36,32,32,24,34,40,81,73,49,71,49,76,44,48,17,59,80,76,70,46,58,61,71,59,53,51,51,53,46,51,53,50,48,47,72,76,67,106

Foldseek 3Di:
DAAAEEEEEELDDDDDPDHSVLSVVVSVVLCVVQVVDPRYDYDYYYLNDDDDLVVVLVSLQRHLEYEYEAEADPLAGDPSSVVSLVRNLVVCAVVQQFPDQQADPVGRPDRGLVGARSANGEYEYEYEELAAPCQQCPDPHDNRVDDSCVPSCVVVQSSCSSNHYHYDYYYYHYNPPHDDPSVVVVVVVVVVSVVRPD/DAAAEEEEEELDDDDDPDHSVLSVVVSVVLCVVQVVDPRYDYDYYYLNDDDDLVVVLVSLQRHLEYEYEAEADPLAGDPSSVVSLVRNLVVCAVVQQFPDQQADPVGRPDRGLVGARSANGEYEYEYEELAAPCQQCPDPHDNRVDDSCVPSCVVVQSSCSSNHYHYDYYYYHYNPPHDDPSVVVVVVVVVVSVVRPD

Organism: NCBI:txid346377

Nearest PDB structures (foldseek):
  3rpe-assembly1_B  TM=9.638E-01  e=2.313E-20  Yersinia pestis
  4s24-assembly1_A-2  TM=9.610E-01  e=2.173E-20  Yersinia pestis CO92
  2b3d-assembly1_B  TM=9.559E-01  e=3.357E-20  Escherichia coli
  2b3d-assembly1_A  TM=9.517E-01  e=1.401E-19  Escherichia coli
  2amj-assembly1_B  TM=9.434E-01  e=1.304E-17  Escherichia coli O157:H7

pLDDT: mean 96.03, std 5.62, range [58.91, 98.94]